Protein AF-A0A935EW77-F1 (afdb_monomer_lite)

pLDDT: mean 81.11, std 16.23, range [27.31, 98.5]

Secondary structure (DSSP, 8-state):
---TTSPPEEEPPPHHHHHH-EEEEEEEEETTEEEEEETTT--EEEEETTT-TTTT-SEEEEPPPTHHHHT-EEEEEEEEETTEEEEEETTSBEEEES-TT--EE---HHHHHH-EEEEEEEEETTEEEEEETTT--EEE--S-----------PPPHHHHHHHHHHHHTGGGGGGGHHHHHHHHHHSSS--HHHHHHHHHHIIIIIIIIIHHHHHHHHHHTHHHHHHSTTGGGSTTTTTSS-HHHHHHHHHHHHHHHHHHHHHHSHHHHHHHHHHHHHHHHHHHHTGGGSTTHHHHHHHTHHHHHHHHHHHHTT----HHHHHHHHHHHHHHHHHHHHHHHT-TT----HHHHT--HHHHHHHHHHHHHHHHHHHHH-TTS-HHHHHHHHHHHIIIIIHHHHHHHHHHHHHHHH--

Structure (mmCIF, N/CA/C/O backbone):
data_AF-A0A935EW77-F1
#
_entry.id   AF-A0A935EW77-F1
#
loop_
_atom_site.group_PDB
_atom_site.id
_atom_site.type_symbol
_atom_site.label_atom_id
_atom_site.label_alt_id
_atom_site.label_comp_id
_atom_site.label_asym_id
_atom_site.label_entity_id
_atom_site.label_seq_id
_atom_site.pdbx_PDB_ins_code
_atom_site.Cartn_x
_atom_site.Cartn_y
_atom_site.Cartn_z
_atom_site.occupancy
_atom_site.B_iso_or_equiv
_atom_site.auth_seq_id
_atom_site.auth_comp_id
_atom_site.auth_asym_id
_atom_site.auth_atom_id
_atom_site.pdbx_PDB_model_num
ATOM 1 N N . MET A 1 1 ? -13.976 3.690 25.923 1.00 46.12 1 MET A N 1
ATOM 2 C CA . MET A 1 1 ? -14.057 2.420 26.675 1.00 46.12 1 MET A CA 1
ATOM 3 C C . MET A 1 1 ? -13.878 2.785 28.133 1.00 46.12 1 MET A C 1
ATOM 5 O O . MET A 1 1 ? -12.908 3.469 28.427 1.00 46.12 1 MET A O 1
ATOM 9 N N . LEU A 1 2 ? -14.857 2.454 28.975 1.00 48.09 2 LEU A N 1
ATOM 10 C CA . LEU A 1 2 ? -14.805 2.672 30.424 1.00 48.09 2 LEU A CA 1
ATOM 11 C C . LEU A 1 2 ? -13.712 1.774 31.021 1.00 48.09 2 LEU A C 1
ATOM 13 O O . LEU A 1 2 ? -13.618 0.613 30.620 1.00 48.09 2 LEU A O 1
ATOM 17 N N . GLN A 1 3 ? -12.883 2.302 31.923 1.00 50.88 3 GLN A N 1
ATOM 18 C CA . GLN A 1 3 ? -12.000 1.472 32.746 1.00 50.88 3 GLN A CA 1
ATOM 19 C C . GLN A 1 3 ? -12.819 0.899 33.911 1.00 50.88 3 GLN A C 1
ATOM 21 O O . GLN A 1 3 ? -13.721 1.567 34.418 1.00 50.88 3 GLN A O 1
ATOM 26 N N . ALA A 1 4 ? -12.552 -0.348 34.300 1.00 43.22 4 ALA A N 1
ATOM 27 C CA . ALA A 1 4 ? -13.334 -1.061 35.317 1.00 43.22 4 ALA A CA 1
ATOM 28 C C . ALA A 1 4 ? -13.178 -0.481 36.739 1.00 43.22 4 ALA A C 1
ATOM 30 O O . ALA A 1 4 ? -13.966 -0.803 37.620 1.00 43.22 4 ALA A O 1
ATOM 31 N N . ASP A 1 5 ? -12.185 0.382 36.953 1.00 44.81 5 ASP A N 1
ATOM 32 C CA . ASP A 1 5 ? -11.804 0.969 38.240 1.00 44.81 5 ASP A CA 1
ATOM 33 C C . ASP A 1 5 ? -12.341 2.399 38.457 1.00 44.81 5 ASP A C 1
ATOM 35 O O . ASP A 1 5 ? -12.033 3.031 39.465 1.00 44.81 5 ASP A O 1
ATOM 39 N N . GLY A 1 6 ? -13.134 2.934 37.518 1.00 51.00 6 GLY A N 1
ATOM 40 C CA . GLY A 1 6 ? -13.668 4.299 37.595 1.00 51.00 6 GLY A CA 1
ATOM 41 C C . GLY A 1 6 ? -12.648 5.406 37.293 1.00 51.00 6 GLY A C 1
ATOM 42 O O . GLY A 1 6 ? -12.968 6.586 37.466 1.00 51.00 6 GLY A O 1
ATOM 43 N N . SER A 1 7 ? -11.444 5.059 36.824 1.00 55.62 7 SER A N 1
ATOM 44 C CA . SER A 1 7 ? -10.413 6.024 36.438 1.00 55.62 7 SER A CA 1
ATOM 45 C C . SER A 1 7 ? -10.675 6.664 35.064 1.00 55.62 7 SER A C 1
ATOM 47 O O . SER A 1 7 ? -11.534 6.231 34.287 1.00 55.62 7 SER A O 1
ATOM 49 N N . ALA A 1 8 ? -9.966 7.767 34.792 1.00 54.00 8 ALA A N 1
ATOM 50 C CA . ALA A 1 8 ? -10.256 8.692 33.700 1.00 54.00 8 ALA A CA 1
ATOM 51 C C . ALA A 1 8 ? -10.372 7.998 32.328 1.00 54.00 8 ALA A C 1
ATOM 53 O O . ALA A 1 8 ? -9.491 7.259 31.876 1.00 54.00 8 ALA A O 1
ATOM 54 N N . VAL A 1 9 ? -11.479 8.279 31.642 1.00 69.69 9 VAL A N 1
ATOM 55 C CA . VAL A 1 9 ? -11.776 7.772 30.301 1.00 69.69 9 VAL A CA 1
ATOM 56 C C . VAL A 1 9 ? -11.374 8.833 29.289 1.00 69.69 9 VAL A C 1
ATOM 58 O O . VAL A 1 9 ? -11.690 10.004 29.447 1.00 69.69 9 VAL A O 1
ATOM 61 N N . HIS A 1 10 ? -10.688 8.439 28.219 1.00 74.44 10 HIS A N 1
ATOM 62 C CA . HIS A 1 10 ? -10.311 9.372 27.157 1.00 74.44 10 HIS A CA 1
ATOM 63 C C . HIS A 1 10 ? -11.236 9.228 25.945 1.00 74.44 10 HIS A C 1
ATOM 65 O O . HIS A 1 10 ? -11.293 8.163 25.322 1.00 74.44 10 HIS A O 1
ATOM 71 N N . VAL A 1 11 ? -11.958 10.291 25.585 1.00 70.69 11 VAL A N 1
ATOM 72 C CA . VAL A 1 11 ? -12.898 10.327 24.452 1.00 70.69 11 VAL A CA 1
ATOM 73 C C . VAL A 1 11 ? -12.321 11.176 23.326 1.00 70.69 11 VAL A C 1
ATOM 75 O O . VAL A 1 11 ? -12.162 12.385 23.456 1.00 70.69 11 VAL A O 1
ATOM 78 N N . ARG A 1 12 ? -12.013 10.560 22.181 1.00 68.62 12 ARG A N 1
ATOM 79 C CA . ARG A 1 12 ? -11.490 11.283 21.011 1.00 68.62 12 ARG A CA 1
ATOM 80 C C . ARG A 1 12 ? -12.613 11.810 20.126 1.00 68.62 12 ARG A C 1
ATOM 82 O O . ARG A 1 12 ? -13.609 11.125 19.908 1.00 68.62 12 ARG A O 1
ATOM 89 N N . HIS A 1 13 ? -12.391 12.978 19.530 1.00 64.31 13 HIS A N 1
ATOM 90 C CA . HIS A 1 13 ? -13.203 13.448 18.414 1.00 64.31 13 HIS A CA 1
ATOM 91 C C . HIS A 1 13 ? -12.986 12.511 17.217 1.00 64.31 13 HIS A C 1
ATOM 93 O O . HIS A 1 13 ? -11.868 12.359 16.725 1.00 64.31 13 HIS A O 1
ATOM 99 N N . ASN A 1 14 ? -14.038 11.842 16.753 1.00 57.38 14 ASN A N 1
ATOM 100 C CA . ASN A 1 14 ? -13.978 11.099 15.499 1.00 57.38 14 ASN A CA 1
ATOM 101 C C . ASN A 1 14 ? -14.087 12.111 14.348 1.00 57.38 14 ASN A C 1
ATOM 103 O O . ASN A 1 14 ? -14.999 12.927 14.343 1.00 57.38 14 ASN A O 1
ATOM 107 N N . LEU A 1 15 ? -13.188 12.076 13.361 1.00 52.66 15 LEU A N 1
ATOM 108 C CA . LEU A 1 15 ? -13.255 12.993 12.213 1.00 52.66 15 LEU A CA 1
ATOM 109 C C . LEU A 1 15 ? -14.604 12.892 11.482 1.00 52.66 15 LEU A C 1
ATOM 111 O O . LEU A 1 15 ? -15.117 13.901 11.015 1.00 52.66 15 LEU A O 1
ATOM 115 N N . ALA A 1 16 ? -15.240 11.714 11.470 1.00 49.22 16 ALA A N 1
ATOM 116 C CA . ALA A 1 16 ? -16.593 11.567 10.938 1.00 49.22 16 ALA A CA 1
ATOM 117 C C . ALA A 1 16 ? -17.609 12.480 11.656 1.00 49.22 16 ALA A C 1
ATOM 119 O O . ALA A 1 16 ? -18.476 13.050 11.001 1.00 49.22 16 ALA A O 1
ATOM 120 N N . CYS A 1 17 ? -17.475 12.693 12.966 1.00 53.41 17 CYS A N 1
ATOM 121 C CA . CYS A 1 17 ? -18.359 13.547 13.766 1.00 53.41 17 CYS A CA 1
ATOM 122 C C . CYS A 1 17 ? -18.338 15.020 13.318 1.00 53.41 17 CYS A C 1
ATOM 124 O O . CYS A 1 17 ? -19.379 15.671 13.288 1.00 53.41 17 CYS A O 1
ATOM 126 N N . LEU A 1 18 ? -17.179 15.523 12.881 1.00 55.25 18 LEU A N 1
ATOM 127 C CA . LEU A 1 18 ? -17.034 16.891 12.365 1.00 55.25 18 LEU A CA 1
ATOM 128 C C . LEU A 1 18 ? -17.677 17.070 10.978 1.00 55.25 18 LEU A C 1
ATOM 130 O O . LEU A 1 18 ? -18.186 18.146 10.682 1.00 55.25 18 LEU A O 1
ATOM 134 N N . PHE A 1 19 ? -17.681 16.024 10.143 1.00 55.03 19 PHE A N 1
ATOM 135 C CA . PHE A 1 19 ? -18.086 16.123 8.732 1.00 55.03 19 PHE A CA 1
ATOM 136 C C . PHE A 1 19 ? -19.454 15.517 8.396 1.00 55.03 19 PHE A C 1
ATOM 138 O O . PHE A 1 19 ? -19.982 15.794 7.325 1.00 55.03 19 PHE A O 1
ATOM 145 N N . SER A 1 20 ? -20.040 14.689 9.268 1.00 56.50 20 SER A N 1
ATOM 146 C CA . SER A 1 20 ? -21.293 13.972 8.970 1.00 56.50 20 SER A CA 1
ATOM 147 C C . SER A 1 20 ? -22.471 14.328 9.881 1.00 56.50 20 SER A C 1
ATOM 149 O O . SER A 1 20 ? -23.578 13.845 9.648 1.00 56.50 20 SER A O 1
ATOM 151 N N . GLY A 1 21 ? -22.285 15.235 10.844 1.00 63.84 21 GLY A N 1
ATOM 152 C CA . GLY A 1 21 ? -23.336 15.658 11.770 1.00 63.84 21 GLY A CA 1
ATOM 153 C C . GLY A 1 21 ? -23.780 14.540 12.717 1.00 63.84 21 GLY A C 1
ATOM 154 O O . GLY A 1 21 ? -23.521 13.361 12.497 1.00 63.84 21 GLY A O 1
ATOM 155 N N . HIS A 1 22 ? -24.448 14.917 13.796 1.00 72.88 22 HIS A N 1
ATOM 156 C CA . HIS A 1 22 ? -24.855 14.018 14.868 1.00 72.88 22 HIS A CA 1
ATOM 157 C C . HIS A 1 22 ? -26.368 13.949 14.956 1.00 72.88 22 HIS A C 1
ATOM 159 O O . HIS A 1 22 ? -27.029 14.981 14.848 1.00 72.88 22 HIS A O 1
ATOM 165 N N . THR A 1 23 ? -26.895 12.748 15.183 1.00 79.56 23 THR A N 1
ATOM 166 C CA . THR A 1 23 ? -28.277 12.562 15.629 1.00 79.56 23 THR A CA 1
ATOM 167 C C . THR A 1 23 ? -28.323 12.746 17.140 1.00 79.56 23 THR A C 1
ATOM 169 O O . THR A 1 23 ? -27.539 12.127 17.867 1.00 79.56 23 THR A O 1
ATOM 172 N N . TYR A 1 24 ? -29.213 13.624 17.579 1.00 79.56 24 TYR A N 1
ATOM 173 C CA . TYR A 1 24 ? -29.495 13.933 18.970 1.00 79.56 24 TYR A CA 1
ATOM 174 C C . TYR A 1 24 ? -30.907 13.477 19.294 1.00 79.56 24 TYR A C 1
ATOM 176 O O . TYR A 1 24 ? -31.828 13.778 18.536 1.00 79.56 24 TYR A O 1
ATOM 184 N N . GLU A 1 25 ? -31.049 12.768 20.406 1.00 82.44 25 GLU A N 1
ATOM 185 C CA . GLU A 1 25 ? -32.332 12.349 20.968 1.00 82.44 25 GLU A CA 1
ATOM 186 C C . GLU A 1 25 ? -32.593 13.122 22.246 1.00 82.44 25 GLU A C 1
ATOM 188 O O . GLU A 1 25 ? -31.660 13.388 23.011 1.00 82.44 25 GLU A O 1
ATOM 193 N N . LYS A 1 26 ? -33.848 13.516 22.445 1.00 82.56 26 LYS A N 1
ATOM 194 C CA . LYS A 1 26 ? -34.277 14.211 23.650 1.00 82.56 26 LYS A CA 1
ATOM 195 C C . LYS A 1 26 ? -34.135 13.275 24.843 1.00 82.56 26 LYS A C 1
ATOM 197 O O . LYS A 1 26 ? -34.646 12.158 24.819 1.00 82.56 26 LYS A O 1
ATOM 202 N N . LEU A 1 27 ? -33.398 13.725 25.851 1.00 77.19 27 LEU A N 1
ATOM 203 C CA . LEU A 1 27 ? -33.238 13.001 27.103 1.00 77.19 27 LEU A CA 1
ATOM 204 C C . LEU A 1 27 ? -34.318 13.431 28.094 1.00 77.19 27 LEU A C 1
ATOM 206 O O . LEU A 1 27 ? -34.997 12.571 28.642 1.00 77.19 27 LEU A O 1
ATOM 210 N N . ASP A 1 28 ? -34.471 14.743 28.289 1.00 77.81 28 ASP A N 1
ATOM 211 C CA . ASP A 1 28 ? -35.426 15.325 29.234 1.00 77.81 28 ASP A CA 1
ATOM 212 C C . ASP A 1 28 ? -35.633 16.832 28.966 1.00 77.81 28 ASP A C 1
ATOM 214 O O . ASP A 1 28 ? -35.001 17.412 28.077 1.00 77.81 28 ASP A O 1
ATOM 218 N N . GLU A 1 29 ? -36.499 17.487 29.735 1.00 84.81 29 GLU A N 1
ATOM 219 C CA . GLU A 1 29 ? -36.569 18.946 29.860 1.00 84.81 29 GLU A CA 1
ATOM 220 C C . GLU A 1 29 ? -36.282 19.372 31.300 1.00 84.81 29 GLU A C 1
ATOM 222 O O . GLU A 1 29 ? -36.906 18.894 32.243 1.00 84.81 29 GLU A O 1
ATOM 227 N N . ARG A 1 30 ? -35.362 20.322 31.486 1.00 80.38 30 ARG A N 1
ATOM 228 C CA . ARG A 1 30 ? -35.010 20.832 32.817 1.00 80.38 30 ARG A CA 1
ATOM 229 C C . ARG A 1 30 ? -34.578 22.286 32.775 1.00 80.38 30 ARG A C 1
ATOM 231 O O . ARG A 1 30 ? -33.975 22.728 31.801 1.00 80.38 30 ARG A O 1
ATOM 238 N N . ASP A 1 31 ? -34.866 23.021 33.847 1.00 81.75 31 ASP A N 1
ATOM 239 C CA . ASP A 1 31 ? -34.426 24.410 34.041 1.00 81.75 31 ASP A CA 1
ATOM 240 C C . ASP A 1 31 ? -34.715 25.319 32.823 1.00 81.75 31 ASP A C 1
ATOM 242 O O . ASP A 1 31 ? -33.889 26.136 32.418 1.00 81.75 31 ASP A O 1
ATOM 246 N N . GLY A 1 32 ? -35.872 25.133 32.174 1.00 80.81 32 GLY A N 1
ATOM 247 C CA . GLY A 1 32 ? -36.263 25.890 30.977 1.00 80.81 32 GLY A CA 1
ATOM 248 C C . GLY A 1 32 ? -35.522 25.504 29.689 1.00 80.81 32 GLY A C 1
ATOM 249 O O . GLY A 1 32 ? -35.579 26.246 28.710 1.00 80.81 32 GLY A O 1
ATOM 250 N N . HIS A 1 33 ? -34.823 24.365 29.669 1.00 87.19 33 HIS A N 1
ATOM 251 C CA . HIS A 1 33 ? -34.060 23.880 28.524 1.00 87.19 33 HIS A CA 1
ATOM 252 C C . HIS A 1 33 ? -34.427 22.438 28.149 1.00 87.19 33 HIS A C 1
ATOM 254 O O . HIS A 1 33 ? -34.547 21.565 29.005 1.00 87.19 33 HIS A O 1
ATOM 260 N N . GLY A 1 34 ? -34.518 22.165 26.848 1.00 84.56 34 GLY A N 1
ATOM 261 C CA . GLY A 1 34 ? -34.529 20.806 26.321 1.00 84.56 34 GLY A CA 1
ATOM 262 C C . GLY A 1 34 ? -33.125 20.206 26.369 1.00 84.56 34 GLY A C 1
ATOM 263 O O . GLY A 1 34 ? -32.178 20.776 25.815 1.00 84.56 34 GLY A O 1
ATOM 264 N N . GLU A 1 35 ? -32.995 19.059 27.026 1.00 85.25 35 GLU A N 1
ATOM 265 C CA . GLU A 1 35 ? -31.771 18.277 27.112 1.00 85.25 35 GLU A CA 1
ATOM 266 C C . GLU A 1 35 ? -31.773 17.174 26.053 1.00 85.25 35 GLU A C 1
ATOM 268 O O . GLU A 1 35 ? -32.739 16.438 25.873 1.00 85.25 35 GLU A O 1
ATOM 273 N N . TYR A 1 36 ? -30.649 17.039 25.364 1.00 83.62 36 TYR A N 1
ATOM 274 C CA . TYR A 1 36 ? -30.460 16.105 24.271 1.00 83.62 36 TYR A CA 1
ATOM 275 C C . TYR A 1 36 ? -29.159 15.352 24.443 1.00 83.62 36 TYR A C 1
ATOM 277 O O . TYR A 1 36 ? -28.190 15.907 24.948 1.00 83.62 36 TYR A O 1
ATOM 285 N N . VAL A 1 37 ? -29.077 14.127 23.937 1.00 80.94 37 VAL A N 1
ATOM 286 C CA . VAL A 1 37 ? -27.834 13.356 23.912 1.00 80.94 37 VAL A CA 1
ATOM 287 C C . VAL A 1 37 ? -27.552 12.838 22.512 1.00 80.94 37 VAL A C 1
ATOM 289 O O . VAL A 1 37 ? -28.437 12.369 21.798 1.00 80.94 37 VAL A O 1
ATOM 292 N N . CYS A 1 38 ? -26.294 12.930 22.083 1.00 78.12 38 CYS A N 1
ATOM 293 C CA . CYS A 1 38 ? -25.895 12.319 20.828 1.00 78.12 38 CYS A CA 1
ATOM 294 C C . CYS A 1 38 ? -25.816 10.795 20.961 1.00 78.12 38 CYS A C 1
ATOM 296 O O . CYS A 1 38 ? -24.995 10.279 21.722 1.00 78.12 38 CYS A O 1
ATOM 298 N N . THR A 1 39 ? -26.541 10.077 20.107 1.00 74.50 39 THR A N 1
ATOM 299 C CA . THR A 1 39 ? -26.560 8.604 20.080 1.00 74.50 39 THR A CA 1
ATOM 300 C C . THR A 1 39 ? -25.221 7.967 19.686 1.00 74.50 39 THR A C 1
ATOM 302 O O . THR A 1 39 ? -24.968 6.807 19.990 1.00 74.50 39 THR A O 1
ATOM 305 N N . SER A 1 40 ? -24.327 8.713 19.026 1.00 68.50 40 SER A N 1
ATOM 306 C CA . SER A 1 40 ? -23.014 8.206 18.591 1.00 68.50 40 SER A CA 1
ATOM 307 C C . SER A 1 40 ? -21.887 8.419 19.603 1.00 68.50 40 SER A C 1
ATOM 309 O O . SER A 1 40 ? -20.961 7.612 19.665 1.00 68.50 40 SER A O 1
ATOM 311 N N . CYS A 1 41 ? -21.898 9.533 20.340 1.00 68.94 41 CYS A N 1
ATOM 312 C CA . CYS A 1 41 ? -20.774 9.927 21.200 1.00 68.94 41 CYS A CA 1
ATOM 313 C C . CYS A 1 41 ? -21.160 10.261 22.645 1.00 68.94 41 CYS A C 1
ATOM 315 O O . CYS A 1 41 ? -20.266 10.558 23.436 1.00 68.94 41 CYS A O 1
ATOM 317 N N . GLY A 1 42 ? -22.451 10.240 22.990 1.00 72.50 42 GLY A N 1
ATOM 318 C CA . GLY A 1 42 ? -22.945 10.598 24.321 1.00 72.50 42 GLY A CA 1
ATOM 319 C C . GLY A 1 42 ? -22.775 12.075 24.678 1.00 72.50 42 GLY A C 1
ATOM 320 O O . GLY A 1 42 ? -22.871 12.448 25.842 1.00 72.50 42 GLY A O 1
ATOM 321 N N . HIS A 1 43 ? -22.465 12.931 23.701 1.00 78.19 43 HIS A N 1
ATOM 322 C CA . HIS A 1 43 ? -22.295 14.361 23.934 1.00 78.19 43 HIS A CA 1
ATOM 323 C C . HIS A 1 43 ? -23.669 15.007 24.176 1.00 78.19 43 HIS A C 1
ATOM 325 O O . HIS A 1 43 ? -24.513 14.926 23.274 1.00 78.19 43 HIS A O 1
ATOM 331 N N . PRO A 1 44 ? -23.909 15.625 25.345 1.00 81.38 44 PRO A N 1
ATOM 332 C CA . PRO A 1 44 ? -25.176 16.258 25.649 1.00 81.38 44 PRO A CA 1
ATOM 333 C C . PRO A 1 44 ? -25.272 17.648 25.013 1.00 81.38 44 PRO A C 1
ATOM 335 O O . PRO A 1 44 ? -24.275 18.358 24.881 1.00 81.38 44 PRO A O 1
ATOM 338 N N . MET A 1 45 ? -26.477 18.044 24.623 1.00 84.88 45 MET A N 1
ATOM 339 C CA . MET A 1 45 ? -26.804 19.412 24.250 1.00 84.88 45 MET A CA 1
ATOM 340 C C . MET A 1 45 ? -27.954 19.931 25.100 1.00 84.88 45 MET A C 1
ATOM 342 O O . MET A 1 45 ? -28.856 19.180 25.453 1.00 84.88 45 MET A O 1
ATOM 346 N N . LEU A 1 46 ? -27.925 21.223 25.398 1.00 85.12 46 LEU A N 1
ATOM 347 C CA . LEU A 1 46 ? -28.906 21.905 26.217 1.00 85.12 46 LEU A CA 1
ATOM 348 C C . LEU A 1 46 ? -29.393 23.155 25.481 1.00 85.12 46 LEU A C 1
ATOM 350 O O . LEU A 1 46 ? -28.603 24.049 25.182 1.00 85.12 46 LEU A O 1
ATOM 354 N N . PHE A 1 47 ? -30.681 23.205 25.154 1.00 85.19 47 PHE A N 1
ATOM 355 C CA . PHE A 1 47 ? -31.278 24.281 24.361 1.00 85.19 47 PHE A CA 1
ATOM 356 C C . PHE A 1 47 ? -32.393 24.971 25.129 1.00 85.19 47 PHE A C 1
ATOM 358 O O . PHE A 1 47 ? -33.325 24.297 25.545 1.00 85.19 47 PHE A O 1
ATOM 365 N N . ALA A 1 48 ? -32.337 26.297 25.257 1.00 83.06 48 ALA A N 1
ATOM 366 C CA . ALA A 1 48 ? -33.411 27.067 25.882 1.00 83.06 48 ALA A CA 1
ATOM 367 C C . ALA A 1 48 ? -34.724 26.888 25.098 1.00 83.06 48 ALA A C 1
ATOM 369 O O . ALA A 1 48 ? -34.720 26.978 23.862 1.00 83.06 48 ALA A O 1
ATOM 370 N N . LEU A 1 49 ? -35.811 26.579 25.814 1.00 82.31 49 LEU A N 1
ATOM 371 C CA . LEU A 1 49 ? -37.120 26.241 25.238 1.00 82.31 49 LEU A CA 1
ATOM 372 C C . LEU A 1 49 ? -37.730 27.402 24.442 1.00 82.31 49 LEU A C 1
ATOM 374 O O . LEU A 1 49 ? -38.409 27.179 23.448 1.00 82.31 49 LEU A O 1
ATOM 378 N N . ASP A 1 50 ? -37.437 28.633 24.840 1.00 77.62 50 ASP A N 1
ATOM 379 C CA . ASP A 1 50 ? -37.943 29.878 24.263 1.00 77.62 50 ASP A CA 1
ATOM 380 C C . ASP A 1 50 ? -37.116 30.408 23.077 1.00 77.62 50 ASP A C 1
ATOM 382 O O . ASP A 1 50 ? -37.620 31.203 22.284 1.00 77.62 50 ASP A O 1
ATOM 386 N N . VAL A 1 51 ? -35.863 29.962 22.917 1.00 74.62 51 VAL A N 1
ATOM 387 C CA . VAL A 1 51 ? -34.931 30.514 21.910 1.00 74.62 51 VAL A CA 1
ATOM 388 C C . VAL A 1 51 ? -34.633 29.541 20.765 1.00 74.62 51 VAL A C 1
ATOM 390 O O . VAL A 1 51 ? -34.442 29.957 19.620 1.00 74.62 51 VAL A O 1
ATOM 393 N N . SER A 1 52 ? -34.537 28.237 21.037 1.00 73.75 52 SER A N 1
ATOM 394 C CA . SER A 1 52 ? -33.955 27.293 20.076 1.00 73.75 52 SER A CA 1
ATOM 395 C C . SER A 1 52 ? -35.000 26.557 19.224 1.00 73.75 52 SER A C 1
ATOM 397 O O . SER A 1 52 ? -35.893 25.907 19.767 1.00 73.75 52 SER A O 1
ATOM 399 N N . PRO A 1 53 ? -34.822 26.475 17.886 1.00 71.31 53 PRO A N 1
ATOM 400 C CA . PRO A 1 53 ? -35.719 25.721 16.998 1.00 71.31 53 PRO A CA 1
ATOM 401 C C . PRO A 1 53 ? -35.638 24.195 17.190 1.00 71.31 53 PRO A C 1
ATOM 403 O O . PRO A 1 53 ? -36.381 23.436 16.557 1.00 71.31 53 PRO A O 1
ATOM 406 N N . TYR A 1 54 ? -34.693 23.735 18.015 1.00 74.88 54 TYR A N 1
ATOM 407 C CA . TYR A 1 54 ? -34.510 22.331 18.363 1.00 74.88 54 TYR A CA 1
ATOM 408 C C . TYR A 1 54 ? -35.222 21.949 19.658 1.00 74.88 54 TYR A C 1
ATOM 410 O O . TYR A 1 54 ? -35.395 20.761 19.886 1.00 74.88 54 TYR A O 1
ATOM 418 N N . ALA A 1 55 ? -35.627 22.916 20.488 1.00 69.81 55 ALA A N 1
ATOM 419 C CA . ALA A 1 55 ? -35.936 22.669 21.894 1.00 69.81 55 ALA A CA 1
ATOM 420 C C . ALA A 1 55 ? -37.162 21.770 22.134 1.00 69.81 55 ALA A C 1
ATOM 422 O O . ALA A 1 55 ? -37.190 21.058 23.133 1.00 69.81 55 ALA A O 1
ATOM 423 N N . HIS A 1 56 ? -38.103 21.724 21.187 1.00 75.00 56 HIS A N 1
ATOM 424 C CA . HIS A 1 56 ? -39.316 20.898 21.262 1.00 75.00 56 HIS A CA 1
ATOM 425 C C . HIS A 1 56 ? -39.297 19.656 20.357 1.00 75.00 56 HIS A C 1
ATOM 427 O O . HIS A 1 56 ? -40.330 19.019 20.177 1.00 75.00 56 HIS A O 1
ATOM 433 N N . ARG A 1 57 ? -38.165 19.318 19.730 1.00 78.62 57 ARG A N 1
ATOM 434 C CA . ARG A 1 57 ? -38.088 18.146 18.841 1.00 78.62 57 ARG A CA 1
ATOM 435 C C . ARG A 1 57 ? -37.744 16.901 19.647 1.00 78.62 57 ARG A C 1
ATOM 437 O O . ARG A 1 57 ? -36.881 16.971 20.501 1.00 78.62 57 ARG A O 1
ATOM 444 N N . ASP A 1 58 ? -38.304 15.745 19.313 1.00 76.44 58 ASP A N 1
ATOM 445 C CA . ASP A 1 58 ? -37.895 14.489 19.969 1.00 76.44 58 ASP A CA 1
ATOM 446 C C . ASP A 1 58 ? -36.530 13.991 19.469 1.00 76.44 58 ASP A C 1
ATOM 448 O O . ASP A 1 58 ? -35.737 13.413 20.213 1.00 76.44 58 ASP A O 1
ATOM 452 N N . GLN A 1 59 ? -36.225 14.256 18.196 1.00 82.44 59 GLN A N 1
ATOM 453 C CA . GLN A 1 59 ? -34.954 13.906 17.574 1.00 82.44 59 GLN A CA 1
ATOM 454 C C . GLN A 1 59 ? -34.589 14.915 16.480 1.00 82.44 59 GLN A C 1
ATOM 456 O O . GLN A 1 59 ? -35.446 15.408 15.741 1.00 82.44 59 GLN A O 1
ATOM 461 N N . PHE A 1 60 ? -33.300 15.216 16.329 1.00 80.12 60 PHE A N 1
ATOM 462 C CA . PHE A 1 60 ? -32.811 16.015 15.205 1.00 80.12 60 PHE A CA 1
ATOM 463 C C . PHE A 1 60 ? -31.371 15.673 14.831 1.00 80.12 60 PHE A C 1
ATOM 465 O O . PHE A 1 60 ? -30.616 15.091 15.608 1.00 80.12 60 PHE A O 1
ATOM 472 N N . ARG A 1 61 ? -30.968 16.075 13.620 1.00 81.50 61 ARG A N 1
ATOM 473 C CA . ARG A 1 61 ? -29.583 15.966 13.156 1.00 81.50 61 ARG A CA 1
ATOM 474 C C . ARG A 1 61 ? -28.941 17.345 13.069 1.00 81.50 61 ARG A C 1
ATOM 476 O O . ARG A 1 61 ? -29.477 18.223 12.398 1.00 81.50 61 ARG A O 1
ATOM 483 N N . LYS A 1 62 ? -27.787 17.530 13.711 1.00 74.44 62 LYS A N 1
ATOM 484 C CA . LYS A 1 62 ? -27.059 18.809 13.741 1.00 74.44 62 LYS A CA 1
ATOM 485 C C . LYS A 1 62 ? -25.558 18.606 13.546 1.00 74.44 62 LYS A C 1
ATOM 487 O O . LYS A 1 62 ? -24.975 17.659 14.067 1.00 74.44 62 LYS A O 1
ATOM 492 N N . PHE A 1 63 ? -24.918 19.505 12.801 1.00 71.56 63 PHE A N 1
ATOM 493 C CA . PHE A 1 63 ? -23.458 19.552 12.694 1.00 71.56 63 PHE A CA 1
ATOM 494 C C . PHE A 1 63 ? -22.851 20.274 13.895 1.00 71.56 63 PHE A C 1
ATOM 496 O O . PHE A 1 63 ? -23.353 21.319 14.316 1.00 71.56 63 PHE A O 1
ATOM 503 N N . VAL A 1 64 ? -21.740 19.747 14.414 1.00 64.06 64 VAL A N 1
ATOM 504 C CA . VAL A 1 64 ? -20.938 20.472 15.403 1.00 64.06 64 VAL A CA 1
ATOM 505 C C . VAL A 1 64 ? -20.367 21.702 14.715 1.00 64.06 64 VAL A C 1
ATOM 507 O O . VAL A 1 64 ? -19.660 21.590 13.716 1.00 64.06 64 VAL A O 1
ATOM 510 N N . GLN A 1 65 ? -20.682 22.887 15.229 1.00 63.84 65 GLN A N 1
ATOM 511 C CA . GLN A 1 65 ? -20.150 24.117 14.664 1.00 63.84 65 GLN A CA 1
ATOM 512 C C . GLN A 1 65 ? -18.691 24.301 15.118 1.00 63.84 65 GLN A C 1
ATOM 514 O O . GLN A 1 65 ? -18.445 24.481 16.313 1.00 63.84 65 GLN A O 1
ATOM 519 N N . PRO A 1 66 ? -17.705 24.324 14.200 1.00 58.16 66 PRO A N 1
ATOM 520 C CA . PRO A 1 66 ? -16.288 24.417 14.564 1.00 58.16 66 PRO A CA 1
ATOM 521 C C . PRO A 1 66 ? -15.917 25.763 15.205 1.00 58.16 66 PRO A C 1
ATOM 523 O O . PRO A 1 66 ? -14.885 25.876 15.865 1.00 58.16 66 PRO A O 1
ATOM 526 N N . ARG A 1 67 ? -16.787 26.777 15.079 1.00 59.81 67 ARG A N 1
ATOM 527 C CA . ARG A 1 67 ? -16.616 28.104 15.690 1.00 59.81 67 ARG A CA 1
ATOM 528 C C . ARG A 1 67 ? -16.427 28.049 17.212 1.00 59.81 67 ARG A C 1
ATOM 530 O O . ARG A 1 67 ? -15.744 28.917 17.749 1.00 59.81 67 ARG A O 1
ATOM 537 N N . CYS A 1 68 ? -16.938 27.011 17.892 1.00 57.25 68 CYS A N 1
ATOM 538 C CA . CYS A 1 68 ? -16.744 26.827 19.339 1.00 57.25 68 CYS A CA 1
ATOM 539 C C . CYS A 1 68 ? -15.282 26.648 19.745 1.00 57.25 68 CYS A C 1
ATOM 541 O O . CYS A 1 68 ? -14.907 27.041 20.847 1.00 57.25 68 CYS A O 1
ATOM 543 N N . GLY A 1 69 ? -14.461 26.079 18.859 1.00 58.09 69 GLY A N 1
ATOM 544 C CA . GLY A 1 69 ? -13.058 25.798 19.140 1.00 58.09 69 GLY A CA 1
ATOM 545 C C . GLY A 1 69 ? -12.094 26.946 18.852 1.00 58.09 69 GLY A C 1
ATOM 546 O O . GLY A 1 69 ? -10.997 26.941 19.392 1.00 58.09 69 GLY A O 1
ATOM 547 N N . VAL A 1 70 ? -12.479 27.911 18.008 1.00 60.81 70 VAL A N 1
ATOM 548 C CA . VAL A 1 70 ? -11.540 28.917 17.472 1.00 60.81 70 VAL A CA 1
ATOM 549 C C . VAL A 1 70 ? -11.795 30.325 18.028 1.00 60.81 70 VAL A C 1
ATOM 551 O O . VAL A 1 70 ? -10.841 31.060 18.248 1.00 60.81 70 VAL A O 1
ATOM 554 N N . GLY A 1 71 ? -13.054 30.709 18.293 1.00 63.12 71 GLY A N 1
ATOM 555 C CA . GLY A 1 71 ? -13.405 32.071 18.749 1.00 63.12 71 GLY A CA 1
ATOM 556 C C . GLY A 1 71 ? -13.988 32.174 20.165 1.00 63.12 71 GLY A C 1
ATOM 557 O O . GLY A 1 71 ? -14.019 33.264 20.751 1.00 63.12 71 GLY A O 1
ATOM 558 N N . GLY A 1 72 ? -14.426 31.042 20.729 1.00 70.38 72 GLY A N 1
ATOM 559 C CA . GLY A 1 72 ? -15.270 30.984 21.925 1.00 70.38 72 GLY A CA 1
ATOM 560 C C . GLY A 1 72 ? -16.687 31.500 21.682 1.00 70.38 72 GLY A C 1
ATOM 561 O O . GLY A 1 72 ? -16.932 32.217 20.714 1.00 70.38 72 GLY A O 1
ATOM 562 N N . HIS A 1 73 ? -17.611 31.153 22.574 1.00 74.56 73 HIS A N 1
ATOM 563 C CA . HIS A 1 73 ? -19.018 31.557 22.478 1.00 74.56 73 HIS A CA 1
ATOM 564 C C . HIS A 1 73 ? -19.522 32.189 23.761 1.00 74.56 73 HIS A C 1
ATOM 566 O O . HIS A 1 73 ? -19.024 31.823 24.832 1.00 74.56 73 HIS A O 1
ATOM 572 N N . PRO A 1 74 ? -20.508 33.098 23.657 1.00 82.38 74 PRO A N 1
ATOM 573 C CA . PRO A 1 74 ? -21.262 33.522 24.818 1.00 82.38 74 PRO A CA 1
ATOM 574 C C . PRO A 1 74 ? -21.930 32.311 25.467 1.00 82.38 74 PRO A C 1
ATOM 576 O O . PRO A 1 74 ? -22.335 31.358 24.791 1.00 82.38 74 PRO A O 1
ATOM 579 N N . VAL A 1 75 ? -21.981 32.343 26.791 1.00 85.62 75 VAL A N 1
ATOM 580 C CA . VAL A 1 75 ? -22.682 31.347 27.591 1.00 85.62 75 VAL A CA 1
ATOM 581 C C . VAL A 1 75 ? -23.514 32.034 28.654 1.00 85.62 75 VAL A C 1
ATOM 583 O O . VAL A 1 75 ? -23.138 33.095 29.153 1.00 85.62 75 VAL A O 1
ATOM 586 N N . HIS A 1 76 ? -24.615 31.400 29.030 1.00 86.81 76 HIS A N 1
ATOM 587 C CA . HIS A 1 76 ? -25.441 31.794 30.163 1.00 86.81 76 HIS A CA 1
ATOM 588 C C . HIS A 1 76 ? -25.481 30.673 31.196 1.00 86.81 76 HIS A C 1
ATOM 590 O O . HIS A 1 76 ? -25.334 29.493 30.870 1.00 86.81 76 HIS A O 1
ATOM 596 N N . ALA A 1 77 ? -25.636 31.050 32.463 1.00 86.50 77 ALA A N 1
ATOM 597 C CA . ALA A 1 77 ? -25.808 30.088 33.540 1.00 86.50 77 ALA A CA 1
ATOM 598 C C . ALA A 1 77 ? -27.205 29.463 33.450 1.00 86.50 77 ALA A C 1
ATOM 600 O O . ALA A 1 77 ? -28.195 30.173 33.294 1.00 86.50 77 ALA A O 1
ATOM 601 N N . VAL A 1 78 ? -27.261 28.140 33.561 1.00 85.12 78 VAL A N 1
ATOM 602 C CA . VAL A 1 78 ? -28.496 27.351 33.538 1.00 85.12 78 VAL A CA 1
ATOM 603 C C . VAL A 1 78 ? -28.901 27.017 34.965 1.00 85.12 78 VAL A C 1
ATOM 605 O O . VAL A 1 78 ? -29.956 27.428 35.430 1.00 85.12 78 VAL A O 1
ATOM 608 N N . THR A 1 79 ? -28.042 26.291 35.684 1.00 86.06 79 THR A N 1
ATOM 609 C CA . THR A 1 79 ? -28.341 25.812 37.036 1.00 86.06 79 THR A CA 1
ATOM 610 C C . THR A 1 79 ? -27.065 25.582 37.840 1.00 86.06 79 THR A C 1
ATOM 612 O O . THR A 1 79 ? -25.964 25.467 37.288 1.00 86.06 79 THR A O 1
ATOM 615 N N . ARG A 1 80 ? -27.193 25.513 39.167 1.00 84.88 80 ARG A N 1
ATOM 616 C CA . ARG A 1 80 ? -26.076 25.244 40.080 1.00 84.88 80 ARG A CA 1
ATOM 617 C C . ARG A 1 80 ? -26.119 23.790 40.539 1.00 84.88 80 ARG A C 1
ATOM 619 O O . ARG A 1 80 ? -27.112 23.329 41.087 1.00 84.88 80 ARG A O 1
ATOM 626 N N . ARG A 1 81 ? -25.011 23.071 40.356 1.00 81.62 81 ARG A N 1
ATOM 627 C CA . ARG A 1 81 ? -24.852 21.648 40.689 1.00 81.62 81 ARG A CA 1
ATOM 628 C C . ARG A 1 81 ? -23.730 21.485 41.712 1.00 81.62 81 ARG A C 1
ATOM 630 O O . ARG A 1 81 ? -22.578 21.217 41.369 1.00 81.62 81 ARG A O 1
ATOM 637 N N . GLY A 1 82 ? -24.076 21.708 42.980 1.00 82.00 82 GLY A N 1
ATOM 638 C CA . GLY A 1 82 ? -23.124 21.746 44.093 1.00 82.00 82 GLY A CA 1
ATOM 639 C C . GLY A 1 82 ? -22.185 22.955 44.002 1.00 82.00 82 GLY A C 1
ATOM 640 O O . GLY A 1 82 ? -22.626 24.104 43.943 1.00 82.00 82 GLY A O 1
ATOM 641 N N . GLU A 1 83 ? -20.878 22.699 43.964 1.00 82.62 83 GLU A N 1
ATOM 642 C CA . GLU A 1 83 ? -19.847 23.735 43.780 1.00 82.62 83 GLU A CA 1
ATOM 643 C C . GLU A 1 83 ? -19.686 24.199 42.322 1.00 82.62 83 GLU A C 1
ATOM 645 O O . GLU A 1 83 ? -18.890 25.093 42.039 1.00 82.62 83 GLU A O 1
ATOM 650 N N . MET A 1 84 ? -20.401 23.573 41.385 1.00 85.88 84 MET A N 1
ATOM 651 C CA . MET A 1 84 ? -20.293 23.837 39.953 1.00 85.88 84 MET A CA 1
ATOM 652 C C . MET A 1 84 ? -21.508 24.620 39.458 1.00 85.88 84 MET A C 1
ATOM 654 O O . MET A 1 84 ? -22.623 24.411 39.932 1.00 85.88 84 MET A O 1
ATOM 658 N N . THR A 1 85 ? -21.312 25.440 38.434 1.00 86.69 85 THR A N 1
ATOM 659 C CA . THR A 1 85 ? -22.391 26.035 37.645 1.00 86.69 85 THR A CA 1
ATOM 660 C C . THR A 1 85 ? -22.398 25.389 36.265 1.00 86.69 85 THR A C 1
ATOM 662 O O . THR A 1 85 ? -21.344 25.237 35.636 1.00 86.69 85 THR A O 1
ATOM 665 N N . GLU A 1 86 ? -23.577 24.968 35.812 1.00 87.38 86 GLU A N 1
ATOM 666 C CA . GLU A 1 86 ? -23.797 24.510 34.446 1.00 87.38 86 GLU A CA 1
ATOM 667 C C . GLU A 1 86 ? -24.117 25.712 33.564 1.00 87.38 86 GLU A C 1
ATOM 669 O O . GLU A 1 86 ? -25.043 26.469 33.841 1.00 87.38 86 GLU A O 1
ATOM 674 N N . TYR A 1 87 ? -23.329 25.888 32.514 1.00 87.19 87 TYR A 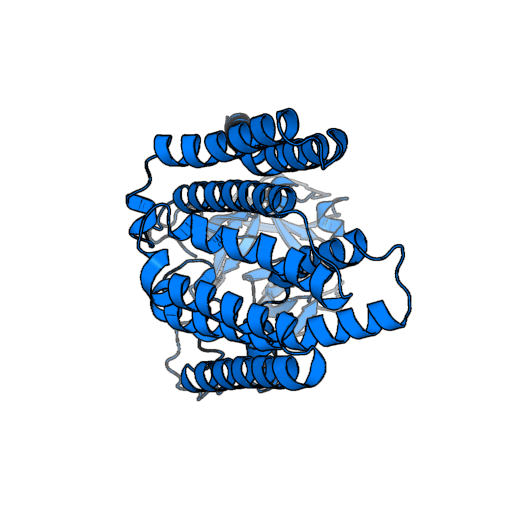N 1
ATOM 675 C CA . TYR A 1 87 ? -23.478 26.939 31.521 1.00 87.19 87 TYR A CA 1
ATOM 676 C C . TYR A 1 87 ? -23.909 26.330 30.193 1.00 87.19 87 TYR A C 1
ATOM 678 O O . TYR A 1 87 ? -23.432 25.248 29.860 1.00 87.19 87 TYR A O 1
ATOM 686 N N . ALA A 1 88 ? -24.732 27.020 29.410 1.00 86.44 88 ALA A N 1
ATOM 687 C CA . ALA A 1 88 ? -25.068 26.630 28.042 1.00 86.44 88 ALA A CA 1
ATOM 688 C C . ALA A 1 88 ? -24.675 27.737 27.058 1.00 86.44 88 ALA A C 1
ATOM 690 O O . ALA A 1 88 ? -24.748 28.915 27.389 1.00 86.44 88 ALA A O 1
ATOM 691 N N . CYS A 1 89 ? -24.231 27.366 25.855 1.00 82.62 89 CYS A N 1
ATOM 692 C CA . CYS A 1 89 ? -24.127 28.302 24.731 1.00 82.62 89 CYS A CA 1
ATOM 693 C C . CYS A 1 89 ? -25.392 28.258 23.870 1.00 82.62 89 CYS A C 1
ATOM 695 O O . CYS A 1 89 ? -26.057 27.225 23.797 1.00 82.62 89 CYS A O 1
ATOM 697 N N . ASP A 1 90 ? -25.611 29.291 23.055 1.00 78.12 90 ASP A N 1
ATOM 698 C CA . ASP A 1 90 ? -26.649 29.304 22.004 1.00 78.12 90 ASP A CA 1
ATOM 699 C C . ASP A 1 90 ? -26.500 28.140 21.007 1.00 78.12 90 ASP A C 1
ATOM 701 O O . ASP A 1 90 ? -27.446 27.660 20.378 1.00 78.12 90 ASP A O 1
ATOM 705 N N . CYS A 1 91 ? -25.272 27.640 20.865 1.00 75.38 91 CYS A N 1
ATOM 706 C CA . CYS A 1 91 ? -24.959 26.467 20.068 1.00 75.38 91 CYS A CA 1
ATOM 707 C C . CYS A 1 91 ? -25.441 25.136 20.674 1.00 75.38 91 CYS A C 1
ATOM 709 O O . CYS A 1 91 ? -25.407 24.118 19.975 1.00 75.38 91 CYS A O 1
ATOM 711 N N . GLY A 1 92 ? -25.915 25.139 21.917 1.00 77.00 92 GLY A N 1
ATOM 712 C CA . GLY A 1 92 ? -26.413 23.984 22.653 1.00 77.00 92 GLY A CA 1
ATOM 713 C C . GLY A 1 92 ? -25.363 23.224 23.459 1.00 77.00 92 GLY A C 1
ATOM 714 O O . GLY A 1 92 ? -25.712 22.274 24.135 1.00 77.00 92 GLY A O 1
ATOM 715 N N . HIS A 1 93 ? -24.079 23.575 23.408 1.00 83.38 93 HIS A N 1
ATOM 716 C CA . HIS A 1 93 ? -23.070 22.939 24.262 1.00 83.38 93 HIS A CA 1
ATOM 717 C C . HIS A 1 93 ? -23.215 23.393 25.713 1.00 83.38 93 HIS A C 1
ATOM 719 O O . HIS A 1 93 ? -23.316 24.591 25.980 1.00 83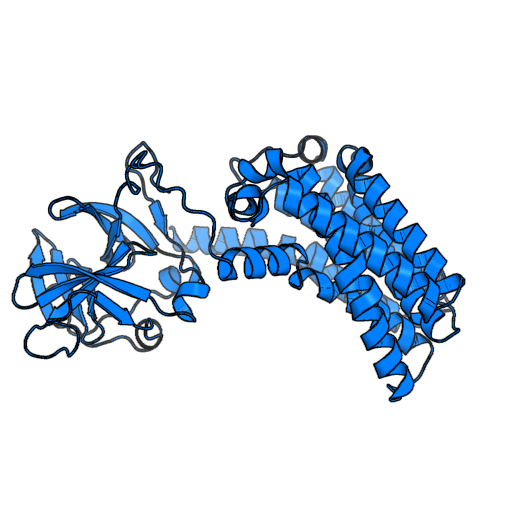.38 93 HIS A O 1
ATOM 725 N N . SER A 1 94 ? -23.161 22.433 26.633 1.00 85.50 94 SER A N 1
ATOM 726 C CA . SER A 1 94 ? -23.192 22.669 28.076 1.00 85.50 94 SER A CA 1
ATOM 727 C C . SER A 1 94 ? -21.807 22.512 28.709 1.00 85.50 94 SER A C 1
ATOM 729 O O . SER A 1 94 ? -21.048 21.642 28.293 1.00 85.50 94 SER A O 1
ATOM 731 N N . PHE A 1 95 ? -21.487 23.277 29.752 1.00 86.81 95 PHE A N 1
ATOM 732 C CA . PHE A 1 95 ? -20.199 23.256 30.455 1.00 86.81 95 PHE A CA 1
ATOM 733 C C . PHE A 1 95 ? -20.408 23.305 31.970 1.00 86.81 95 PHE A C 1
ATOM 735 O O . PHE A 1 95 ? -21.085 24.196 32.468 1.00 86.81 95 PHE A O 1
ATOM 742 N N . LEU A 1 96 ? -19.777 22.399 32.717 1.00 86.44 96 LEU A N 1
ATOM 743 C CA . LEU A 1 96 ? -19.769 22.393 34.182 1.00 86.44 96 LEU A CA 1
ATOM 744 C C . LEU A 1 96 ? -18.456 22.974 34.707 1.00 86.44 96 LEU A C 1
ATOM 746 O O . LEU A 1 96 ? -17.404 22.317 34.666 1.00 86.44 96 LEU A O 1
ATOM 750 N N . LEU A 1 97 ? -18.515 24.200 35.227 1.00 84.81 97 LEU A N 1
ATOM 751 C CA . LEU A 1 97 ? -17.349 24.968 35.674 1.00 84.81 97 LEU A CA 1
ATOM 752 C C . LEU A 1 97 ? -17.571 25.553 37.078 1.00 84.81 97 LEU A C 1
ATOM 754 O O . LEU A 1 97 ? -18.689 25.892 37.443 1.00 84.81 97 LEU A O 1
ATOM 758 N N . ARG A 1 98 ? -16.499 25.678 37.876 1.00 81.50 98 ARG A N 1
ATOM 759 C CA . ARG A 1 98 ? -16.545 26.273 39.235 1.00 81.50 98 ARG A CA 1
ATOM 760 C C . ARG A 1 98 ? -16.625 27.800 39.237 1.00 81.50 98 ARG A C 1
ATOM 762 O O . ARG A 1 98 ? -16.829 28.402 40.283 1.00 81.50 98 ARG A O 1
ATOM 769 N N . GLN A 1 99 ? -16.390 28.433 38.092 1.00 76.50 99 GLN A N 1
ATOM 770 C CA . GLN A 1 99 ? -16.282 29.884 38.008 1.00 76.50 99 GLN A CA 1
ATOM 771 C C . GLN A 1 99 ? -17.672 30.520 38.135 1.00 76.50 99 GLN A C 1
ATOM 773 O O . GLN A 1 99 ? -18.551 30.175 37.339 1.00 76.50 99 GLN A O 1
ATOM 778 N N . PRO A 1 100 ? -17.896 31.431 39.097 1.00 66.44 100 PRO A N 1
ATOM 779 C CA . PRO A 1 100 ? -19.112 32.229 39.137 1.00 66.44 100 PRO A CA 1
ATOM 780 C C . PRO A 1 100 ? -19.087 33.282 38.013 1.00 66.44 100 PRO A C 1
ATOM 782 O O . PRO A 1 100 ? -18.048 33.883 37.756 1.00 66.44 100 PRO A O 1
ATOM 785 N N . ALA A 1 101 ? -20.233 33.506 37.361 1.00 73.94 101 ALA A N 1
ATOM 786 C CA . ALA A 1 101 ? -20.454 34.556 36.355 1.00 73.94 101 ALA A CA 1
ATOM 787 C C . ALA A 1 101 ? -19.610 34.463 35.061 1.00 73.94 101 ALA A C 1
ATOM 789 O O . ALA A 1 101 ? -19.097 35.466 34.564 1.00 73.94 101 ALA A O 1
ATOM 790 N N . LEU A 1 102 ? -19.494 33.267 34.472 1.00 81.56 102 LEU A N 1
ATOM 791 C CA . LEU A 1 102 ? -18.873 33.111 33.154 1.00 81.56 102 LEU A CA 1
ATOM 792 C C . LEU A 1 102 ? -19.798 33.639 32.045 1.00 81.56 102 LEU A C 1
ATOM 794 O O . LEU A 1 102 ? -20.930 33.184 31.920 1.00 81.56 102 LEU A O 1
ATOM 798 N N . THR A 1 103 ? -19.301 34.560 31.217 1.00 80.06 103 THR A N 1
ATOM 799 C CA . THR A 1 103 ? -20.051 35.135 30.081 1.00 80.06 103 THR A CA 1
ATOM 800 C C . THR A 1 103 ? -19.588 34.611 28.726 1.00 80.06 103 THR A C 1
ATOM 802 O O . THR A 1 103 ? -20.311 34.721 27.738 1.00 80.06 103 THR A O 1
ATOM 805 N N . LYS A 1 104 ? -18.385 34.030 28.654 1.00 83.75 104 LYS A N 1
ATOM 806 C CA . LYS A 1 104 ? -17.810 33.468 27.430 1.00 83.75 104 LYS A CA 1
ATOM 807 C C . LYS A 1 104 ? -16.968 32.240 27.748 1.00 83.75 104 LYS A C 1
ATOM 809 O O . LYS A 1 104 ? -16.141 32.275 28.653 1.00 83.75 104 LYS A O 1
ATOM 814 N N . VAL A 1 105 ? -17.124 31.182 26.956 1.00 76.62 105 VAL A N 1
ATOM 815 C CA . VAL A 1 105 ? -16.317 29.962 27.071 1.00 76.62 105 VAL A CA 1
ATOM 816 C C . VAL A 1 105 ? -15.508 29.725 25.801 1.00 76.62 105 VAL A C 1
ATOM 818 O O . VAL A 1 105 ? -15.991 29.927 24.684 1.00 76.62 105 VAL A O 1
ATOM 821 N N . GLN A 1 106 ? -14.264 29.283 25.967 1.00 76.94 106 GLN A N 1
ATOM 822 C CA . GLN A 1 106 ? -13.420 28.796 24.882 1.00 76.94 106 GLN A CA 1
ATOM 823 C C . GLN A 1 106 ? -13.089 27.334 25.124 1.00 76.94 106 GLN A C 1
ATOM 825 O O . GLN A 1 106 ? -12.708 26.939 26.224 1.00 76.94 106 GLN A O 1
ATOM 830 N N . HIS A 1 107 ? -13.232 26.527 24.079 1.00 72.00 107 HIS A N 1
ATOM 831 C CA . HIS A 1 107 ? -12.885 25.124 24.164 1.00 72.00 107 HIS A CA 1
ATOM 832 C C . HIS A 1 107 ? -11.359 24.966 24.103 1.00 72.00 107 HIS A C 1
ATOM 834 O O . HIS A 1 107 ? -10.762 25.358 23.099 1.00 72.00 107 HIS A O 1
ATOM 840 N N . PRO A 1 108 ? -10.707 24.359 25.109 1.00 75.44 108 PRO A N 1
ATOM 841 C CA . PRO A 1 108 ? -9.261 24.193 25.110 1.00 75.44 108 PRO A CA 1
ATOM 842 C C . PRO A 1 108 ? -8.779 23.460 23.856 1.00 75.44 108 PRO A C 1
ATOM 844 O O . PRO A 1 108 ? -9.323 22.408 23.490 1.00 75.44 108 PRO A O 1
ATOM 847 N N . LEU A 1 109 ? -7.727 23.993 23.228 1.00 70.06 109 LEU A N 1
ATOM 848 C CA . LEU A 1 109 ? -7.131 23.424 22.017 1.00 70.06 109 LEU A CA 1
ATOM 849 C C . LEU A 1 109 ? -6.625 21.994 22.260 1.00 70.06 109 LEU A C 1
ATOM 851 O O . LEU A 1 109 ? -6.731 21.134 21.388 1.00 70.06 109 LEU A O 1
ATOM 855 N N . ILE A 1 110 ? -6.157 21.708 23.478 1.00 73.31 110 ILE A N 1
ATOM 856 C CA . ILE A 1 110 ? -5.734 20.364 23.880 1.00 73.31 110 ILE A CA 1
ATOM 857 C C . ILE A 1 110 ? -6.868 19.344 23.761 1.00 73.31 110 ILE A C 1
ATOM 859 O O . ILE A 1 110 ? -6.647 18.242 23.258 1.00 73.31 110 ILE A O 1
ATOM 863 N N . CYS A 1 111 ? -8.095 19.718 24.130 1.00 72.31 111 CYS A N 1
ATOM 864 C CA . CYS A 1 111 ? -9.239 18.825 24.012 1.00 72.31 111 CYS A CA 1
ATOM 865 C C . CYS A 1 111 ? -9.625 18.604 22.545 1.00 72.31 111 CYS A C 1
ATOM 867 O O . CYS A 1 111 ? -9.979 17.490 22.168 1.00 72.31 111 CYS A O 1
ATOM 869 N N . LEU A 1 112 ? -9.508 19.632 21.697 1.00 69.12 112 LEU A N 1
ATOM 870 C CA . LEU A 1 112 ? -9.717 19.511 20.248 1.00 69.12 112 LEU A CA 1
ATOM 871 C C . LEU A 1 112 ? -8.710 18.550 19.606 1.00 69.12 112 LEU A C 1
ATOM 873 O O . LEU A 1 112 ? -9.113 17.639 18.884 1.00 69.12 112 LEU A O 1
ATOM 877 N N . LEU A 1 113 ? -7.421 18.723 19.904 1.00 68.69 113 LEU A N 1
ATOM 878 C CA . LEU A 1 113 ? -6.331 17.966 19.286 1.00 68.69 113 LEU A CA 1
ATOM 879 C C . LEU A 1 113 ? -6.225 16.535 19.807 1.00 68.69 113 LEU A C 1
ATOM 881 O O . LEU A 1 113 ? -5.945 15.610 19.044 1.00 68.69 113 LEU A O 1
ATOM 885 N N . THR A 1 114 ? -6.410 16.347 21.113 1.00 71.25 114 THR A N 1
ATOM 886 C CA . THR A 1 114 ? -6.118 15.065 21.763 1.00 71.25 114 THR A CA 1
ATOM 887 C C . THR A 1 114 ? -7.371 14.290 22.140 1.00 71.25 114 THR A C 1
ATOM 889 O O . THR A 1 114 ? -7.309 13.062 22.169 1.00 71.25 114 THR A O 1
ATOM 892 N N . GLY A 1 115 ? -8.514 14.953 22.336 1.00 74.50 115 GLY A N 1
ATOM 893 C CA . GLY A 1 115 ? -9.730 14.388 22.927 1.00 74.50 115 GLY A CA 1
ATOM 894 C C . GLY A 1 115 ? -9.941 14.837 24.378 1.00 74.50 115 GLY A C 1
ATOM 895 O O . GLY A 1 115 ? -9.166 15.616 24.922 1.00 74.50 115 GLY A O 1
ATOM 896 N N . HIS A 1 116 ? -11.001 14.343 25.009 1.00 79.62 116 HIS A N 1
ATOM 897 C CA . HIS A 1 116 ? -11.434 14.709 26.356 1.00 79.62 116 HIS A CA 1
ATOM 898 C C . HIS A 1 116 ? -11.050 13.643 27.374 1.00 79.62 116 HIS A C 1
ATOM 900 O O . HIS A 1 116 ? -11.489 12.503 27.242 1.00 79.62 116 HIS A O 1
ATOM 906 N N . SER A 1 117 ? -10.308 14.028 28.414 1.00 83.12 117 SER A N 1
ATOM 907 C CA . SER A 1 117 ? -10.149 13.211 29.624 1.00 83.12 117 SER A CA 1
ATOM 908 C C . SER A 1 117 ? -11.343 13.462 30.538 1.00 83.12 117 SER A C 1
ATOM 910 O O . SER A 1 117 ? -11.521 14.597 30.989 1.00 83.12 117 SER A O 1
ATOM 912 N N . ILE A 1 118 ? -12.188 12.451 30.749 1.00 82.06 118 ILE A N 1
ATOM 913 C CA . ILE A 1 118 ? -13.445 12.551 31.500 1.00 82.06 118 ILE A CA 1
ATOM 914 C C . ILE A 1 118 ? -13.397 11.717 32.783 1.00 82.06 118 ILE A C 1
ATOM 916 O O . ILE A 1 118 ? -12.886 10.596 32.784 1.00 82.06 118 ILE A O 1
ATOM 920 N N . LYS A 1 119 ? -13.977 12.248 33.862 1.00 80.62 119 LYS A N 1
ATOM 921 C CA . LYS A 1 119 ? -14.179 11.555 35.143 1.00 80.62 119 LYS A CA 1
ATOM 922 C C . LYS A 1 119 ? -15.664 11.446 35.482 1.00 80.62 119 LYS A C 1
ATOM 924 O O . LYS A 1 119 ? -16.424 12.324 35.069 1.00 80.62 119 LYS A O 1
ATOM 929 N N . PRO A 1 120 ? -16.091 10.406 36.220 1.00 80.62 120 PRO A N 1
ATOM 930 C CA . PRO A 1 120 ? -17.450 10.334 36.746 1.00 80.62 120 PRO A CA 1
ATOM 931 C C . PRO A 1 120 ? -17.790 11.607 37.527 1.00 80.62 120 PRO A C 1
ATOM 933 O O . PRO A 1 120 ? -16.969 12.088 38.309 1.00 80.62 120 PRO A O 1
ATOM 936 N N . PHE A 1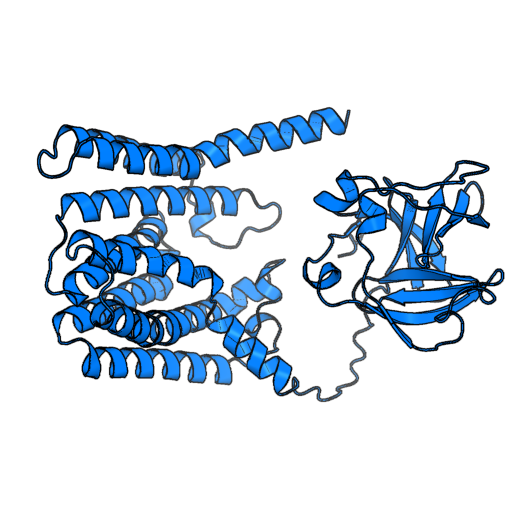 121 ? -18.975 12.166 37.292 1.00 80.69 121 PHE A N 1
ATOM 937 C CA . PHE A 1 121 ? -19.438 13.369 37.983 1.00 80.69 121 PHE A CA 1
ATOM 938 C C . PHE A 1 121 ? -20.743 13.115 38.731 1.00 80.69 121 PHE A C 1
ATOM 940 O O . PHE A 1 121 ? -20.820 13.340 39.934 1.00 80.69 121 PHE A O 1
ATOM 947 N N . ALA A 1 122 ? -21.762 12.636 38.023 1.00 77.75 122 ALA A N 1
ATOM 948 C CA . ALA A 1 122 ? -23.087 12.402 38.579 1.00 77.75 122 ALA A CA 1
ATOM 949 C C . ALA A 1 122 ? -23.808 11.308 37.780 1.00 77.75 122 ALA A C 1
ATOM 951 O O . ALA A 1 122 ? -23.245 10.688 36.877 1.00 77.75 122 ALA A O 1
ATOM 952 N N . ARG A 1 123 ? -25.075 11.067 38.101 1.00 70.19 123 ARG A N 1
ATOM 953 C CA . ARG A 1 123 ? -25.969 10.219 37.312 1.00 70.19 123 ARG A CA 1
ATOM 954 C C . ARG A 1 123 ? -27.195 11.055 36.945 1.00 70.19 123 ARG A C 1
ATOM 956 O O . ARG A 1 123 ? -27.787 11.648 37.843 1.00 70.19 123 ARG A O 1
ATOM 963 N N . ARG A 1 124 ? -27.526 11.146 35.652 1.00 68.31 124 ARG A N 1
ATOM 964 C CA . ARG A 1 124 ? -28.756 11.780 35.146 1.00 68.31 124 ARG A CA 1
ATOM 965 C C . ARG A 1 124 ? -29.754 10.662 34.869 1.00 68.31 124 ARG A C 1
ATOM 967 O O . ARG A 1 124 ? -29.546 9.889 33.937 1.00 68.31 124 ARG A O 1
ATOM 974 N N . ASP A 1 125 ? -30.753 10.501 35.732 1.00 65.00 125 ASP A N 1
ATOM 975 C CA . ASP A 1 125 ? -31.711 9.388 35.714 1.00 65.00 125 ASP A CA 1
ATOM 976 C C . ASP A 1 125 ? -31.062 8.012 35.473 1.00 65.00 125 ASP A C 1
ATOM 978 O O . ASP A 1 125 ? -30.445 7.421 36.365 1.00 65.00 125 ASP A O 1
ATOM 982 N N . ARG A 1 126 ? -31.181 7.492 34.243 1.00 59.62 126 ARG A N 1
ATOM 983 C CA . ARG A 1 126 ? -30.688 6.173 33.821 1.00 59.62 126 ARG A CA 1
ATOM 984 C C . ARG A 1 126 ? -29.291 6.206 33.187 1.00 59.62 126 ARG A C 1
ATOM 986 O O . ARG A 1 126 ? -28.737 5.138 32.929 1.00 59.62 126 ARG A O 1
ATOM 993 N N . VAL A 1 127 ? -28.693 7.381 32.972 1.00 67.88 127 VAL A N 1
ATOM 994 C CA . VAL A 1 127 ? -27.418 7.557 32.255 1.00 67.88 127 VAL A CA 1
ATOM 995 C C . VAL A 1 127 ? -26.324 8.099 33.189 1.00 67.88 127 VAL A C 1
ATOM 997 O O . VAL A 1 127 ? -26.519 9.123 33.848 1.00 67.88 127 VAL A O 1
ATOM 1000 N N . PRO A 1 128 ? -25.152 7.443 33.286 1.00 74.81 128 PRO A N 1
ATOM 1001 C CA . PRO A 1 128 ? -24.034 8.002 34.029 1.00 74.81 128 PRO A CA 1
ATOM 1002 C C . PRO A 1 128 ? -23.455 9.219 33.299 1.00 74.81 128 PRO A C 1
ATOM 1004 O O . PRO A 1 128 ? -23.200 9.199 32.092 1.00 74.81 128 PRO A O 1
ATOM 1007 N N . GLU A 1 129 ? -23.247 10.286 34.064 1.00 82.25 129 GLU A N 1
ATOM 1008 C CA . GLU A 1 129 ? -22.695 11.545 33.595 1.00 82.25 129 GLU A CA 1
ATOM 1009 C C . GLU A 1 129 ? -21.231 11.661 34.011 1.00 82.25 129 GLU A C 1
ATOM 1011 O O . GLU A 1 129 ? -20.853 11.533 35.180 1.00 82.25 129 GLU A O 1
ATOM 1016 N N . PHE A 1 130 ? -20.404 11.976 33.029 1.00 84.88 130 PHE A N 1
ATOM 1017 C CA . PHE A 1 130 ? -18.985 12.221 33.177 1.00 84.88 130 PHE A CA 1
ATOM 1018 C C . PHE A 1 130 ? -18.693 13.676 32.852 1.00 84.88 130 PHE A C 1
ATOM 1020 O O . PHE A 1 130 ? -19.418 14.304 32.089 1.00 84.88 130 PHE A O 1
ATOM 1027 N N . ARG A 1 131 ? -17.601 14.212 33.381 1.00 86.69 131 ARG A N 1
ATOM 1028 C CA . ARG A 1 131 ? -17.153 15.580 33.129 1.00 86.69 131 ARG A CA 1
ATOM 1029 C C . ARG A 1 131 ? -15.709 15.573 32.663 1.00 86.69 131 ARG A C 1
ATOM 1031 O O . ARG A 1 131 ? -14.870 14.910 33.268 1.00 86.69 131 ARG A O 1
ATOM 1038 N N . CYS A 1 132 ? -15.405 16.345 31.624 1.00 84.75 132 CYS A N 1
ATOM 1039 C CA . CYS A 1 132 ? -14.031 16.569 31.208 1.00 84.75 132 CYS A CA 1
ATOM 1040 C C . CYS A 1 132 ? -13.283 17.447 32.215 1.00 84.75 132 CYS A C 1
ATOM 1042 O O . CYS A 1 132 ? -13.742 18.538 32.552 1.00 84.75 132 CYS A O 1
ATOM 1044 N N . GLU A 1 133 ? -12.103 17.009 32.642 1.00 82.81 133 GLU A N 1
ATOM 1045 C CA . GLU A 1 133 ? -11.290 17.739 33.622 1.00 82.81 133 GLU A CA 1
ATOM 1046 C C . GLU A 1 133 ? -10.747 19.062 33.069 1.00 82.81 133 GLU A C 1
ATOM 1048 O O . GLU A 1 133 ? -10.677 20.051 33.791 1.00 82.81 133 GLU A O 1
ATOM 1053 N N . ASN A 1 134 ? -10.439 19.097 31.771 1.00 81.56 134 ASN A N 1
ATOM 1054 C CA . ASN A 1 134 ? -9.792 20.242 31.132 1.00 81.56 134 ASN A CA 1
ATOM 1055 C C . ASN A 1 134 ? -10.780 21.335 30.711 1.00 81.56 134 ASN A C 1
ATOM 1057 O O . ASN A 1 134 ? -10.451 22.515 30.757 1.00 81.56 134 ASN A O 1
ATOM 1061 N N . CYS A 1 135 ? -11.972 20.954 30.242 1.00 80.62 135 CYS A N 1
ATOM 1062 C CA . CYS A 1 135 ? -12.936 21.904 29.671 1.00 80.62 135 CYS A CA 1
ATOM 1063 C C . CYS A 1 135 ? -14.276 21.958 30.407 1.00 80.62 135 CYS A C 1
ATOM 1065 O O . CYS A 1 135 ? -15.111 22.797 30.090 1.00 80.62 135 CYS A O 1
ATOM 1067 N N . GLY A 1 136 ? -14.514 21.061 31.367 1.00 82.00 136 GLY A N 1
ATOM 1068 C CA . GLY A 1 136 ? -15.782 20.985 32.085 1.00 82.00 136 GLY A CA 1
ATOM 1069 C C . GLY A 1 136 ? -16.954 20.446 31.263 1.00 82.00 136 GLY A C 1
ATOM 1070 O O . GLY A 1 136 ? -18.052 20.370 31.801 1.00 82.00 136 GLY A O 1
ATOM 1071 N N . HIS A 1 137 ? -16.762 20.050 30.001 1.00 84.62 137 HIS A N 1
ATOM 1072 C CA . HIS A 1 137 ? -17.837 19.463 29.199 1.00 84.62 137 HIS A CA 1
ATOM 1073 C C . HIS A 1 137 ? -18.400 18.193 29.852 1.00 84.62 137 HIS A C 1
ATOM 1075 O O . HIS A 1 137 ? -17.614 17.291 30.168 1.00 84.62 137 HIS A O 1
ATOM 1081 N N . PRO A 1 138 ? -19.728 18.089 30.021 1.00 84.69 138 PRO A N 1
ATOM 1082 C CA . PRO A 1 138 ? -20.368 16.860 30.433 1.00 84.69 138 PRO A CA 1
ATOM 1083 C C . PRO A 1 138 ? -20.468 15.876 29.261 1.00 84.69 138 PRO A C 1
ATOM 1085 O O . PRO A 1 138 ? -20.505 16.256 28.093 1.00 84.69 138 PRO A O 1
ATOM 1088 N N . PHE A 1 139 ? -20.513 14.592 29.588 1.00 82.38 139 PHE A N 1
ATOM 1089 C CA . PHE A 1 139 ? -20.699 13.477 28.670 1.00 82.38 139 PHE A CA 1
ATOM 1090 C C . PHE A 1 139 ? -21.667 12.495 29.320 1.00 82.38 139 PHE A C 1
ATOM 1092 O O . PHE A 1 139 ? -21.389 11.978 30.399 1.00 82.38 139 PHE A O 1
ATOM 1099 N N . CYS A 1 140 ? -22.785 12.222 28.661 1.00 76.75 140 CYS A N 1
ATOM 1100 C CA . CYS A 1 140 ? -23.765 11.237 29.101 1.00 76.75 140 CYS A CA 1
ATOM 1101 C C . CYS A 1 140 ? -23.531 9.960 28.297 1.00 76.75 140 CYS A C 1
ATOM 1103 O O . CYS A 1 140 ? -23.988 9.820 27.164 1.00 76.75 140 CYS A O 1
ATOM 1105 N N . LEU A 1 141 ? -22.741 9.048 28.860 1.00 70.75 141 LEU A N 1
ATOM 1106 C CA . LEU A 1 141 ? -22.397 7.789 28.208 1.00 70.75 141 LEU A CA 1
ATOM 1107 C C . LEU A 1 141 ? -23.242 6.689 28.831 1.00 70.75 141 LEU A C 1
ATOM 1109 O O . LEU A 1 141 ? -23.042 6.348 29.989 1.00 70.75 141 LEU A O 1
ATOM 1113 N N . THR A 1 142 ? -24.155 6.086 28.082 1.00 57.28 142 THR A N 1
ATOM 1114 C CA . THR A 1 142 ? -24.768 4.829 28.516 1.00 57.28 142 THR A CA 1
ATOM 1115 C C . THR A 1 142 ? -23.686 3.747 28.583 1.00 57.28 142 THR A C 1
ATOM 1117 O O . THR A 1 142 ? -22.820 3.656 27.706 1.00 57.28 142 THR A O 1
ATOM 1120 N N . THR A 1 143 ? -23.675 2.950 29.657 1.00 45.31 143 THR A N 1
ATOM 1121 C CA . THR A 1 143 ? -22.807 1.771 29.813 1.00 45.31 143 THR A CA 1
ATOM 1122 C C . THR A 1 143 ? -23.213 0.718 28.797 1.00 45.31 143 THR A C 1
ATOM 1124 O O . THR A 1 143 ? -23.911 -0.229 29.139 1.00 45.31 143 THR A O 1
ATOM 1127 N N . ALA A 1 144 ? -22.799 0.931 27.548 1.00 34.69 144 ALA A N 1
ATOM 1128 C CA . ALA A 1 144 ? -23.292 0.225 26.379 1.00 34.69 144 ALA A CA 1
ATOM 1129 C C . ALA A 1 144 ? -24.835 0.329 26.247 1.00 34.69 144 ALA A C 1
ATOM 1131 O O . ALA A 1 144 ? -25.560 0.597 27.207 1.00 34.69 144 ALA A O 1
ATOM 1132 N N . PRO A 1 145 ? -25.417 0.078 25.072 1.00 31.39 145 PRO A N 1
ATOM 1133 C CA . PRO A 1 145 ? -26.629 -0.715 25.119 1.00 31.39 145 PRO A CA 1
ATOM 1134 C C . PRO A 1 145 ? -26.240 -1.957 25.926 1.00 31.39 145 PRO A C 1
ATOM 1136 O O . PRO A 1 145 ? -25.255 -2.621 25.581 1.00 31.39 145 PRO A O 1
ATOM 1139 N N . ALA A 1 146 ? -26.994 -2.299 26.975 1.00 29.66 146 ALA A N 1
ATOM 1140 C CA . ALA A 1 146 ? -27.170 -3.717 27.230 1.00 29.66 146 ALA A CA 1
ATOM 1141 C C . ALA A 1 146 ? -27.386 -4.316 25.842 1.00 29.66 146 ALA A C 1
ATOM 1143 O O . ALA A 1 146 ? -28.219 -3.812 25.084 1.00 29.66 146 ALA A O 1
ATOM 1144 N N . THR A 1 147 ? -26.546 -5.269 25.459 1.00 30.42 147 THR A N 1
ATOM 1145 C CA . THR A 1 147 ? -26.905 -6.202 24.412 1.00 30.42 147 THR A CA 1
ATOM 1146 C C . THR A 1 147 ? -28.224 -6.783 24.889 1.00 30.42 147 THR A C 1
ATOM 1148 O O . THR A 1 147 ? -28.252 -7.763 25.632 1.00 30.42 147 THR A O 1
ATOM 1151 N N . THR A 1 148 ? -29.328 -6.116 24.555 1.00 27.31 148 THR A N 1
ATOM 1152 C CA . THR A 1 148 ? -30.576 -6.787 24.352 1.00 27.31 148 THR A CA 1
ATOM 1153 C C . THR A 1 148 ? -30.166 -7.827 23.336 1.00 27.31 148 THR A C 1
ATOM 1155 O O . THR A 1 148 ? -29.941 -7.551 22.162 1.00 27.31 148 THR A O 1
ATOM 1158 N N . ASN A 1 149 ? -30.028 -9.054 23.822 1.00 30.28 149 ASN A N 1
ATOM 1159 C CA . ASN A 1 149 ? -30.302 -10.239 23.037 1.00 30.28 149 ASN A CA 1
ATOM 1160 C C . ASN A 1 149 ? -31.793 -10.215 22.640 1.00 30.28 149 ASN A C 1
ATOM 1162 O O . ASN A 1 149 ? -32.499 -11.202 22.779 1.00 30.28 149 ASN A O 1
ATOM 1166 N N . GLU A 1 150 ? -32.289 -9.076 22.157 1.00 27.98 150 GLU A N 1
ATOM 1167 C CA . GLU A 1 150 ? -33.193 -9.083 21.044 1.00 27.98 150 GLU A CA 1
ATOM 1168 C C . GLU A 1 150 ? -32.300 -9.464 19.879 1.00 27.98 150 GLU A C 1
ATOM 1170 O O . GLU A 1 150 ? -31.552 -8.658 19.323 1.00 27.98 150 GLU A O 1
ATOM 1175 N N . THR A 1 151 ? -32.368 -10.741 19.538 1.00 30.09 151 THR A N 1
ATOM 1176 C CA . THR A 1 151 ? -32.192 -11.225 18.178 1.00 30.09 151 THR A CA 1
ATOM 1177 C C . THR A 1 151 ? -33.159 -10.465 17.264 1.00 30.09 151 THR A C 1
ATOM 1179 O O . THR A 1 151 ? -34.120 -11.021 16.745 1.00 30.09 151 THR A O 1
ATOM 1182 N N . THR A 1 152 ? -32.943 -9.163 17.086 1.00 33.47 152 THR A N 1
ATOM 1183 C CA . THR A 1 152 ? -33.311 -8.508 15.850 1.00 33.47 152 THR A CA 1
ATOM 1184 C C . THR A 1 152 ? -32.277 -9.018 14.870 1.00 33.47 152 THR A C 1
ATOM 1186 O O . THR A 1 152 ? -31.080 -8.743 14.983 1.00 33.47 152 THR A O 1
ATOM 1189 N N . ASP A 1 153 ? -32.748 -9.874 13.975 1.00 38.34 153 ASP A N 1
ATOM 1190 C CA . ASP A 1 153 ? -32.062 -10.339 12.782 1.00 38.34 153 ASP A CA 1
ATOM 1191 C C . ASP A 1 153 ? -31.680 -9.108 11.938 1.00 38.34 153 ASP A C 1
ATOM 1193 O O . ASP A 1 153 ? -32.338 -8.729 10.972 1.00 38.34 153 ASP A O 1
ATOM 1197 N N . THR A 1 154 ? -30.675 -8.357 12.391 1.00 47.34 154 THR A N 1
ATOM 1198 C CA . THR A 1 154 ? -30.235 -7.110 11.772 1.00 47.34 154 THR 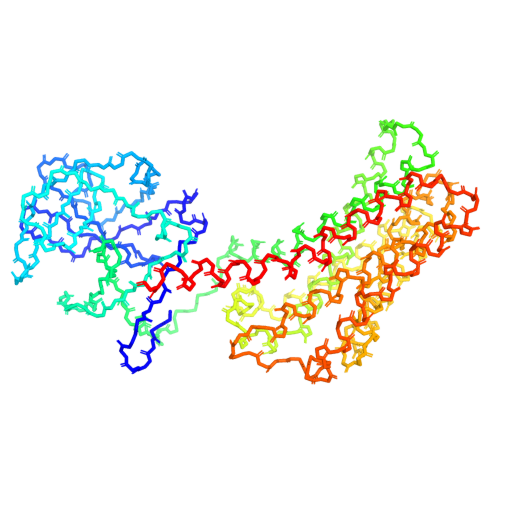A CA 1
ATOM 1199 C C . THR A 1 154 ? -29.237 -7.478 10.702 1.00 47.34 154 THR A C 1
ATOM 1201 O O . THR A 1 154 ? -28.034 -7.233 10.798 1.00 47.34 154 THR A O 1
ATOM 1204 N N . THR A 1 155 ? -29.757 -8.091 9.641 1.00 62.56 155 THR A N 1
ATOM 1205 C CA . THR A 1 155 ? -29.020 -8.218 8.395 1.00 62.56 155 THR A CA 1
ATOM 1206 C C . THR A 1 155 ? -28.472 -6.825 8.049 1.00 62.56 155 THR A C 1
ATOM 1208 O O . THR A 1 155 ? -29.250 -5.866 7.961 1.00 62.56 155 THR A O 1
ATOM 1211 N N . PRO A 1 156 ? -27.146 -6.647 7.908 1.00 68.81 156 PRO A N 1
ATOM 1212 C CA . PRO A 1 156 ? -26.574 -5.331 7.668 1.00 68.81 156 PRO A CA 1
ATOM 1213 C C . PRO A 1 156 ? -27.201 -4.720 6.412 1.00 68.81 156 PRO A C 1
ATOM 1215 O O . PRO A 1 156 ? -27.323 -5.380 5.379 1.00 68.81 156 PRO A O 1
ATOM 1218 N N . SER A 1 157 ? -27.615 -3.449 6.493 1.00 84.56 157 SER A N 1
ATOM 1219 C CA . SER A 1 157 ? -28.270 -2.782 5.360 1.00 84.56 157 SER A CA 1
ATOM 1220 C C . SER A 1 157 ? -27.412 -2.880 4.091 1.00 84.56 157 SER A C 1
ATOM 1222 O O . SER A 1 157 ? -26.182 -2.805 4.157 1.00 84.56 157 SER A O 1
ATOM 1224 N N . ARG A 1 158 ? -28.038 -2.969 2.908 1.00 85.50 158 ARG A N 1
ATOM 1225 C CA . ARG A 1 158 ? -27.308 -3.048 1.622 1.00 85.50 158 ARG A CA 1
ATOM 1226 C C . ARG A 1 158 ? -26.255 -1.943 1.466 1.00 85.50 158 ARG A C 1
ATOM 1228 O O . ARG A 1 158 ? -25.173 -2.190 0.944 1.00 85.50 158 ARG A O 1
ATOM 1235 N N . LYS A 1 159 ? -26.545 -0.734 1.965 1.00 85.31 159 LYS A N 1
ATOM 1236 C CA . LYS A 1 159 ? -25.602 0.398 1.974 1.00 85.31 159 LYS A CA 1
ATOM 1237 C C . LYS A 1 159 ? -24.394 0.137 2.881 1.00 85.31 159 LYS A C 1
ATOM 1239 O O . LYS A 1 159 ? -23.273 0.450 2.489 1.00 85.31 159 LYS A O 1
ATOM 1244 N N . ALA A 1 160 ? -24.606 -0.449 4.061 1.00 82.50 160 ALA A N 1
ATOM 1245 C CA . ALA A 1 160 ? -23.529 -0.820 4.978 1.00 82.50 160 ALA A CA 1
ATOM 1246 C C . ALA A 1 160 ? -22.639 -1.924 4.392 1.00 82.50 160 ALA A C 1
ATOM 1248 O O . ALA A 1 160 ? -21.416 -1.812 4.471 1.00 82.50 160 ALA A O 1
ATOM 1249 N N . VAL A 1 161 ? -23.236 -2.927 3.738 1.00 86.69 161 VAL A N 1
ATOM 1250 C CA . VAL A 1 161 ? -22.502 -3.993 3.038 1.00 86.69 161 VAL A CA 1
ATOM 1251 C C . VAL A 1 161 ? -21.683 -3.418 1.881 1.00 86.69 161 VAL A C 1
ATOM 1253 O O . VAL A 1 161 ? -20.478 -3.637 1.820 1.00 86.69 161 VAL A O 1
ATOM 1256 N N . LEU A 1 162 ? -22.281 -2.604 1.005 1.00 90.62 162 LEU A N 1
ATOM 1257 C CA . LEU A 1 162 ? -21.559 -1.991 -0.116 1.00 90.62 162 LEU A CA 1
ATOM 1258 C C . LEU A 1 162 ? -20.388 -1.119 0.362 1.00 90.62 162 LEU A C 1
ATOM 1260 O O . LEU A 1 162 ? -19.266 -1.243 -0.126 1.00 90.62 162 LEU A O 1
ATOM 1264 N N . HIS A 1 163 ? -20.626 -0.266 1.358 1.00 88.75 163 HIS A N 1
ATOM 1265 C CA . HIS A 1 163 ? -19.571 0.546 1.957 1.00 88.75 163 HIS A CA 1
ATOM 1266 C C . HIS A 1 163 ? -18.492 -0.319 2.634 1.00 88.75 163 HIS A C 1
ATOM 1268 O O . HIS A 1 163 ? -17.305 0.008 2.572 1.00 88.75 163 HIS A O 1
ATOM 1274 N N . GLY A 1 164 ? -18.880 -1.442 3.246 1.00 87.06 164 GLY A N 1
ATOM 1275 C CA . GLY A 1 164 ? -17.967 -2.441 3.793 1.00 87.06 164 GLY A CA 1
ATOM 1276 C C . GLY A 1 164 ? -17.056 -3.048 2.725 1.00 87.06 164 GLY A C 1
ATOM 1277 O O . GLY A 1 164 ? -15.841 -3.053 2.908 1.00 87.06 164 GLY A O 1
ATOM 1278 N N . LEU A 1 165 ? -17.613 -3.467 1.585 1.00 91.38 165 LEU A N 1
ATOM 1279 C CA . LEU A 1 165 ? -16.853 -4.003 0.449 1.00 91.38 165 LEU A CA 1
ATOM 1280 C C . LEU A 1 165 ? -15.871 -2.970 -0.123 1.00 91.38 165 LEU A C 1
ATOM 1282 O O . LEU A 1 165 ? -14.690 -3.265 -0.294 1.00 91.38 165 LEU A O 1
ATOM 1286 N N . LEU A 1 166 ? -16.308 -1.723 -0.324 1.00 91.94 166 LEU A N 1
ATOM 1287 C CA . LEU A 1 166 ? -15.424 -0.643 -0.787 1.00 91.94 166 LEU A CA 1
ATOM 1288 C C . LEU A 1 166 ? -14.292 -0.346 0.208 1.00 91.94 166 LEU A C 1
ATOM 1290 O O . LEU A 1 166 ? -13.175 -0.005 -0.185 1.00 91.94 166 LEU A O 1
ATOM 1294 N N . ARG A 1 167 ? -14.550 -0.504 1.510 1.00 91.12 167 ARG A N 1
ATOM 1295 C CA . ARG A 1 167 ? -13.516 -0.382 2.543 1.00 91.12 167 ARG A CA 1
ATOM 1296 C C . ARG A 1 167 ? -12.496 -1.523 2.510 1.00 91.12 167 ARG A C 1
ATOM 1298 O O . ARG A 1 167 ? -11.345 -1.258 2.862 1.00 91.12 167 ARG A O 1
ATOM 1305 N N . LEU A 1 168 ? -12.879 -2.731 2.083 1.00 91.81 168 LEU A N 1
ATOM 1306 C CA . LEU A 1 168 ? -11.975 -3.886 1.942 1.00 91.81 168 LEU A CA 1
ATOM 1307 C C . LEU A 1 168 ? -10.970 -3.724 0.789 1.00 91.81 168 LEU A C 1
ATOM 1309 O O . LEU A 1 168 ? -9.858 -4.227 0.889 1.00 91.81 168 LEU A O 1
ATOM 1313 N N . ILE A 1 169 ? -11.294 -2.928 -0.239 1.00 92.81 169 ILE A N 1
ATOM 1314 C CA . ILE A 1 169 ? -10.341 -2.550 -1.304 1.00 92.81 169 ILE A CA 1
ATOM 1315 C C . ILE A 1 169 ? -9.191 -1.690 -0.742 1.00 92.81 169 ILE A C 1
ATOM 1317 O O . ILE A 1 169 ? -8.068 -1.718 -1.229 1.00 92.81 169 ILE A O 1
ATOM 1321 N N . ARG A 1 170 ? -9.453 -0.943 0.339 1.00 87.31 170 ARG A N 1
ATOM 1322 C CA . ARG A 1 170 ? -8.497 -0.077 1.044 1.00 87.31 170 ARG A CA 1
ATOM 1323 C C . ARG A 1 170 ? -7.798 0.979 0.171 1.00 87.31 170 ARG A C 1
ATOM 1325 O O . ARG A 1 170 ? -6.579 1.154 0.254 1.00 87.31 170 ARG A O 1
ATOM 1332 N N . PHE A 1 171 ? -8.589 1.816 -0.500 1.00 89.12 171 PHE A N 1
ATOM 1333 C CA . PHE A 1 171 ? -8.133 2.962 -1.309 1.00 89.12 171 PHE A CA 1
ATOM 1334 C C . PHE A 1 171 ? -7.024 3.832 -0.687 1.00 89.12 171 PHE A C 1
ATOM 1336 O O . PHE A 1 171 ? -6.183 4.360 -1.405 1.00 89.12 171 PHE A O 1
ATOM 1343 N N . ARG A 1 172 ? -6.939 3.939 0.648 1.00 83.62 172 ARG A N 1
ATOM 1344 C CA . ARG A 1 172 ? -5.836 4.648 1.329 1.00 83.62 172 ARG A CA 1
ATOM 1345 C C . ARG A 1 172 ? -4.432 4.145 0.939 1.00 83.62 172 ARG A C 1
ATOM 1347 O O . ARG A 1 172 ? -3.487 4.921 0.971 1.00 83.62 172 ARG A O 1
ATOM 1354 N N . TYR A 1 173 ? -4.276 2.857 0.611 1.00 86.12 173 TYR A N 1
ATOM 1355 C CA . TYR A 1 173 ? -2.980 2.264 0.244 1.00 86.12 173 TYR A CA 1
ATOM 1356 C C . TYR A 1 173 ? -2.652 2.430 -1.244 1.00 86.12 173 TYR A C 1
ATOM 1358 O O . TYR A 1 173 ? -1.512 2.197 -1.653 1.00 86.12 173 TYR A O 1
ATOM 1366 N N . HIS A 1 174 ? -3.608 2.906 -2.044 1.00 90.62 174 HIS A N 1
ATOM 1367 C CA . HIS A 1 174 ? -3.416 3.144 -3.473 1.00 90.62 174 HIS A CA 1
ATOM 1368 C C . HIS A 1 174 ? -2.470 4.318 -3.743 1.00 90.62 174 HIS A C 1
ATOM 1370 O O . HIS A 1 174 ? -1.986 4.463 -4.859 1.00 90.62 174 HIS A O 1
ATOM 1376 N N . VAL A 1 175 ? -2.110 5.100 -2.715 1.00 90.62 175 VAL A N 1
ATOM 1377 C CA . VAL A 1 175 ? -0.994 6.058 -2.784 1.00 90.62 175 VAL A CA 1
ATOM 1378 C C . VAL A 1 175 ? 0.295 5.401 -3.295 1.00 90.62 175 VAL A C 1
ATOM 1380 O O . VAL A 1 175 ? 1.099 6.050 -3.948 1.00 90.62 175 VAL A O 1
ATOM 1383 N N . THR A 1 176 ? 0.474 4.091 -3.078 1.00 91.31 176 THR A N 1
ATOM 1384 C CA . THR A 1 176 ? 1.628 3.343 -3.601 1.00 91.31 176 THR A CA 1
ATOM 1385 C C . THR A 1 176 ? 1.653 3.239 -5.128 1.00 91.31 176 THR A C 1
ATOM 1387 O O . THR A 1 176 ? 2.723 3.004 -5.687 1.00 91.31 176 THR A O 1
ATOM 1390 N N . PHE A 1 177 ? 0.531 3.478 -5.816 1.00 95.88 177 PHE A N 1
ATOM 1391 C CA . PHE A 1 177 ? 0.480 3.558 -7.278 1.00 95.88 177 PHE A CA 1
ATOM 1392 C C . PHE A 1 177 ? 1.323 4.705 -7.841 1.00 95.88 177 PHE A C 1
ATOM 1394 O O . PHE A 1 177 ? 1.727 4.646 -8.999 1.00 95.88 177 PHE A O 1
ATOM 1401 N N . ILE A 1 178 ? 1.691 5.691 -7.012 1.00 94.88 178 ILE A N 1
ATOM 1402 C CA . ILE A 1 178 ? 2.655 6.724 -7.399 1.00 94.88 178 ILE A CA 1
ATOM 1403 C C . ILE A 1 178 ? 3.961 6.120 -7.931 1.00 94.88 178 ILE A C 1
ATOM 1405 O O . ILE A 1 178 ? 4.534 6.667 -8.861 1.00 94.88 178 ILE A O 1
ATOM 1409 N N . GLY A 1 179 ? 4.397 4.960 -7.423 1.00 95.31 179 GLY A N 1
ATOM 1410 C CA . GLY A 1 179 ? 5.593 4.284 -7.931 1.00 95.31 179 GLY A CA 1
ATOM 1411 C C . GLY A 1 179 ? 5.458 3.830 -9.386 1.00 95.31 179 GLY A C 1
ATOM 1412 O O . GLY A 1 179 ? 6.413 3.937 -10.143 1.00 95.31 179 GLY A O 1
ATOM 1413 N N . VAL A 1 180 ? 4.264 3.396 -9.802 1.00 97.69 180 VAL A N 1
ATOM 1414 C CA . VAL A 1 180 ? 3.980 3.032 -11.202 1.00 97.69 180 VAL A CA 1
ATOM 1415 C C . VAL A 1 180 ? 4.012 4.276 -12.088 1.00 97.69 180 VAL A C 1
ATOM 1417 O O . VAL A 1 180 ? 4.641 4.273 -13.140 1.00 97.69 180 VAL A O 1
ATOM 1420 N N . ILE A 1 181 ? 3.391 5.367 -11.637 1.00 96.69 181 ILE A N 1
ATOM 1421 C CA . ILE A 1 181 ? 3.391 6.638 -12.373 1.00 96.69 181 ILE A CA 1
ATOM 1422 C C . ILE A 1 181 ? 4.824 7.156 -12.543 1.00 96.69 181 ILE A C 1
ATOM 1424 O O . ILE A 1 181 ? 5.229 7.493 -13.652 1.00 96.69 181 ILE A O 1
ATOM 1428 N N . LEU A 1 182 ? 5.609 7.176 -11.462 1.00 94.62 182 LEU A N 1
ATOM 1429 C CA . LEU A 1 182 ? 7.007 7.600 -11.503 1.00 94.62 182 LEU A CA 1
ATOM 1430 C C . LEU A 1 182 ? 7.841 6.693 -12.412 1.00 94.62 182 LEU A C 1
ATOM 1432 O O . LEU A 1 182 ? 8.621 7.205 -13.203 1.00 94.62 182 LEU A O 1
ATOM 1436 N N . GLY A 1 183 ? 7.633 5.374 -12.364 1.00 95.50 183 GLY A N 1
ATOM 1437 C CA . GLY A 1 183 ? 8.276 4.421 -13.270 1.00 95.50 183 GLY A CA 1
ATOM 1438 C C . GLY A 1 183 ? 8.052 4.745 -14.748 1.00 95.50 183 GLY A C 1
ATOM 1439 O O . GLY A 1 183 ? 9.006 4.777 -15.519 1.00 95.50 183 GLY A O 1
ATOM 1440 N N . ALA A 1 184 ? 6.812 5.058 -15.133 1.00 96.62 184 ALA A N 1
ATOM 1441 C CA . ALA A 1 184 ? 6.488 5.443 -16.507 1.00 96.62 184 ALA A CA 1
ATOM 1442 C C . ALA A 1 184 ? 7.133 6.782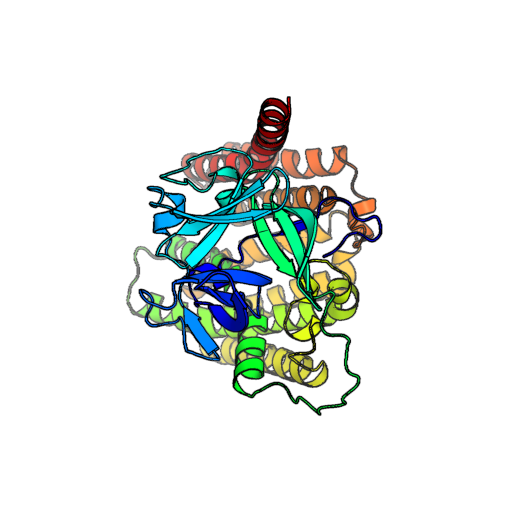 -16.907 1.00 96.62 184 ALA A C 1
ATOM 1444 O O . ALA A 1 184 ? 7.683 6.910 -18.001 1.00 96.62 184 ALA A O 1
ATOM 1445 N N . LEU A 1 185 ? 7.112 7.769 -16.003 1.00 94.50 185 LEU A N 1
ATOM 1446 C CA . LEU A 1 185 ? 7.667 9.109 -16.234 1.00 94.50 185 LEU A CA 1
ATOM 1447 C C . LEU A 1 185 ? 9.201 9.151 -16.304 1.00 94.50 185 LEU A C 1
ATOM 1449 O O . LEU A 1 185 ? 9.762 10.124 -16.804 1.00 94.50 185 LEU A O 1
ATOM 1453 N N . LEU A 1 186 ? 9.889 8.116 -15.815 1.00 91.31 186 LEU A N 1
ATOM 1454 C CA . LEU A 1 186 ? 11.336 7.973 -16.003 1.00 91.31 186 LEU A CA 1
ATOM 1455 C C . LEU A 1 186 ? 11.701 7.632 -17.453 1.00 91.31 186 LEU A C 1
ATOM 1457 O O . LEU A 1 186 ? 12.804 7.951 -17.890 1.00 91.31 186 LEU A O 1
ATOM 1461 N N . VAL A 1 187 ? 10.788 6.993 -18.187 1.00 92.88 187 VAL A N 1
ATOM 1462 C CA . VAL A 1 187 ? 10.999 6.567 -19.577 1.00 92.88 187 VAL A CA 1
ATOM 1463 C C . VAL A 1 187 ? 10.407 7.586 -20.547 1.00 92.88 187 VAL A C 1
ATOM 1465 O O . VAL A 1 187 ? 11.065 8.003 -21.499 1.00 92.88 187 VAL A O 1
ATOM 1468 N N . VAL A 1 188 ? 9.163 8.006 -20.308 1.00 91.94 188 VAL A N 1
ATOM 1469 C CA . VAL A 1 188 ? 8.422 8.907 -21.195 1.00 91.94 188 VAL A CA 1
ATOM 1470 C C . VAL A 1 188 ? 8.367 10.305 -20.596 1.00 91.94 188 VAL A C 1
ATOM 1472 O O . VAL A 1 188 ? 7.944 10.499 -19.458 1.00 91.94 188 VAL A O 1
ATOM 1475 N N . ARG A 1 189 ? 8.745 11.310 -21.392 1.00 87.69 189 ARG A N 1
ATOM 1476 C CA . ARG A 1 189 ? 8.598 12.716 -21.004 1.00 87.69 189 ARG A CA 1
ATOM 1477 C C . ARG A 1 189 ? 7.159 13.181 -21.220 1.00 87.69 189 ARG A C 1
ATOM 1479 O O . ARG A 1 189 ? 6.655 13.158 -22.339 1.00 87.69 189 ARG A O 1
ATOM 1486 N N . GLY A 1 190 ? 6.536 13.675 -20.153 1.00 88.81 190 GLY A N 1
ATOM 1487 C CA . GLY A 1 190 ? 5.176 14.216 -20.179 1.00 88.81 190 GLY A CA 1
ATOM 1488 C C . GLY A 1 190 ? 4.087 13.159 -19.985 1.00 88.81 190 GLY A C 1
ATOM 1489 O O . GLY A 1 190 ? 4.355 11.997 -19.696 1.00 88.81 190 GLY A O 1
ATOM 1490 N N . LEU A 1 191 ? 2.833 13.592 -20.113 1.00 91.56 191 LEU A N 1
ATOM 1491 C CA . LEU A 1 191 ? 1.642 12.766 -19.903 1.00 91.56 191 LEU A CA 1
ATOM 1492 C C . LEU A 1 191 ? 0.734 12.842 -21.140 1.00 91.56 191 LEU A C 1
ATOM 1494 O O . LEU A 1 191 ? -0.290 13.525 -21.100 1.00 91.56 191 LEU A O 1
ATOM 1498 N N . PRO A 1 192 ? 1.100 12.194 -22.263 1.00 94.31 192 PRO A N 1
ATOM 1499 C CA . PRO A 1 192 ? 0.200 12.112 -23.405 1.00 94.31 192 PRO A CA 1
ATOM 1500 C C . PRO A 1 192 ? -1.084 11.371 -23.011 1.00 94.31 192 PRO A C 1
ATOM 1502 O O . PRO A 1 192 ? -1.077 10.509 -22.127 1.00 94.31 192 PRO A O 1
ATOM 1505 N N . LEU A 1 193 ? -2.190 11.674 -23.695 1.00 95.00 193 LEU A N 1
ATOM 1506 C CA . LEU A 1 193 ? -3.501 11.097 -23.386 1.00 95.00 193 LEU A CA 1
ATOM 1507 C C . LEU A 1 193 ? -3.483 9.558 -23.389 1.00 95.00 193 LEU A C 1
ATOM 1509 O O . LEU A 1 193 ? -4.103 8.940 -22.526 1.00 95.00 193 LEU A O 1
ATOM 1513 N N . SER A 1 194 ? -2.722 8.944 -24.298 1.00 94.38 194 SER A N 1
ATOM 1514 C CA . SER A 1 194 ? -2.536 7.490 -24.362 1.00 94.38 194 SER A CA 1
ATOM 1515 C C . SER A 1 194 ? -1.908 6.922 -23.085 1.00 94.38 194 SER A C 1
ATOM 1517 O O . SER A 1 194 ? -2.397 5.931 -22.550 1.00 94.38 194 SER A O 1
ATOM 1519 N N . LEU A 1 195 ? -0.880 7.578 -22.535 1.00 95.25 195 LEU A N 1
ATOM 1520 C CA . LEU A 1 195 ? -0.268 7.171 -21.269 1.00 95.25 195 LEU A CA 1
ATOM 1521 C C . LEU A 1 195 ? -1.251 7.321 -20.106 1.00 95.25 195 LEU A C 1
ATOM 1523 O O . LEU A 1 195 ? -1.347 6.435 -19.261 1.00 95.25 195 LEU A O 1
ATOM 1527 N N . MET A 1 196 ? -2.012 8.416 -20.066 1.00 96.62 196 MET A N 1
ATOM 1528 C CA . MET A 1 196 ? -3.022 8.626 -19.025 1.00 96.62 196 MET A CA 1
ATOM 1529 C C . MET A 1 196 ? -4.104 7.540 -19.057 1.00 96.62 196 MET A C 1
ATOM 1531 O O . MET A 1 196 ? -4.484 7.029 -18.005 1.00 96.62 196 MET A O 1
ATOM 1535 N N . GLN A 1 197 ? -4.563 7.153 -20.250 1.00 96.81 197 GLN A N 1
ATOM 1536 C CA . GLN A 1 197 ? -5.518 6.060 -20.438 1.00 96.81 197 GLN A CA 1
ATOM 1537 C C . GLN A 1 197 ? -4.934 4.722 -19.973 1.00 96.81 197 GLN A C 1
ATOM 1539 O O . GLN A 1 197 ? -5.566 4.033 -19.172 1.00 96.81 197 GLN A O 1
ATOM 1544 N N . SER A 1 198 ? -3.707 4.389 -20.387 1.00 96.81 198 SER A N 1
ATOM 1545 C CA . SER A 1 198 ? -3.023 3.165 -19.955 1.00 96.81 198 SER A CA 1
ATOM 1546 C C . SER A 1 198 ? -2.821 3.118 -18.440 1.00 96.81 198 SER A C 1
ATOM 1548 O O . SER A 1 198 ? -3.099 2.095 -17.819 1.00 96.81 198 SER A O 1
ATOM 1550 N N . LEU A 1 199 ? -2.408 4.226 -17.813 1.00 97.62 199 LEU A N 1
ATOM 1551 C CA . LEU A 1 199 ? -2.256 4.321 -16.358 1.00 97.62 199 LEU A CA 1
ATOM 1552 C C . LEU A 1 199 ? -3.598 4.212 -15.625 1.00 97.62 199 LEU A C 1
ATOM 1554 O O . LEU A 1 199 ? -3.652 3.589 -14.568 1.00 97.62 199 LEU A O 1
ATOM 1558 N N . ALA A 1 200 ? -4.681 4.776 -16.165 1.00 98.06 200 ALA A N 1
ATOM 1559 C CA . ALA A 1 200 ? -6.015 4.669 -15.574 1.00 98.06 200 ALA A CA 1
ATOM 1560 C C . ALA A 1 200 ? -6.559 3.233 -15.645 1.00 98.06 200 ALA A C 1
ATOM 1562 O O . ALA A 1 200 ? -7.048 2.706 -14.642 1.00 98.06 200 ALA A O 1
ATOM 1563 N N . LEU A 1 201 ? -6.418 2.570 -16.797 1.00 98.25 201 LEU A N 1
ATOM 1564 C CA . LEU A 1 201 ? -6.777 1.159 -16.954 1.00 98.25 201 LEU A CA 1
ATOM 1565 C C . LEU A 1 201 ? -5.930 0.277 -16.036 1.00 98.25 201 LEU A C 1
ATOM 1567 O O . LEU A 1 201 ? -6.464 -0.597 -15.350 1.00 98.25 201 LEU A O 1
ATOM 1571 N N . LEU A 1 202 ? -4.623 0.543 -15.966 1.00 98.38 202 LEU A N 1
ATOM 1572 C CA . LEU A 1 202 ? -3.717 -0.190 -15.095 1.00 98.38 202 LEU A CA 1
ATOM 1573 C C . LEU A 1 202 ? -4.068 0.036 -13.625 1.00 98.38 202 LEU A C 1
ATOM 1575 O O . LEU A 1 202 ? -4.064 -0.910 -12.850 1.00 98.38 202 LEU A O 1
ATOM 1579 N N . TYR A 1 203 ? -4.438 1.251 -13.224 1.00 98.44 203 TYR A N 1
ATOM 1580 C CA . TYR A 1 203 ? -4.879 1.540 -11.862 1.00 98.44 203 TYR A CA 1
ATOM 1581 C C . TYR A 1 203 ? -6.090 0.691 -11.459 1.00 98.44 203 TYR A C 1
ATOM 1583 O O . TYR A 1 203 ? -6.090 0.091 -10.381 1.00 98.44 203 TYR A O 1
ATOM 1591 N N . VAL A 1 204 ? -7.102 0.596 -12.325 1.00 98.38 204 VAL A N 1
ATOM 1592 C CA . VAL A 1 204 ? -8.284 -0.234 -12.063 1.00 98.38 204 VAL A CA 1
ATOM 1593 C C . VAL A 1 204 ? -7.898 -1.716 -12.032 1.00 98.38 204 VAL A C 1
ATOM 1595 O O . VAL A 1 204 ? -8.119 -2.379 -11.022 1.00 98.38 204 VAL A O 1
ATOM 1598 N N . SER A 1 205 ? -7.253 -2.216 -13.087 1.00 98.44 205 SER A N 1
ATOM 1599 C CA . SER A 1 205 ? -6.848 -3.623 -13.228 1.00 98.44 205 SER A CA 1
ATOM 1600 C C . SER A 1 205 ? -5.929 -4.099 -12.095 1.00 98.44 205 SER A C 1
ATOM 1602 O O . SER A 1 205 ? -6.146 -5.137 -11.472 1.00 98.44 205 SER A O 1
ATOM 1604 N N . PHE A 1 206 ? -4.901 -3.316 -11.786 1.00 98.06 206 PHE A N 1
ATOM 1605 C CA . PHE A 1 206 ? -3.852 -3.701 -10.856 1.00 98.06 206 PHE A CA 1
ATOM 1606 C C . PHE A 1 206 ? -4.141 -3.263 -9.415 1.00 98.06 206 PHE A C 1
ATOM 1608 O O . PHE A 1 206 ? -4.102 -4.089 -8.507 1.00 98.06 206 PHE A O 1
ATOM 1615 N N . ASN A 1 207 ? -4.417 -1.975 -9.164 1.00 96.88 207 ASN A N 1
ATOM 1616 C CA . ASN A 1 207 ? -4.579 -1.477 -7.788 1.00 96.88 207 ASN A CA 1
ATOM 1617 C C . ASN A 1 207 ? -5.949 -1.806 -7.205 1.00 96.88 207 ASN A C 1
ATOM 1619 O O . ASN A 1 207 ? -6.024 -2.296 -6.081 1.00 96.88 207 ASN A O 1
ATOM 1623 N N . VAL A 1 208 ? -7.019 -1.539 -7.956 1.00 97.75 208 VAL A N 1
ATOM 1624 C CA . VAL A 1 208 ? -8.386 -1.741 -7.457 1.00 97.75 208 VAL A CA 1
ATOM 1625 C C . VAL A 1 208 ? -8.743 -3.225 -7.431 1.00 97.75 208 VAL A C 1
ATOM 1627 O O . VAL A 1 208 ? -9.199 -3.707 -6.397 1.00 97.75 208 VAL A O 1
ATOM 1630 N N . LEU A 1 209 ? -8.528 -3.948 -8.535 1.00 98.44 209 LEU A N 1
ATOM 1631 C CA . LEU A 1 209 ? -8.896 -5.361 -8.626 1.00 98.44 209 LEU A CA 1
ATOM 1632 C C . LEU A 1 209 ? -7.853 -6.253 -7.941 1.00 98.44 209 LEU A C 1
ATOM 1634 O O . LEU A 1 209 ? -8.103 -6.730 -6.836 1.00 98.44 209 LEU A O 1
ATOM 1638 N N . LEU A 1 210 ? -6.661 -6.435 -8.523 1.00 98.25 210 LEU A N 1
ATOM 1639 C CA . LEU A 1 210 ? -5.686 -7.388 -7.974 1.00 98.25 210 LEU A CA 1
ATOM 1640 C C . LEU A 1 210 ? -5.283 -7.045 -6.528 1.00 98.25 210 LEU A C 1
ATOM 1642 O O . LEU A 1 210 ? -5.407 -7.878 -5.629 1.00 98.25 210 LEU A O 1
ATOM 1646 N N . TYR A 1 211 ? -4.828 -5.816 -6.282 1.00 96.75 211 TYR A N 1
ATOM 1647 C CA . TYR A 1 211 ? -4.371 -5.401 -4.956 1.00 96.75 211 TYR A CA 1
ATOM 1648 C C . TYR A 1 211 ? -5.511 -5.225 -3.946 1.00 96.75 211 TYR A C 1
ATOM 1650 O O . TYR A 1 211 ? -5.327 -5.577 -2.781 1.00 96.75 211 TYR A O 1
ATOM 1658 N N . GLY A 1 212 ? -6.695 -4.769 -4.369 1.00 97.19 212 GLY A N 1
ATOM 1659 C CA . GLY A 1 212 ? -7.888 -4.756 -3.517 1.00 97.19 212 GLY A CA 1
ATOM 1660 C C . GLY A 1 212 ? -8.293 -6.163 -3.066 1.00 97.19 212 GLY A C 1
ATOM 1661 O O . GLY A 1 212 ? -8.613 -6.375 -1.893 1.00 97.19 212 GLY A O 1
ATOM 1662 N N . GLY A 1 213 ? -8.187 -7.147 -3.960 1.00 97.69 213 GLY A N 1
ATOM 1663 C CA . GLY A 1 213 ? -8.358 -8.559 -3.636 1.00 97.69 213 GLY A CA 1
ATOM 1664 C C . GLY A 1 213 ? -7.287 -9.075 -2.670 1.00 97.69 213 GLY A C 1
ATOM 1665 O O . GLY A 1 213 ? -7.624 -9.628 -1.629 1.00 97.69 213 GLY A O 1
ATOM 1666 N N . ILE A 1 214 ? -6.002 -8.810 -2.928 1.00 96.31 214 ILE A N 1
ATOM 1667 C CA . ILE A 1 214 ? -4.895 -9.178 -2.020 1.00 96.31 214 ILE A CA 1
ATOM 1668 C C . ILE A 1 214 ? -5.078 -8.561 -0.624 1.00 96.31 214 ILE A C 1
ATOM 1670 O O . ILE A 1 214 ? -4.851 -9.218 0.392 1.00 96.31 214 ILE A O 1
ATOM 1674 N N . TYR A 1 215 ? -5.504 -7.301 -0.538 1.00 93.94 215 TYR A N 1
ATOM 1675 C CA . TYR A 1 215 ? -5.770 -6.648 0.740 1.00 93.94 215 TYR A CA 1
ATOM 1676 C C . TYR A 1 215 ? -6.959 -7.259 1.478 1.00 93.94 215 TYR A C 1
ATOM 1678 O O . TYR A 1 215 ? -6.881 -7.426 2.697 1.00 93.94 215 TYR A O 1
ATOM 1686 N N . THR A 1 216 ? -8.011 -7.633 0.751 1.00 95.19 216 THR A N 1
ATOM 1687 C CA . THR A 1 216 ? -9.158 -8.355 1.312 1.00 95.19 216 THR A CA 1
ATOM 1688 C C . THR A 1 216 ? -8.733 -9.730 1.834 1.00 95.19 216 THR A C 1
ATOM 1690 O O . THR A 1 216 ? -9.072 -10.086 2.960 1.00 95.19 216 THR A O 1
ATOM 1693 N N . MET A 1 217 ? -7.925 -10.471 1.073 1.00 93.50 217 MET A N 1
ATOM 1694 C CA . MET A 1 217 ? -7.336 -11.746 1.493 1.00 93.50 217 MET A CA 1
ATOM 1695 C C . MET A 1 217 ? -6.511 -11.595 2.774 1.00 93.50 217 MET A C 1
ATOM 1697 O O . MET A 1 217 ? -6.650 -12.391 3.699 1.00 93.50 217 MET A O 1
ATOM 1701 N N . ASN A 1 218 ? -5.692 -10.547 2.870 1.00 90.12 218 ASN A N 1
ATOM 1702 C CA . ASN A 1 218 ? -4.926 -10.276 4.084 1.00 90.12 218 ASN A CA 1
ATOM 1703 C C . ASN A 1 218 ? -5.844 -9.971 5.276 1.00 90.12 218 ASN A C 1
ATOM 1705 O O . ASN A 1 218 ? -5.596 -10.467 6.370 1.00 90.12 218 ASN A O 1
ATOM 1709 N N . ASP A 1 219 ? -6.932 -9.220 5.068 1.00 89.88 219 ASP A N 1
ATOM 1710 C CA . ASP A 1 219 ? -7.948 -8.992 6.104 1.00 89.88 219 ASP A CA 1
ATOM 1711 C C . ASP A 1 219 ? -8.615 -10.294 6.573 1.00 89.88 219 ASP A C 1
ATOM 1713 O O . ASP A 1 219 ? -8.907 -10.424 7.762 1.00 89.88 219 ASP A O 1
ATOM 1717 N N . ILE A 1 220 ? -8.817 -11.260 5.671 1.00 89.00 220 ILE A N 1
ATOM 1718 C CA . ILE A 1 220 ? -9.339 -12.595 5.993 1.00 89.00 220 ILE A CA 1
ATOM 1719 C C . ILE A 1 220 ? -8.339 -13.391 6.836 1.00 89.00 220 ILE A C 1
ATOM 1721 O O . ILE A 1 220 ? -8.705 -13.915 7.886 1.00 89.00 220 ILE A O 1
ATOM 1725 N N . LEU A 1 221 ? -7.074 -13.447 6.415 1.00 85.62 221 LEU A N 1
ATOM 1726 C CA . LEU A 1 221 ? -6.019 -14.182 7.121 1.00 85.62 221 LEU A CA 1
ATOM 1727 C C . LEU A 1 221 ? -5.700 -13.589 8.498 1.00 85.62 221 LEU A C 1
ATOM 1729 O O . LEU A 1 221 ? -5.265 -14.312 9.394 1.00 85.62 221 LEU A O 1
ATOM 1733 N N . ASP A 1 222 ? -5.910 -12.284 8.664 1.00 84.50 222 ASP A N 1
ATOM 1734 C CA . ASP A 1 222 ? -5.706 -11.576 9.925 1.00 84.50 222 ASP A CA 1
ATOM 1735 C C . ASP A 1 222 ? -6.982 -11.486 10.772 1.00 84.50 222 ASP A C 1
ATOM 1737 O O . ASP A 1 222 ? -6.914 -10.958 11.881 1.00 84.50 222 ASP A O 1
ATOM 1741 N N . ALA A 1 223 ? -8.129 -11.998 10.303 1.00 84.56 223 ALA A N 1
ATOM 1742 C CA . ALA A 1 223 ? -9.447 -11.744 10.891 1.00 84.56 223 ALA A CA 1
ATOM 1743 C C . ALA A 1 223 ? -9.522 -12.039 12.394 1.00 84.56 223 ALA A C 1
ATOM 1745 O O . ALA A 1 223 ? -9.940 -11.175 13.165 1.00 84.56 223 ALA A O 1
ATOM 1746 N N . GLU A 1 224 ? -9.082 -13.225 12.817 1.00 79.00 224 GLU A N 1
ATOM 1747 C CA . GLU A 1 224 ? -9.126 -13.636 14.226 1.00 79.00 224 GLU A CA 1
ATOM 1748 C C . GLU A 1 224 ? -8.242 -12.752 15.107 1.00 79.00 224 GLU A C 1
ATOM 1750 O O . GLU A 1 224 ? -8.625 -12.323 16.195 1.00 79.00 224 GLU A O 1
ATOM 1755 N N . SER A 1 225 ? -7.062 -12.423 14.593 1.00 74.44 225 SER A N 1
ATOM 1756 C CA . SER A 1 225 ? -6.109 -11.566 15.274 1.00 74.44 225 SER A CA 1
ATOM 1757 C C . SER A 1 225 ? -6.677 -10.132 15.381 1.00 74.44 225 SER A C 1
ATOM 1759 O O . SER A 1 225 ? -6.776 -9.552 16.465 1.00 74.44 225 SER A O 1
ATOM 1761 N N . ASP A 1 226 ? -7.163 -9.569 14.276 1.00 82.12 226 ASP A N 1
ATOM 1762 C CA . ASP A 1 226 ? -7.592 -8.178 14.177 1.00 82.12 226 ASP A CA 1
ATOM 1763 C C . ASP A 1 226 ? -8.914 -7.897 14.902 1.00 82.12 226 ASP A C 1
ATOM 1765 O O . ASP A 1 226 ? -9.156 -6.747 15.272 1.00 82.12 226 ASP A O 1
ATOM 1769 N N . ARG A 1 227 ? -9.740 -8.921 15.162 1.00 78.81 227 ARG A N 1
ATOM 1770 C CA . ARG A 1 227 ? -10.918 -8.832 16.047 1.00 78.81 227 ARG A CA 1
ATOM 1771 C C . ARG A 1 227 ? -10.556 -8.418 17.465 1.00 78.81 227 ARG A C 1
ATOM 1773 O O . ARG A 1 227 ? -11.345 -7.750 18.129 1.00 78.81 227 ARG A O 1
ATOM 1780 N N . ARG A 1 228 ? -9.366 -8.800 17.927 1.00 76.88 228 ARG A N 1
ATOM 1781 C CA . ARG A 1 228 ? -8.900 -8.465 19.270 1.00 76.88 228 ARG A CA 1
ATOM 1782 C C . ARG A 1 228 ? -8.426 -7.003 19.287 1.00 76.88 228 ARG A C 1
ATOM 1784 O O . ARG A 1 228 ? -8.778 -6.261 20.198 1.00 76.88 228 ARG A O 1
ATOM 1791 N N . HIS A 1 229 ? -7.729 -6.545 18.247 1.00 69.38 229 HIS A N 1
ATOM 1792 C CA . HIS A 1 229 ? -7.062 -5.235 18.182 1.00 69.38 229 HIS A CA 1
ATOM 1793 C C . HIS A 1 229 ? -7.995 -4.010 18.415 1.00 69.38 229 HIS A C 1
ATOM 1795 O O . HIS A 1 229 ? -9.064 -3.931 17.802 1.00 69.38 229 HIS A O 1
ATOM 1801 N N . PRO A 1 230 ? -7.578 -2.932 19.132 1.00 66.06 230 PRO A N 1
ATOM 1802 C CA . PRO A 1 230 ? -8.472 -1.851 19.584 1.00 66.06 230 PRO A CA 1
ATOM 1803 C C . PRO A 1 230 ? -9.128 -1.079 18.446 1.00 66.06 230 PRO A C 1
ATOM 1805 O O . PRO A 1 230 ? -10.290 -0.689 18.528 1.00 66.06 230 PRO A O 1
ATOM 1808 N N . HIS A 1 231 ? -8.361 -0.850 17.378 1.00 71.12 231 HIS A N 1
ATOM 1809 C CA . HIS A 1 231 ? -8.818 -0.139 16.188 1.00 71.12 231 HIS A CA 1
ATOM 1810 C C . HIS A 1 231 ? -9.207 -1.052 15.018 1.00 71.12 231 HIS A C 1
ATOM 1812 O O . HIS A 1 231 ? -10.165 -0.739 14.311 1.00 71.12 231 HIS A O 1
ATOM 1818 N N . LYS A 1 232 ? -8.489 -2.162 14.781 1.00 72.38 232 LYS A N 1
ATOM 1819 C CA . LYS A 1 232 ? -8.731 -3.030 13.618 1.00 72.38 232 LYS A CA 1
ATOM 1820 C C . LYS A 1 232 ? -9.982 -3.901 13.767 1.00 72.38 232 LYS A C 1
ATOM 1822 O O . LYS A 1 232 ? -10.541 -4.269 12.743 1.00 72.38 232 LYS A O 1
ATOM 1827 N N . LYS A 1 233 ? -10.503 -4.095 14.984 1.00 76.31 233 LYS A N 1
ATOM 1828 C CA . LYS A 1 233 ? -11.798 -4.758 15.210 1.00 76.31 233 LYS A CA 1
ATOM 1829 C C . LYS A 1 233 ? -12.983 -4.065 14.529 1.00 76.31 233 LYS A C 1
ATOM 1831 O O . LYS A 1 233 ? -13.990 -4.695 14.253 1.00 76.31 233 LYS A O 1
ATOM 1836 N N . ASN A 1 234 ? -12.844 -2.772 14.220 1.00 78.06 234 ASN A N 1
ATOM 1837 C CA . ASN A 1 234 ? -13.870 -1.970 13.543 1.00 78.06 234 ASN A CA 1
ATOM 1838 C C . ASN A 1 234 ? -13.813 -2.083 12.007 1.00 78.06 234 ASN A C 1
ATOM 1840 O O . ASN A 1 234 ? -14.503 -1.345 11.300 1.00 78.06 234 ASN A O 1
ATOM 1844 N N . ARG A 1 235 ? -12.919 -2.917 11.463 1.00 83.31 235 ARG A N 1
ATOM 1845 C CA . ARG A 1 235 ? -12.860 -3.196 10.025 1.00 83.31 235 ARG A CA 1
ATOM 1846 C C . ARG A 1 235 ? -14.091 -4.008 9.597 1.00 83.31 235 ARG A C 1
ATOM 1848 O O . ARG A 1 235 ? -14.589 -4.781 10.408 1.00 83.31 235 ARG A O 1
ATOM 1855 N N . PRO A 1 236 ? -14.550 -3.886 8.335 1.00 85.94 236 PRO A N 1
ATOM 1856 C CA . PRO A 1 236 ? -15.827 -4.460 7.897 1.00 85.94 236 PRO A CA 1
ATOM 1857 C C . PRO A 1 236 ? -15.990 -5.963 8.161 1.00 85.94 236 PRO A C 1
ATOM 1859 O O . PRO A 1 236 ? -17.078 -6.399 8.523 1.00 85.94 236 PRO A O 1
ATOM 1862 N N . LEU A 1 237 ? -14.918 -6.745 8.000 1.00 87.00 237 LEU A N 1
ATOM 1863 C CA . LEU A 1 237 ? -14.931 -8.188 8.250 1.00 87.00 237 LEU A CA 1
ATOM 1864 C C . LEU A 1 237 ? -14.908 -8.508 9.755 1.00 87.00 237 LEU A C 1
ATOM 1866 O O . LEU A 1 237 ? -15.667 -9.341 10.242 1.00 87.00 237 LEU A O 1
ATOM 1870 N N . GLN A 1 238 ? -14.045 -7.830 10.509 1.00 82.81 238 GLN A N 1
ATOM 1871 C CA . GLN A 1 238 ? -13.845 -8.059 11.940 1.00 82.81 238 GLN A CA 1
ATOM 1872 C C . GLN A 1 238 ? -15.038 -7.580 12.775 1.00 82.81 238 GLN A C 1
ATOM 1874 O O . GLN A 1 238 ? -15.344 -8.195 13.793 1.00 82.81 238 GLN A O 1
ATOM 1879 N N . SER A 1 239 ? -15.739 -6.540 12.318 1.00 81.94 239 SER A N 1
ATOM 1880 C CA . SER A 1 239 ? -16.942 -6.003 12.953 1.00 81.94 239 SER A CA 1
ATOM 1881 C C . SER A 1 239 ? -18.222 -6.756 12.577 1.00 81.94 239 SER A C 1
ATOM 1883 O O . SER A 1 239 ? -19.296 -6.349 13.004 1.00 81.94 239 SER A O 1
ATOM 1885 N N . GLY A 1 240 ? -18.138 -7.784 11.723 1.00 83.00 240 GLY A N 1
ATOM 1886 C CA . GLY A 1 240 ? -19.291 -8.572 11.273 1.00 83.00 240 GLY A CA 1
ATOM 1887 C C . GLY A 1 240 ? -20.186 -7.898 10.224 1.00 83.00 240 GLY A C 1
ATOM 1888 O O . GLY A 1 240 ? -21.212 -8.462 9.864 1.00 83.00 240 GLY A O 1
ATOM 1889 N N . VAL A 1 241 ? -19.809 -6.727 9.692 1.00 87.00 241 VAL A N 1
ATOM 1890 C CA . VAL A 1 241 ? -20.578 -6.040 8.628 1.00 87.00 241 VAL A CA 1
ATOM 1891 C C . VAL A 1 241 ? -20.524 -6.827 7.317 1.00 87.00 241 VAL A C 1
ATOM 1893 O O . VAL A 1 241 ? -21.487 -6.828 6.554 1.00 87.00 241 VAL A O 1
ATOM 1896 N N . ILE A 1 242 ? -19.396 -7.489 7.055 1.00 88.56 242 ILE A N 1
ATOM 1897 C CA . ILE A 1 242 ? -19.203 -8.413 5.938 1.00 88.56 242 ILE A CA 1
ATOM 1898 C C . ILE A 1 242 ? -18.954 -9.803 6.514 1.00 88.56 242 ILE A C 1
ATOM 1900 O O . ILE A 1 242 ? -18.057 -9.979 7.338 1.00 88.56 242 ILE A O 1
ATOM 1904 N N . SER A 1 243 ? -19.729 -10.793 6.072 1.00 85.81 243 SER A N 1
ATOM 1905 C CA . SER A 1 243 ? -19.513 -12.183 6.467 1.00 85.81 243 SER A CA 1
ATOM 1906 C C . SER A 1 243 ? -18.256 -12.755 5.804 1.00 85.81 243 SER A C 1
ATOM 1908 O O . SER A 1 243 ? -17.859 -12.343 4.710 1.00 85.81 243 SER A O 1
ATOM 1910 N N . LEU A 1 244 ? -17.628 -13.736 6.456 1.00 86.62 244 LEU A N 1
ATOM 1911 C CA . LEU A 1 244 ? -16.426 -14.387 5.933 1.00 86.62 244 LEU A CA 1
ATOM 1912 C C . LEU A 1 244 ? -16.626 -14.987 4.523 1.00 86.62 244 LEU A C 1
ATOM 1914 O O . LEU A 1 244 ? -15.779 -14.717 3.672 1.00 86.62 244 LEU A O 1
ATOM 1918 N N . PRO A 1 245 ? -17.730 -15.704 4.208 1.00 88.38 245 PRO A N 1
ATOM 1919 C CA . PRO A 1 245 ? -17.952 -16.224 2.856 1.00 88.38 245 PRO A CA 1
ATOM 1920 C C . PRO A 1 245 ? -18.017 -15.123 1.792 1.00 88.38 245 PRO A C 1
ATOM 1922 O O . PRO A 1 245 ? -17.411 -15.254 0.731 1.00 88.38 245 PRO A O 1
ATOM 1925 N N . VAL A 1 246 ? -18.687 -14.002 2.092 1.00 91.69 246 VAL A N 1
ATOM 1926 C CA . VAL A 1 246 ? -18.775 -12.856 1.174 1.00 91.69 246 VAL A CA 1
ATOM 1927 C C . VAL A 1 246 ? -17.395 -12.247 0.942 1.00 91.69 246 VAL A C 1
ATOM 1929 O O . VAL A 1 246 ? -17.040 -11.973 -0.201 1.00 91.69 246 VAL A O 1
ATOM 1932 N N . ALA A 1 247 ? -16.594 -12.072 1.996 1.00 92.56 247 ALA A N 1
ATOM 1933 C CA . ALA A 1 247 ? -15.234 -11.558 1.860 1.00 92.56 247 ALA A CA 1
ATOM 1934 C C . ALA A 1 247 ? -14.345 -12.489 1.018 1.00 92.56 247 ALA A C 1
ATOM 1936 O O . ALA A 1 247 ? -13.589 -11.997 0.183 1.00 92.56 247 ALA A O 1
ATOM 1937 N N . VAL A 1 248 ? -14.455 -13.813 1.192 1.00 92.00 248 VAL A N 1
ATOM 1938 C CA . VAL A 1 248 ? -13.698 -14.807 0.408 1.00 92.00 248 VAL A CA 1
ATOM 1939 C C . VAL A 1 248 ? -14.065 -14.733 -1.074 1.00 92.00 248 VAL A C 1
ATOM 1941 O O . VAL A 1 248 ? -13.175 -14.585 -1.910 1.00 92.00 248 VAL A O 1
ATOM 1944 N N . VAL A 1 249 ? -15.361 -14.767 -1.407 1.00 96.12 249 VAL A N 1
ATOM 1945 C CA . VAL A 1 249 ? -15.830 -14.673 -2.801 1.00 96.12 249 VAL A CA 1
ATOM 1946 C C . VAL A 1 249 ? -15.425 -13.338 -3.422 1.00 96.12 249 VAL A C 1
ATOM 1948 O O . VAL A 1 249 ? -14.927 -13.308 -4.546 1.00 96.12 249 VAL A O 1
ATOM 1951 N N . PHE A 1 250 ? -15.574 -12.234 -2.687 1.00 96.56 250 PHE A N 1
ATOM 1952 C CA . PHE A 1 250 ? -15.167 -10.909 -3.146 1.00 96.56 250 PHE A CA 1
ATOM 1953 C C . PHE A 1 250 ? -13.661 -10.840 -3.419 1.00 96.56 250 PHE A C 1
ATOM 1955 O O . PHE A 1 250 ? -13.249 -10.422 -4.498 1.00 96.56 250 PHE A O 1
ATOM 1962 N N . SER A 1 251 ? -12.841 -11.327 -2.484 1.00 97.19 251 SER A N 1
ATOM 1963 C CA . SER A 1 251 ? -11.387 -11.401 -2.634 1.00 97.19 251 SER A CA 1
ATOM 1964 C C . SER A 1 251 ? -10.980 -12.215 -3.863 1.00 97.19 251 SER A C 1
ATOM 1966 O O . SER A 1 251 ? -10.168 -11.749 -4.659 1.00 97.19 251 SER A O 1
ATOM 1968 N N . ALA A 1 252 ? -11.545 -13.414 -4.033 1.00 96.75 252 ALA A N 1
ATOM 1969 C CA . ALA A 1 252 ? -11.241 -14.287 -5.162 1.00 96.75 252 ALA A CA 1
ATOM 1970 C C . ALA A 1 252 ? -11.664 -13.652 -6.493 1.00 96.75 252 ALA A C 1
ATOM 1972 O O . ALA A 1 252 ? -10.884 -13.637 -7.442 1.00 96.75 252 ALA A O 1
ATOM 1973 N N . THR A 1 253 ? -12.857 -13.055 -6.541 1.00 98.38 253 THR A N 1
ATOM 1974 C CA . THR A 1 253 ? -13.375 -12.379 -7.738 1.00 98.38 253 THR A CA 1
ATOM 1975 C C . THR A 1 253 ? -12.479 -11.216 -8.148 1.00 98.38 253 THR A C 1
ATOM 1977 O O . THR A 1 253 ? -12.133 -11.097 -9.317 1.00 98.38 253 THR A O 1
ATOM 1980 N N . LEU A 1 254 ? -12.058 -10.380 -7.194 1.00 98.44 254 LEU A N 1
ATOM 1981 C CA . LEU A 1 254 ? -11.166 -9.254 -7.463 1.00 98.44 254 LEU A CA 1
ATOM 1982 C C . LEU A 1 254 ? -9.786 -9.703 -7.966 1.00 98.44 254 LEU A C 1
ATOM 1984 O O . LEU A 1 254 ? -9.278 -9.129 -8.929 1.00 98.44 254 LEU A O 1
ATOM 1988 N N . ILE A 1 255 ? -9.194 -10.740 -7.360 1.00 98.44 255 ILE A N 1
ATOM 1989 C CA . ILE A 1 255 ? -7.899 -11.285 -7.800 1.00 98.44 255 ILE A CA 1
ATOM 1990 C C . ILE A 1 255 ? -8.015 -11.856 -9.216 1.00 98.44 255 ILE A C 1
ATOM 1992 O O . ILE A 1 255 ? -7.207 -11.511 -10.075 1.00 98.44 255 ILE A O 1
ATOM 1996 N N . LEU A 1 256 ? -9.027 -12.689 -9.480 1.00 98.50 256 LEU A N 1
ATOM 1997 C CA . LEU A 1 256 ? -9.231 -13.302 -10.794 1.00 98.50 256 LEU A CA 1
ATOM 1998 C C . LEU A 1 256 ? -9.530 -12.255 -11.868 1.00 98.50 256 LEU A C 1
ATOM 2000 O O . LEU A 1 256 ? -8.942 -12.312 -12.944 1.00 98.50 256 LEU A O 1
ATOM 2004 N N . ALA A 1 257 ? -10.382 -11.273 -11.565 1.00 98.50 257 ALA A N 1
ATOM 2005 C CA . ALA A 1 257 ? -10.677 -10.178 -12.480 1.00 98.50 257 ALA A CA 1
ATOM 2006 C C . ALA A 1 257 ? -9.420 -9.354 -12.785 1.00 98.50 257 ALA A C 1
ATOM 2008 O O . ALA A 1 257 ? -9.167 -9.071 -13.949 1.00 98.50 257 ALA A O 1
ATOM 2009 N N . GLY A 1 258 ? -8.610 -9.032 -11.769 1.00 98.50 258 GLY A N 1
ATOM 2010 C CA . GLY A 1 258 ? -7.354 -8.301 -11.942 1.00 98.50 258 GLY A CA 1
ATOM 2011 C C . GLY A 1 258 ? -6.304 -9.074 -12.745 1.00 98.50 258 GLY A C 1
ATOM 2012 O O . GLY A 1 258 ? -5.617 -8.490 -13.578 1.00 98.50 258 GLY A O 1
ATOM 2013 N N . LEU A 1 259 ? -6.189 -10.391 -12.544 1.00 98.50 259 LEU A N 1
ATOM 2014 C CA . LEU A 1 259 ? -5.308 -11.243 -13.351 1.00 98.50 259 LEU A CA 1
ATOM 2015 C C . LEU A 1 259 ? -5.792 -11.342 -14.799 1.00 98.50 259 LEU A C 1
ATOM 2017 O O . LEU A 1 259 ? -4.992 -11.188 -15.717 1.00 98.50 259 LEU A O 1
ATOM 2021 N N . LEU A 1 260 ? -7.093 -11.554 -15.006 1.00 98.44 260 LEU A N 1
ATOM 2022 C CA . LEU A 1 260 ? -7.684 -11.649 -16.337 1.00 98.44 260 LEU A CA 1
ATOM 2023 C C . LEU A 1 260 ? -7.531 -10.333 -17.108 1.00 98.44 260 LEU A C 1
ATOM 2025 O O . LEU A 1 260 ? -7.068 -10.344 -18.245 1.00 98.44 260 LEU A O 1
ATOM 2029 N N . SER A 1 261 ? -7.851 -9.190 -16.493 1.00 98.31 261 SER A N 1
ATOM 2030 C CA . SER A 1 261 ? -7.639 -7.882 -17.123 1.00 98.31 261 SER A CA 1
ATOM 2031 C C . SER A 1 261 ? -6.156 -7.592 -17.346 1.00 98.31 261 SER A C 1
ATOM 2033 O O . SER A 1 261 ? -5.794 -7.048 -18.384 1.00 98.31 261 SER A O 1
ATOM 2035 N N . GLY A 1 262 ? -5.289 -8.006 -16.418 1.00 97.69 262 GLY A N 1
ATOM 2036 C CA . GLY A 1 262 ? -3.837 -7.942 -16.564 1.00 97.69 262 GLY A CA 1
ATOM 2037 C C . GLY A 1 262 ? -3.344 -8.647 -17.830 1.00 97.69 262 GLY A C 1
ATOM 2038 O O . GLY A 1 262 ? -2.623 -8.056 -18.633 1.00 97.69 262 GLY A O 1
ATOM 2039 N N . PHE A 1 263 ? -3.784 -9.894 -18.012 1.00 97.81 263 PHE A N 1
ATOM 2040 C CA . PHE A 1 263 ? -3.429 -10.752 -19.141 1.00 97.81 263 PHE A CA 1
ATOM 2041 C C . PHE A 1 263 ? -3.943 -10.208 -20.479 1.00 97.81 263 PHE A C 1
ATOM 2043 O O . PHE A 1 263 ? -3.205 -10.195 -21.461 1.00 97.81 263 PHE A O 1
ATOM 2050 N N . LEU A 1 264 ? -5.191 -9.733 -20.515 1.00 97.94 264 LEU A N 1
ATOM 2051 C CA . LEU A 1 264 ? -5.833 -9.283 -21.751 1.00 97.94 264 LEU A CA 1
ATOM 2052 C C . LEU A 1 264 ? -5.361 -7.900 -22.227 1.00 97.94 264 LEU A C 1
ATOM 2054 O O . LEU A 1 264 ? -5.414 -7.636 -23.424 1.00 97.94 264 LEU A O 1
ATOM 2058 N N . LEU A 1 265 ? -4.945 -7.008 -21.318 1.00 97.12 265 LEU A N 1
ATOM 2059 C CA . LEU A 1 265 ? -4.758 -5.585 -21.642 1.00 97.12 265 LEU A CA 1
ATOM 2060 C C . LEU A 1 265 ? -3.298 -5.119 -21.742 1.00 97.12 265 LEU A C 1
ATOM 2062 O O . LEU A 1 265 ? -3.052 -4.127 -22.422 1.00 97.12 265 LEU A O 1
ATOM 2066 N N . PHE A 1 266 ? -2.338 -5.764 -21.063 1.00 96.31 266 PHE A N 1
ATOM 2067 C CA . PHE A 1 266 ? -0.999 -5.170 -20.859 1.00 96.31 266 PHE A CA 1
ATOM 2068 C C . PHE A 1 266 ? 0.185 -6.004 -21.373 1.00 96.31 266 PHE A C 1
ATOM 2070 O O . PHE A 1 266 ? 1.335 -5.606 -21.194 1.00 96.31 266 PHE A O 1
ATOM 2077 N N . GLY A 1 267 ? -0.072 -7.139 -22.027 1.00 95.06 267 GLY A N 1
ATOM 2078 C CA . GLY A 1 267 ? 0.975 -8.007 -22.571 1.00 95.06 267 GLY A CA 1
ATOM 2079 C C . GLY A 1 267 ? 1.725 -8.831 -21.515 1.00 95.06 267 GLY A C 1
ATOM 2080 O O . GLY A 1 267 ? 1.533 -8.684 -20.305 1.00 95.06 267 GLY A O 1
ATOM 2081 N N . ALA A 1 268 ? 2.584 -9.738 -21.989 1.00 97.12 268 ALA A N 1
ATOM 2082 C CA . ALA A 1 268 ? 3.198 -10.774 -21.156 1.00 97.12 268 ALA A CA 1
ATOM 2083 C C . ALA A 1 268 ? 4.144 -10.222 -20.075 1.00 97.12 268 ALA A C 1
ATOM 2085 O O . ALA A 1 268 ? 4.138 -10.725 -18.954 1.00 97.12 268 ALA A O 1
ATOM 2086 N N . GLU A 1 269 ? 4.926 -9.181 -20.376 1.00 96.81 269 GLU A N 1
ATOM 2087 C CA . GLU A 1 269 ? 5.906 -8.622 -19.433 1.00 96.81 269 GLU A CA 1
ATOM 2088 C C . GLU A 1 269 ? 5.230 -7.944 -18.234 1.00 96.81 269 GLU A C 1
ATOM 2090 O O . GLU A 1 269 ? 5.554 -8.236 -17.081 1.00 96.81 269 GLU A O 1
ATOM 2095 N N . VAL A 1 270 ? 4.229 -7.091 -18.481 1.00 97.69 270 VAL A N 1
ATOM 2096 C CA . VAL A 1 270 ? 3.453 -6.457 -17.404 1.00 97.69 270 VAL A CA 1
ATOM 2097 C C . VAL A 1 270 ? 2.658 -7.508 -16.629 1.00 97.69 270 VAL A C 1
ATOM 2099 O O . VAL A 1 270 ? 2.612 -7.457 -15.398 1.00 97.69 270 VAL A O 1
ATOM 2102 N N . PHE A 1 271 ? 2.075 -8.496 -17.313 1.00 98.25 271 PHE A N 1
ATOM 2103 C CA . PHE A 1 271 ? 1.361 -9.590 -16.656 1.00 98.25 271 PHE A CA 1
ATOM 2104 C C . PHE A 1 271 ? 2.279 -10.443 -15.764 1.00 98.25 271 PHE A C 1
ATOM 2106 O O . PHE A 1 271 ? 1.893 -10.795 -14.649 1.00 98.25 271 PHE A O 1
ATOM 2113 N N . ALA A 1 272 ? 3.522 -10.710 -16.174 1.00 98.12 272 ALA A N 1
ATOM 2114 C CA . ALA A 1 272 ? 4.493 -11.404 -15.329 1.00 98.12 272 ALA A CA 1
ATOM 2115 C C . ALA A 1 272 ? 4.724 -10.657 -14.003 1.00 98.12 272 ALA A C 1
ATOM 2117 O O . ALA A 1 272 ? 4.790 -11.279 -12.940 1.00 98.12 272 ALA A O 1
ATOM 2118 N N . LEU A 1 273 ? 4.744 -9.320 -14.027 1.00 97.94 273 LEU A N 1
ATOM 2119 C CA . LEU A 1 273 ? 4.851 -8.508 -12.812 1.00 97.94 273 LEU A CA 1
ATOM 2120 C C . LEU A 1 273 ? 3.607 -8.621 -11.915 1.00 97.94 273 LEU A C 1
ATOM 2122 O O . LEU A 1 273 ? 3.751 -8.596 -10.694 1.00 97.94 273 LEU A O 1
ATOM 2126 N N . TYR A 1 274 ? 2.401 -8.819 -12.465 1.00 98.31 274 TYR A N 1
ATOM 2127 C CA . TYR A 1 274 ? 1.210 -9.119 -11.651 1.00 98.31 274 TYR A CA 1
ATOM 2128 C C . TYR A 1 274 ? 1.399 -10.426 -10.880 1.00 98.31 274 TYR A C 1
ATOM 2130 O O . TYR A 1 274 ? 1.149 -10.472 -9.673 1.00 98.31 274 TYR A O 1
ATOM 2138 N N . VAL A 1 275 ? 1.872 -11.469 -11.567 1.00 98.19 275 VAL A N 1
ATOM 2139 C CA . VAL A 1 275 ? 2.100 -12.796 -10.979 1.00 98.19 275 VAL A CA 1
ATOM 2140 C C . VAL A 1 275 ? 3.183 -12.735 -9.904 1.00 98.19 275 VAL A C 1
ATOM 2142 O O . VAL A 1 275 ? 2.969 -13.228 -8.798 1.00 98.19 275 VAL A O 1
ATOM 2145 N N . VAL A 1 276 ? 4.307 -12.063 -10.178 1.00 97.75 276 VAL A N 1
ATOM 2146 C CA . VAL A 1 276 ? 5.379 -11.844 -9.191 1.00 97.75 276 VAL A CA 1
ATOM 2147 C C . VAL A 1 276 ? 4.838 -11.121 -7.961 1.00 97.75 276 VAL A C 1
ATOM 2149 O O . VAL A 1 276 ? 5.096 -11.536 -6.832 1.00 97.75 276 VAL A O 1
ATOM 2152 N N . MET A 1 277 ? 4.046 -10.064 -8.148 1.00 96.50 277 MET A N 1
ATOM 2153 C CA . MET A 1 277 ? 3.497 -9.312 -7.024 1.00 96.50 277 MET A CA 1
ATOM 2154 C C . MET A 1 277 ? 2.478 -10.118 -6.222 1.00 96.50 277 MET A C 1
ATOM 2156 O O . MET A 1 277 ? 2.514 -10.067 -4.992 1.00 96.50 277 MET A O 1
ATOM 2160 N N . LEU A 1 278 ? 1.616 -10.902 -6.869 1.00 97.00 278 LEU A N 1
ATOM 2161 C CA . LEU A 1 278 ? 0.737 -11.837 -6.172 1.00 97.00 278 LEU A CA 1
ATOM 2162 C C . LEU A 1 278 ? 1.555 -12.861 -5.370 1.00 97.00 278 LEU A C 1
ATOM 2164 O O . LEU A 1 278 ? 1.283 -13.057 -4.186 1.00 97.00 278 LEU A O 1
ATOM 2168 N N . GLY A 1 279 ? 2.602 -13.431 -5.972 1.00 97.12 279 GLY A N 1
ATOM 2169 C CA . GLY A 1 279 ? 3.521 -14.369 -5.328 1.00 97.12 279 GLY A CA 1
ATOM 2170 C C . GLY A 1 279 ? 4.198 -13.788 -4.086 1.00 97.12 279 GLY A C 1
ATOM 2171 O O . GLY A 1 279 ? 4.152 -14.408 -3.027 1.00 97.12 279 GLY A O 1
ATOM 2172 N N . ILE A 1 280 ? 4.741 -12.567 -4.167 1.00 95.50 280 ILE A N 1
ATOM 2173 C CA . ILE A 1 280 ? 5.353 -11.874 -3.017 1.00 95.50 280 ILE A CA 1
ATOM 2174 C C . ILE A 1 280 ? 4.338 -11.691 -1.882 1.00 95.50 280 ILE A C 1
ATOM 2176 O O . ILE A 1 280 ? 4.664 -11.930 -0.719 1.00 95.50 280 ILE A O 1
ATOM 2180 N N . ASN A 1 281 ? 3.103 -11.280 -2.193 1.00 93.88 281 ASN A N 1
ATOM 2181 C CA . ASN A 1 281 ? 2.084 -11.068 -1.162 1.00 93.88 281 ASN A CA 1
ATOM 2182 C C . ASN A 1 281 ? 1.594 -12.389 -0.551 1.00 93.88 281 ASN A C 1
ATOM 2184 O O . ASN A 1 281 ? 1.396 -12.447 0.659 1.00 93.88 281 ASN A O 1
ATOM 2188 N N . LEU A 1 282 ? 1.436 -13.450 -1.346 1.00 92.25 282 LEU A N 1
ATOM 2189 C CA . LEU A 1 282 ? 1.088 -14.780 -0.839 1.00 92.25 282 LEU A CA 1
ATOM 2190 C C . LEU A 1 282 ? 2.197 -15.335 0.057 1.00 92.25 282 LEU A C 1
ATOM 2192 O O . LEU A 1 282 ? 1.928 -15.755 1.180 1.00 92.25 282 LEU A O 1
ATOM 2196 N N . PHE A 1 283 ? 3.447 -15.262 -0.400 1.00 93.25 283 PHE A N 1
ATOM 2197 C CA . PHE A 1 283 ? 4.614 -15.665 0.377 1.00 93.25 283 PHE A CA 1
ATOM 2198 C C . PHE A 1 283 ? 4.701 -14.901 1.704 1.00 93.25 283 PHE A C 1
ATOM 2200 O O . PHE A 1 283 ? 4.920 -15.500 2.761 1.00 93.25 283 PHE A O 1
ATOM 2207 N N . TYR A 1 284 ? 4.443 -13.589 1.671 1.00 91.44 284 TYR A N 1
ATOM 2208 C CA . TYR A 1 284 ? 4.368 -12.768 2.872 1.00 91.44 284 TYR A CA 1
ATOM 2209 C C . TYR A 1 284 ? 3.284 -13.242 3.837 1.00 91.44 284 TYR A C 1
ATOM 2211 O O . TYR A 1 284 ? 3.563 -13.503 5.009 1.00 91.44 284 TYR A O 1
ATOM 2219 N N . SER A 1 285 ? 2.051 -13.347 3.350 1.00 87.44 285 SER A N 1
ATOM 2220 C CA . SER A 1 285 ? 0.889 -13.595 4.196 1.00 87.44 285 SER A CA 1
ATOM 2221 C C . SER A 1 285 ? 0.838 -15.019 4.741 1.00 87.44 285 SER A C 1
ATOM 2223 O O . SER A 1 285 ? 0.346 -15.222 5.849 1.00 87.44 285 SER A O 1
ATOM 2225 N N . LEU A 1 286 ? 1.372 -15.999 4.012 1.00 86.31 286 LEU A N 1
ATOM 2226 C CA . LEU A 1 286 ? 1.393 -17.392 4.451 1.00 86.31 286 LEU A CA 1
ATOM 2227 C C . LEU A 1 286 ? 2.575 -17.689 5.380 1.00 86.31 286 LEU A C 1
ATOM 2229 O O . LEU A 1 286 ? 2.393 -18.374 6.386 1.00 86.31 286 LEU A O 1
ATOM 2233 N N . TRP A 1 287 ? 3.764 -17.147 5.092 1.00 88.38 287 TRP A N 1
ATOM 2234 C CA . TRP A 1 287 ? 4.987 -17.555 5.787 1.00 88.38 287 TRP A CA 1
ATOM 2235 C C . TRP A 1 287 ? 5.831 -16.386 6.288 1.00 88.38 287 TRP A C 1
ATOM 2237 O O . TRP A 1 287 ? 6.077 -16.281 7.493 1.00 88.38 287 TRP A O 1
ATOM 2247 N N . ALA A 1 288 ? 6.230 -15.465 5.404 1.00 86.25 288 ALA A N 1
ATOM 2248 C CA . ALA A 1 288 ? 7.273 -14.496 5.737 1.00 86.25 288 ALA A CA 1
ATOM 2249 C C . ALA A 1 288 ? 6.896 -13.553 6.882 1.00 86.25 288 ALA A C 1
ATOM 2251 O O . ALA A 1 288 ? 7.770 -13.127 7.625 1.00 86.25 288 ALA A O 1
ATOM 2252 N N . ARG A 1 289 ? 5.602 -13.262 7.080 1.00 83.00 289 ARG A N 1
ATOM 2253 C CA . ARG A 1 289 ? 5.119 -12.402 8.175 1.00 83.00 289 ARG A CA 1
ATOM 2254 C C . ARG A 1 289 ? 5.460 -12.908 9.582 1.00 83.00 289 ARG A C 1
ATOM 2256 O O . ARG A 1 289 ? 5.290 -12.152 10.535 1.00 83.00 289 ARG A O 1
ATOM 2263 N N . GLN A 1 290 ? 5.852 -14.174 9.718 1.00 84.88 290 GLN A N 1
ATOM 2264 C CA . GLN A 1 290 ? 6.212 -14.802 10.992 1.00 84.88 290 GLN A CA 1
ATOM 2265 C C . GLN A 1 290 ? 7.729 -14.830 11.223 1.00 84.88 290 GLN A C 1
ATOM 2267 O O . GLN A 1 290 ? 8.159 -15.085 12.345 1.00 84.88 290 GLN A O 1
ATOM 2272 N N . LEU A 1 291 ? 8.526 -14.569 10.182 1.00 87.44 291 LEU A N 1
ATOM 2273 C CA . LEU A 1 291 ? 9.980 -14.635 10.225 1.00 87.44 291 LEU A CA 1
ATOM 2274 C C . LEU A 1 291 ? 10.572 -13.228 10.363 1.00 87.44 291 LEU A C 1
ATOM 2276 O O . LEU A 1 291 ? 10.231 -12.347 9.564 1.00 87.44 291 LEU A O 1
ATOM 2280 N N . PRO A 1 292 ? 11.466 -13.001 11.342 1.00 86.00 292 PRO A N 1
ATOM 2281 C CA . PRO A 1 292 ? 12.151 -11.727 11.472 1.00 86.00 292 PRO A CA 1
ATOM 2282 C C . PRO A 1 292 ? 12.916 -11.410 10.188 1.00 86.00 292 PRO A C 1
ATOM 2284 O O . PRO A 1 292 ? 13.483 -12.291 9.545 1.00 86.00 292 PRO A O 1
ATOM 2287 N N . TRP A 1 293 ? 12.937 -10.130 9.843 1.00 88.50 293 TRP A N 1
ATOM 2288 C CA . TRP A 1 293 ? 13.674 -9.481 8.762 1.00 88.50 293 TRP A CA 1
ATOM 2289 C C . TRP A 1 293 ? 13.065 -9.773 7.393 1.00 88.50 293 TRP A C 1
ATOM 2291 O O . TRP A 1 293 ? 12.868 -8.857 6.593 1.00 88.50 293 TRP A O 1
ATOM 2301 N N . LEU A 1 294 ? 12.670 -11.022 7.150 1.00 90.81 294 LEU A N 1
ATOM 2302 C CA . LEU A 1 294 ? 11.972 -11.427 5.937 1.00 90.81 294 LEU A CA 1
ATOM 2303 C C . LEU A 1 294 ? 10.612 -10.726 5.808 1.00 90.81 294 LEU A C 1
ATOM 2305 O O . LEU A 1 294 ? 10.212 -10.335 4.713 1.00 90.81 294 LEU A O 1
ATOM 2309 N N . ASP A 1 295 ? 9.929 -10.471 6.925 1.00 89.19 295 ASP A N 1
ATOM 2310 C CA . ASP A 1 295 ? 8.684 -9.706 6.942 1.00 89.19 295 ASP A CA 1
ATOM 2311 C C . ASP A 1 295 ? 8.854 -8.224 6.548 1.00 89.19 295 ASP A C 1
ATOM 2313 O O . ASP A 1 295 ? 7.881 -7.597 6.117 1.00 89.19 295 ASP A O 1
ATOM 2317 N N . ILE A 1 296 ? 10.057 -7.659 6.690 1.00 92.44 296 ILE A N 1
ATOM 2318 C CA . ILE A 1 296 ? 10.427 -6.315 6.218 1.00 92.44 296 ILE A CA 1
ATOM 2319 C C . ILE A 1 296 ? 10.827 -6.381 4.741 1.00 92.44 296 ILE A C 1
ATOM 2321 O O . ILE A 1 296 ? 10.308 -5.598 3.945 1.00 92.44 296 ILE A O 1
ATOM 2325 N N . VAL A 1 297 ? 11.656 -7.357 4.350 1.00 94.38 297 VAL A N 1
ATOM 2326 C CA . VAL A 1 297 ? 12.064 -7.585 2.949 1.00 94.38 297 VAL A CA 1
ATOM 2327 C C . VAL A 1 297 ? 10.844 -7.748 2.045 1.00 94.38 297 VAL A C 1
ATOM 2329 O O . VAL A 1 297 ? 10.711 -7.040 1.048 1.00 94.38 297 VAL A O 1
ATOM 2332 N N . CYS A 1 298 ? 9.904 -8.620 2.410 1.00 94.06 298 CYS A N 1
ATOM 2333 C CA . CYS A 1 298 ? 8.693 -8.852 1.625 1.00 94.06 298 CYS A CA 1
ATOM 2334 C C . CYS A 1 298 ? 7.733 -7.654 1.629 1.00 94.06 298 CYS A C 1
ATOM 2336 O O . CYS A 1 298 ? 6.931 -7.517 0.709 1.00 94.06 298 CYS A O 1
ATOM 2338 N N . ASN A 1 299 ? 7.801 -6.774 2.635 1.00 92.25 299 ASN A N 1
ATOM 2339 C CA . ASN A 1 299 ? 7.039 -5.523 2.628 1.00 92.25 299 ASN A CA 1
ATOM 2340 C C . ASN A 1 299 ? 7.662 -4.485 1.684 1.00 92.25 299 ASN A C 1
ATOM 2342 O O . ASN A 1 299 ? 6.937 -3.723 1.049 1.00 92.25 299 ASN A O 1
ATOM 2346 N N . ALA A 1 300 ? 8.992 -4.483 1.572 1.00 95.50 300 ALA A N 1
ATOM 2347 C CA . ALA A 1 300 ? 9.751 -3.563 0.734 1.00 95.50 300 ALA A CA 1
ATOM 2348 C C . ALA A 1 300 ? 9.763 -3.968 -0.749 1.00 95.50 300 ALA A C 1
ATOM 2350 O O . ALA A 1 300 ? 9.590 -3.112 -1.615 1.00 95.50 300 ALA A O 1
ATOM 2351 N N . ALA A 1 301 ? 9.903 -5.263 -1.052 1.00 96.19 301 ALA A N 1
ATOM 2352 C CA . ALA A 1 301 ? 10.036 -5.804 -2.411 1.00 96.19 301 ALA A CA 1
ATOM 2353 C C . ALA A 1 301 ? 8.946 -5.359 -3.416 1.00 96.19 301 ALA A C 1
ATOM 2355 O O . ALA A 1 301 ? 9.280 -5.090 -4.566 1.00 96.19 301 ALA A O 1
ATOM 2356 N N . PRO A 1 302 ? 7.667 -5.182 -3.032 1.00 95.88 302 PRO A N 1
ATOM 2357 C CA . PRO A 1 302 ? 6.641 -4.688 -3.946 1.00 95.88 302 PRO A CA 1
ATOM 2358 C C . PRO A 1 302 ? 6.868 -3.261 -4.477 1.00 95.88 302 PRO A C 1
ATOM 2360 O O . PRO A 1 302 ? 6.227 -2.862 -5.451 1.00 95.88 302 PRO A O 1
ATOM 2363 N N . HIS A 1 303 ? 7.691 -2.440 -3.824 1.00 95.62 303 HIS A N 1
ATOM 2364 C CA . HIS A 1 303 ? 7.913 -1.052 -4.234 1.00 95.62 303 HIS A CA 1
ATOM 2365 C C . HIS A 1 303 ? 8.733 -0.919 -5.527 1.00 95.62 303 HIS A C 1
ATOM 2367 O O . HIS A 1 303 ? 8.219 -0.294 -6.456 1.00 95.62 303 HIS A O 1
ATOM 2373 N N . PRO A 1 304 ? 9.930 -1.521 -5.667 1.00 97.06 304 PRO A N 1
ATOM 2374 C CA . PRO A 1 304 ? 10.643 -1.519 -6.944 1.00 97.06 304 PRO A CA 1
ATOM 2375 C C . PRO A 1 304 ? 9.850 -2.198 -8.067 1.00 97.06 304 PRO A C 1
ATOM 2377 O O . PRO A 1 304 ? 9.848 -1.695 -9.186 1.00 97.06 304 PRO A O 1
ATOM 2380 N N . THR A 1 305 ? 9.096 -3.268 -7.786 1.00 97.12 305 THR A N 1
ATOM 2381 C CA . THR A 1 305 ? 8.269 -3.933 -8.812 1.00 97.12 305 THR A CA 1
ATOM 2382 C C . THR A 1 305 ? 7.211 -3.000 -9.406 1.00 97.12 305 THR A C 1
ATOM 2384 O O . THR A 1 305 ? 6.932 -3.079 -10.597 1.00 97.12 305 THR A O 1
ATOM 2387 N N . ARG A 1 306 ? 6.659 -2.064 -8.617 1.00 97.31 306 ARG A N 1
ATOM 2388 C CA . ARG A 1 306 ? 5.740 -1.031 -9.130 1.00 97.31 306 ARG A CA 1
ATOM 2389 C C . ARG A 1 306 ? 6.432 -0.055 -10.078 1.00 97.31 306 ARG A C 1
ATOM 2391 O O . ARG A 1 306 ? 5.853 0.290 -11.099 1.00 97.31 306 ARG A O 1
ATOM 2398 N N . PHE A 1 307 ? 7.650 0.378 -9.757 1.00 96.94 307 PHE A N 1
ATOM 2399 C CA . PHE A 1 307 ? 8.427 1.241 -10.654 1.00 96.94 307 PHE A CA 1
ATOM 2400 C C . PHE A 1 307 ? 8.750 0.531 -11.963 1.00 96.94 307 PHE A C 1
ATOM 2402 O O . PHE A 1 307 ? 8.534 1.096 -13.032 1.00 96.94 307 PHE A O 1
ATOM 2409 N N . LEU A 1 308 ? 9.190 -0.726 -11.874 1.00 97.69 308 LEU A N 1
ATOM 2410 C CA . LEU A 1 308 ? 9.431 -1.551 -13.049 1.00 97.69 308 LEU A CA 1
ATOM 2411 C C . LEU A 1 308 ? 8.153 -1.701 -13.887 1.00 97.69 308 LEU A C 1
ATOM 2413 O O . LEU A 1 308 ? 8.191 -1.454 -15.081 1.00 97.69 308 LEU A O 1
ATOM 2417 N N . MET A 1 309 ? 7.006 -1.975 -13.257 1.00 97.88 309 MET A N 1
ATOM 2418 C CA . MET A 1 309 ? 5.711 -2.071 -13.941 1.00 97.88 309 MET A CA 1
ATOM 2419 C C . MET A 1 309 ? 5.344 -0.796 -14.705 1.00 97.88 309 MET A C 1
ATOM 2421 O O . MET A 1 309 ? 4.839 -0.880 -15.820 1.00 97.88 309 MET A O 1
ATOM 2425 N N . GLY A 1 310 ? 5.616 0.374 -14.127 1.00 97.44 310 GLY A N 1
ATOM 2426 C CA . GLY A 1 310 ? 5.413 1.659 -14.790 1.00 97.44 310 GLY A CA 1
ATOM 2427 C C . GLY A 1 310 ? 6.279 1.845 -16.031 1.00 97.44 310 GLY A C 1
ATOM 2428 O O . GLY A 1 310 ? 5.779 2.264 -17.069 1.00 97.44 310 GLY A O 1
ATOM 2429 N N . ALA A 1 311 ? 7.566 1.512 -15.936 1.00 97.19 311 ALA A N 1
ATOM 2430 C CA . ALA A 1 311 ? 8.490 1.609 -17.062 1.00 97.19 311 ALA A CA 1
ATOM 2431 C C . ALA A 1 311 ? 8.159 0.595 -18.168 1.00 97.19 311 ALA A C 1
ATOM 2433 O O . ALA A 1 311 ? 8.097 0.962 -19.339 1.00 97.19 311 ALA A O 1
ATOM 2434 N N . THR A 1 312 ? 7.865 -0.654 -17.797 1.00 97.44 312 THR A N 1
ATOM 2435 C CA . THR A 1 312 ? 7.488 -1.717 -18.738 1.00 97.44 312 THR A CA 1
ATOM 2436 C C . THR A 1 312 ? 6.179 -1.396 -19.460 1.00 97.44 312 THR A C 1
ATOM 2438 O O . THR A 1 312 ? 6.064 -1.672 -20.649 1.00 97.44 312 THR A O 1
ATOM 2441 N N . LEU A 1 313 ? 5.217 -0.737 -18.796 1.00 97.31 313 LEU A N 1
ATOM 2442 C CA . LEU A 1 313 ? 3.962 -0.293 -19.425 1.00 97.31 313 LEU A CA 1
ATOM 2443 C C . LEU A 1 313 ? 4.197 0.580 -20.669 1.00 97.31 313 LEU A C 1
ATOM 2445 O O . LEU A 1 313 ? 3.383 0.572 -21.589 1.00 97.31 313 LEU A O 1
ATOM 2449 N N . VAL A 1 314 ? 5.292 1.341 -20.686 1.00 96.06 314 VAL A N 1
ATOM 2450 C CA . VAL A 1 314 ? 5.669 2.236 -21.789 1.00 96.06 314 VAL A CA 1
ATOM 2451 C C . VAL A 1 314 ? 6.823 1.687 -22.634 1.00 96.06 314 VAL A C 1
ATOM 2453 O O . VAL A 1 314 ? 7.427 2.434 -23.400 1.00 96.06 314 VAL A O 1
ATOM 2456 N N . GLY A 1 315 ? 7.133 0.392 -22.507 1.00 94.56 315 GLY A N 1
ATOM 2457 C CA . GLY A 1 315 ? 8.180 -0.283 -23.280 1.00 94.56 315 GLY A CA 1
ATOM 2458 C C . GLY A 1 315 ? 9.608 0.088 -22.874 1.00 94.56 315 GLY A C 1
ATOM 2459 O O . GLY A 1 315 ? 10.528 -0.067 -23.671 1.00 94.56 315 GLY A O 1
ATOM 246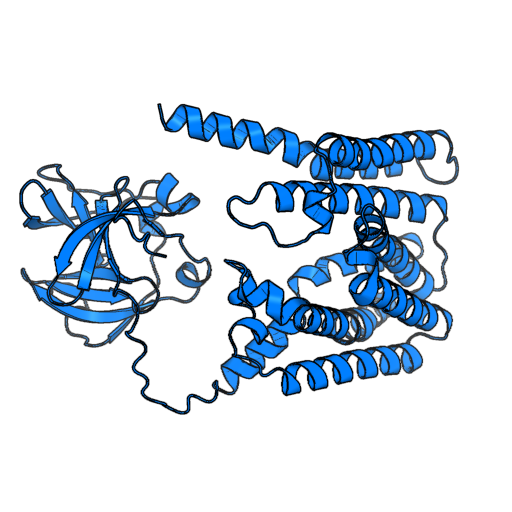0 N N . GLY A 1 316 ? 9.803 0.614 -21.662 1.00 93.75 316 GLY A N 1
ATOM 2461 C CA . GLY A 1 316 ? 11.118 0.970 -21.137 1.00 93.75 316 GLY A CA 1
ATOM 2462 C C . GLY A 1 316 ? 11.587 0.079 -19.993 1.00 93.75 316 GLY A C 1
ATOM 2463 O O . GLY A 1 316 ? 10.863 -0.764 -19.464 1.00 93.75 316 GLY A O 1
ATOM 2464 N N . THR A 1 317 ? 12.822 0.323 -19.569 1.00 92.31 317 THR A N 1
ATOM 2465 C CA . THR A 1 317 ? 13.479 -0.383 -18.464 1.00 92.31 317 THR A CA 1
ATOM 2466 C C . THR A 1 317 ? 13.947 0.598 -17.398 1.00 92.31 317 THR A C 1
ATOM 2468 O O . THR A 1 317 ? 14.275 1.744 -17.702 1.00 92.31 317 THR A O 1
ATOM 2471 N N . VAL A 1 318 ? 14.039 0.138 -16.150 1.00 90.56 318 VAL A N 1
ATOM 2472 C CA . VAL A 1 318 ? 14.607 0.914 -15.038 1.00 90.56 318 VAL A CA 1
ATOM 2473 C C . VAL A 1 318 ? 15.973 0.332 -14.664 1.00 90.56 318 VAL A C 1
ATOM 2475 O O . VAL A 1 318 ? 16.070 -0.892 -14.541 1.00 90.56 318 VAL A O 1
ATOM 2478 N N . PRO A 1 319 ? 17.015 1.157 -14.436 1.00 91.88 319 PRO A N 1
ATOM 2479 C CA . PRO A 1 319 ? 18.296 0.671 -13.934 1.00 91.88 319 PRO A CA 1
ATOM 2480 C C . PRO A 1 319 ? 18.129 -0.117 -12.632 1.00 91.88 319 PRO A C 1
ATOM 2482 O O . PRO A 1 319 ? 17.407 0.307 -11.724 1.00 91.88 319 PRO A O 1
ATOM 2485 N N . LEU A 1 320 ? 18.830 -1.249 -12.515 1.00 91.94 320 LEU A N 1
ATOM 2486 C CA . LEU A 1 320 ? 18.783 -2.086 -11.313 1.00 91.94 320 LEU A CA 1
ATOM 2487 C C . LEU A 1 320 ? 19.187 -1.298 -10.061 1.00 91.94 320 LEU A C 1
ATOM 2489 O O . LEU A 1 320 ? 18.583 -1.476 -9.006 1.00 91.94 320 LEU A O 1
ATOM 2493 N N . THR A 1 321 ? 20.159 -0.392 -10.186 1.00 92.69 321 THR A N 1
ATOM 2494 C CA . THR A 1 321 ? 20.577 0.494 -9.097 1.00 92.69 321 THR A CA 1
ATOM 2495 C C . THR A 1 321 ? 19.389 1.309 -8.583 1.00 92.69 321 THR A C 1
ATOM 2497 O O . THR A 1 321 ? 19.072 1.251 -7.396 1.00 92.69 321 THR A O 1
ATOM 2500 N N . LEU A 1 322 ? 18.616 1.964 -9.451 1.00 91.75 322 LEU A N 1
ATOM 2501 C CA . LEU A 1 322 ? 17.425 2.700 -9.021 1.00 91.75 322 LEU A CA 1
ATOM 2502 C C . LEU A 1 322 ? 16.407 1.804 -8.294 1.00 91.75 322 LEU A C 1
ATOM 2504 O O . LEU A 1 322 ? 15.884 2.184 -7.244 1.00 91.75 322 LEU A O 1
ATOM 2508 N N . LEU A 1 323 ? 16.151 0.600 -8.811 1.00 94.62 323 LEU A N 1
ATOM 2509 C CA . LEU A 1 323 ? 15.254 -0.358 -8.156 1.00 94.62 323 LEU A CA 1
ATOM 2510 C C . LEU A 1 323 ? 15.757 -0.738 -6.753 1.00 94.62 323 LEU A C 1
ATOM 2512 O O . LEU A 1 323 ? 14.965 -0.775 -5.809 1.00 94.62 323 LEU A O 1
ATOM 2516 N N . LEU A 1 324 ? 17.064 -0.944 -6.583 1.00 95.12 324 LEU A N 1
ATOM 2517 C CA . LEU A 1 324 ? 17.677 -1.192 -5.276 1.00 95.12 324 LEU A CA 1
ATOM 2518 C C . LEU A 1 324 ? 17.557 0.020 -4.342 1.00 95.12 324 LEU A C 1
ATOM 2520 O O . LEU A 1 324 ? 17.232 -0.150 -3.169 1.00 95.12 324 LEU A O 1
ATOM 2524 N N . ALA A 1 325 ? 17.711 1.245 -4.846 1.00 94.69 325 ALA A N 1
ATOM 2525 C CA . ALA A 1 325 ? 17.535 2.451 -4.036 1.00 94.69 325 ALA A CA 1
ATOM 2526 C C . ALA A 1 325 ? 16.089 2.591 -3.522 1.00 94.69 325 ALA A C 1
ATOM 2528 O O . ALA A 1 325 ? 15.853 2.887 -2.347 1.00 94.69 325 ALA A O 1
ATOM 2529 N N . ILE A 1 326 ? 15.105 2.315 -4.383 1.00 95.19 326 ILE A N 1
ATOM 2530 C CA . ILE A 1 326 ? 13.683 2.296 -4.010 1.00 95.19 326 ILE A CA 1
ATOM 2531 C C . ILE A 1 326 ? 13.407 1.190 -2.985 1.00 95.19 326 ILE A C 1
ATOM 2533 O O . ILE A 1 326 ? 12.654 1.410 -2.033 1.00 95.19 326 ILE A O 1
ATOM 2537 N N . PHE A 1 327 ? 14.024 0.017 -3.154 1.00 96.81 327 PHE A N 1
ATOM 2538 C CA . PHE A 1 327 ? 13.943 -1.071 -2.184 1.00 96.81 327 PHE A CA 1
ATOM 2539 C C . PHE A 1 327 ? 14.483 -0.645 -0.816 1.00 96.81 327 PHE A C 1
ATOM 2541 O O . PHE A 1 327 ? 13.784 -0.825 0.179 1.00 96.81 327 PHE A O 1
ATOM 2548 N N . TRP A 1 328 ? 15.666 -0.025 -0.754 1.00 96.31 328 TRP A N 1
ATOM 2549 C CA . TRP A 1 328 ? 16.256 0.444 0.502 1.00 96.31 328 TRP A CA 1
ATOM 2550 C C . TRP A 1 328 ? 15.380 1.475 1.207 1.00 96.31 328 TRP A C 1
ATOM 2552 O O . TRP A 1 328 ? 15.158 1.363 2.414 1.00 96.31 328 TRP A O 1
ATOM 2562 N N . LEU A 1 329 ? 14.804 2.421 0.461 1.00 94.19 329 LEU A N 1
ATOM 2563 C CA . LEU A 1 329 ? 13.846 3.377 1.013 1.00 94.19 329 LEU A CA 1
ATOM 2564 C C . LEU A 1 329 ? 12.613 2.685 1.603 1.00 94.19 329 LEU A C 1
ATOM 2566 O O . LEU A 1 329 ? 12.229 2.956 2.743 1.00 94.19 329 LEU A O 1
ATOM 2570 N N . ALA A 1 330 ? 12.007 1.765 0.854 1.00 94.44 330 ALA A N 1
ATOM 2571 C CA . ALA A 1 330 ? 10.848 1.017 1.323 1.00 94.44 330 ALA A CA 1
ATOM 2572 C C . ALA A 1 330 ? 11.174 0.137 2.541 1.00 94.44 330 ALA A C 1
ATOM 2574 O O . ALA A 1 330 ? 10.364 0.051 3.466 1.00 94.44 330 ALA A O 1
ATOM 2575 N N . PHE A 1 331 ? 12.367 -0.462 2.572 1.00 95.50 331 PHE A N 1
ATOM 2576 C CA . PHE A 1 331 ? 12.869 -1.251 3.693 1.00 95.50 331 PHE A CA 1
ATOM 2577 C C . PHE A 1 331 ? 12.966 -0.403 4.959 1.00 95.50 331 PHE A C 1
ATOM 2579 O O . PHE A 1 331 ? 12.394 -0.772 5.981 1.00 95.50 331 PHE A O 1
ATOM 2586 N N . GLY A 1 332 ? 13.601 0.771 4.887 1.00 92.50 332 GLY A N 1
ATOM 2587 C CA . GLY A 1 332 ? 13.698 1.692 6.021 1.00 92.50 332 GLY A CA 1
ATOM 2588 C C . GLY A 1 332 ? 12.333 2.105 6.575 1.00 92.50 332 GLY A C 1
ATOM 2589 O O . GLY A 1 332 ? 12.106 2.054 7.785 1.00 92.50 332 GLY A O 1
ATOM 2590 N N . ILE A 1 333 ? 11.385 2.440 5.691 1.00 90.56 333 ILE A N 1
ATOM 2591 C CA . ILE A 1 333 ? 10.007 2.787 6.077 1.00 90.56 333 ILE A CA 1
ATOM 2592 C C . ILE A 1 333 ? 9.305 1.594 6.745 1.00 90.56 333 ILE A C 1
ATOM 2594 O O . ILE A 1 333 ? 8.608 1.767 7.750 1.00 90.56 333 ILE A O 1
ATOM 2598 N N . ALA A 1 334 ? 9.475 0.382 6.212 1.00 90.25 334 ALA A N 1
ATOM 2599 C CA . ALA A 1 334 ? 8.905 -0.831 6.788 1.00 90.25 334 ALA A CA 1
ATOM 2600 C C . ALA A 1 334 ? 9.496 -1.136 8.177 1.00 90.25 334 ALA A C 1
ATOM 2602 O O . ALA A 1 334 ? 8.730 -1.430 9.098 1.00 90.25 334 ALA A O 1
ATOM 2603 N N . SER A 1 335 ? 10.808 -0.969 8.364 1.00 90.25 335 SER A N 1
ATOM 2604 C CA . SER A 1 335 ? 11.484 -1.078 9.665 1.00 90.25 335 SER A CA 1
ATOM 2605 C C . SER A 1 335 ? 10.934 -0.069 10.680 1.00 90.25 335 SER A C 1
ATOM 2607 O O . SER A 1 335 ? 10.573 -0.448 11.796 1.00 90.25 335 SER A O 1
ATOM 2609 N N . THR A 1 336 ? 10.764 1.202 10.290 1.00 87.50 336 THR A N 1
ATOM 2610 C CA . THR A 1 336 ? 10.155 2.231 11.157 1.00 87.50 336 THR A CA 1
ATOM 2611 C C . THR A 1 336 ? 8.723 1.879 11.541 1.00 87.50 336 THR A C 1
ATOM 2613 O O . THR A 1 336 ? 8.334 2.064 12.693 1.00 87.50 336 THR A O 1
ATOM 2616 N N . ARG A 1 337 ? 7.928 1.312 10.624 1.00 84.19 337 ARG A N 1
ATOM 2617 C CA . ARG A 1 337 ? 6.581 0.829 10.967 1.00 84.19 337 ARG A CA 1
ATOM 2618 C C . ARG A 1 337 ? 6.614 -0.265 12.032 1.00 84.19 337 ARG A C 1
ATOM 2620 O O . ARG A 1 337 ? 5.753 -0.250 12.902 1.00 84.19 337 ARG A O 1
ATOM 2627 N N . ARG A 1 338 ? 7.589 -1.183 12.003 1.00 84.50 338 ARG A N 1
ATOM 2628 C CA . ARG A 1 338 ? 7.705 -2.242 13.026 1.00 84.50 338 ARG A CA 1
ATOM 2629 C C . ARG A 1 338 ? 8.072 -1.693 14.396 1.00 84.50 338 ARG A C 1
ATOM 2631 O O . ARG A 1 338 ? 7.486 -2.123 15.382 1.00 84.50 338 ARG A O 1
ATOM 2638 N N . MET A 1 339 ? 8.953 -0.698 14.441 1.00 82.38 339 MET A N 1
ATOM 2639 C CA . MET A 1 339 ? 9.266 0.036 15.669 1.00 82.38 339 MET A CA 1
ATOM 2640 C C . MET A 1 339 ? 8.018 0.708 16.257 1.00 82.38 339 MET A C 1
ATOM 2642 O O . MET A 1 339 ? 7.679 0.467 17.409 1.00 82.38 339 MET A O 1
ATOM 2646 N N . LEU A 1 340 ? 7.264 1.449 15.439 1.00 79.12 340 LEU A N 1
ATOM 2647 C CA . LEU A 1 340 ? 6.037 2.113 15.892 1.00 79.12 340 LEU A CA 1
ATOM 2648 C C . LEU A 1 340 ? 4.940 1.137 16.333 1.00 79.12 340 LEU A C 1
ATOM 2650 O O . LEU A 1 340 ? 4.153 1.464 17.216 1.00 79.12 340 LEU A O 1
ATOM 2654 N N . GLU A 1 341 ? 4.848 -0.036 15.703 1.00 75.69 341 GLU A N 1
ATOM 2655 C CA . GLU A 1 341 ? 3.915 -1.086 16.121 1.00 75.69 341 GLU A CA 1
ATOM 2656 C C . GLU A 1 341 ? 4.311 -1.703 17.471 1.00 75.69 341 GLU A C 1
ATOM 2658 O O . GLU A 1 341 ? 3.420 -2.079 18.232 1.00 75.69 341 GLU A O 1
ATOM 2663 N N . LYS A 1 342 ? 5.613 -1.784 17.782 1.00 75.19 342 LYS A N 1
ATOM 2664 C CA . LYS A 1 342 ? 6.125 -2.312 19.055 1.00 75.19 342 LYS A CA 1
ATOM 2665 C C . LYS A 1 342 ? 5.842 -1.376 20.239 1.00 75.19 342 LYS A C 1
ATOM 2667 O O . LYS A 1 342 ? 5.577 -1.861 21.334 1.00 75.19 342 LYS A O 1
ATOM 2672 N N . ASP A 1 343 ? 5.819 -0.065 20.004 1.00 68.44 343 ASP A N 1
ATOM 2673 C CA . ASP A 1 343 ? 5.598 0.963 21.035 1.00 68.44 343 ASP A CA 1
ATOM 2674 C C . ASP A 1 343 ? 4.133 1.103 21.494 1.00 68.44 343 ASP A C 1
ATOM 2676 O O . ASP A 1 343 ? 3.832 1.944 22.343 1.00 68.44 343 ASP A O 1
ATOM 2680 N N . VAL A 1 344 ? 3.186 0.342 20.930 1.00 64.94 344 VAL A N 1
ATOM 2681 C CA . VAL A 1 344 ? 1.759 0.445 21.283 1.00 64.94 344 VAL A CA 1
ATOM 2682 C C . VAL A 1 344 ? 1.485 -0.298 22.605 1.00 64.94 344 VAL A C 1
ATOM 2684 O O . VAL A 1 344 ? 1.503 -1.531 22.617 1.00 64.94 344 VAL A O 1
ATOM 2687 N N . PRO A 1 345 ? 1.169 0.401 23.718 1.00 53.16 345 PRO A N 1
ATOM 2688 C CA . PRO A 1 345 ? 1.008 -0.237 25.025 1.00 53.16 345 PRO A CA 1
ATOM 2689 C C . PRO A 1 345 ? -0.218 -1.158 25.077 1.00 53.16 345 PRO A C 1
ATOM 2691 O O . PRO A 1 345 ? -1.286 -0.823 24.556 1.00 53.16 345 PRO A O 1
ATOM 2694 N N . GLY A 1 346 ? -0.079 -2.306 25.746 1.00 52.06 346 GLY A N 1
ATOM 2695 C CA . GLY A 1 346 ? -1.176 -3.250 25.995 1.00 52.06 346 GLY A CA 1
ATOM 2696 C C . GLY A 1 346 ? -1.559 -4.142 24.809 1.00 52.06 346 GLY A C 1
ATOM 2697 O O . GLY A 1 346 ? -2.595 -4.801 24.870 1.00 52.06 346 GLY A O 1
ATOM 2698 N N . TRP A 1 347 ? -0.754 -4.169 23.737 1.00 53.00 347 TRP A N 1
ATOM 2699 C CA . TRP A 1 347 ? -1.008 -4.981 22.542 1.00 53.00 347 TRP A CA 1
ATOM 2700 C C . TRP A 1 347 ? 0.229 -5.746 22.064 1.00 53.00 347 TRP A C 1
ATOM 2702 O O . TRP A 1 347 ? 0.985 -5.271 21.224 1.00 53.00 347 TRP A O 1
ATOM 2712 N N . HIS A 1 348 ? 0.375 -6.988 22.527 1.00 53.88 348 HIS A N 1
ATOM 2713 C CA . HIS A 1 348 ? 1.342 -7.957 22.000 1.00 53.88 348 HIS A CA 1
ATOM 2714 C C . HIS A 1 348 ? 0.603 -8.940 21.089 1.00 53.88 348 HIS A C 1
ATOM 2716 O O . HIS A 1 348 ? -0.150 -9.786 21.563 1.00 53.88 348 HIS A O 1
ATOM 2722 N N . MET A 1 349 ? 0.716 -8.778 19.767 1.00 55.94 349 MET A N 1
ATOM 2723 C CA . MET A 1 349 ? -0.115 -9.555 18.829 1.00 55.94 349 MET A CA 1
ATOM 2724 C C . MET A 1 349 ? 0.630 -10.210 17.670 1.00 55.94 349 MET A C 1
ATOM 2726 O O . MET A 1 349 ? 0.103 -11.139 17.063 1.00 55.94 349 MET A O 1
ATOM 2730 N N . ARG A 1 350 ? 1.848 -9.772 17.344 1.00 62.75 350 ARG A N 1
ATOM 2731 C CA . ARG A 1 350 ? 2.677 -10.447 16.342 1.00 62.75 350 ARG A CA 1
ATOM 2732 C C . ARG A 1 350 ? 3.916 -10.988 17.031 1.00 62.75 350 ARG A C 1
ATOM 2734 O O . ARG A 1 350 ? 4.770 -10.199 17.409 1.00 62.75 350 ARG A O 1
ATOM 2741 N N . LYS A 1 351 ? 4.032 -12.318 17.122 1.00 66.00 351 LYS A N 1
ATOM 2742 C CA . LYS A 1 351 ? 5.219 -13.004 17.670 1.00 66.00 351 LYS A CA 1
ATOM 2743 C C . LYS A 1 351 ? 6.525 -12.491 17.048 1.00 66.00 351 LYS A C 1
ATOM 2745 O O . LYS A 1 351 ? 7.511 -12.315 17.745 1.00 66.00 351 LYS A O 1
ATOM 2750 N N . VAL A 1 352 ? 6.506 -12.142 15.756 1.00 77.38 352 VAL A N 1
ATOM 2751 C CA . VAL A 1 352 ? 7.673 -11.560 15.066 1.00 77.38 352 VAL A CA 1
ATOM 2752 C C . VAL A 1 352 ? 8.096 -10.185 15.615 1.00 77.38 352 VAL A C 1
ATOM 2754 O O . VAL A 1 352 ? 9.239 -9.780 15.459 1.00 77.38 352 VAL A O 1
ATOM 2757 N N . LEU A 1 353 ? 7.205 -9.426 16.262 1.00 75.94 353 LEU A N 1
ATOM 2758 C CA . LEU A 1 353 ? 7.569 -8.149 16.891 1.00 75.94 353 LEU A CA 1
ATOM 2759 C C . LEU A 1 353 ? 8.317 -8.350 18.213 1.00 75.94 353 LEU A C 1
ATOM 2761 O O . LEU A 1 353 ? 9.154 -7.521 18.562 1.00 75.94 353 LEU A O 1
ATOM 2765 N N . GLU A 1 354 ? 8.051 -9.449 18.921 1.00 78.44 354 GLU A N 1
ATOM 2766 C CA . GLU A 1 354 ? 8.746 -9.803 20.167 1.00 78.44 354 GLU A CA 1
ATOM 2767 C C . GLU A 1 354 ? 10.201 -10.199 19.900 1.00 78.44 354 GLU A C 1
ATOM 2769 O O . GLU A 1 354 ? 11.075 -9.928 20.717 1.00 78.44 354 GLU A O 1
ATOM 2774 N N . THR A 1 355 ? 10.478 -10.766 18.724 1.00 83.75 355 THR A N 1
ATOM 2775 C CA . THR A 1 355 ? 11.833 -11.159 18.318 1.00 83.75 355 THR A CA 1
ATOM 2776 C C . THR A 1 355 ? 12.731 -9.988 17.923 1.00 83.75 355 THR A C 1
ATOM 2778 O O . THR A 1 355 ? 13.943 -10.158 17.869 1.00 83.75 355 THR A O 1
ATOM 2781 N N . TYR A 1 356 ? 12.174 -8.809 17.629 1.00 85.50 356 TYR A N 1
ATOM 2782 C CA . TYR A 1 356 ? 12.979 -7.635 17.297 1.00 85.50 356 TYR A CA 1
ATOM 2783 C C . TYR A 1 356 ? 13.466 -6.943 18.565 1.00 85.50 356 TYR A C 1
ATOM 2785 O O . TYR A 1 356 ? 12.652 -6.401 19.315 1.00 85.50 356 TYR A O 1
ATOM 2793 N N . SER A 1 357 ? 14.777 -6.863 18.788 1.00 86.25 357 SER A N 1
ATOM 2794 C CA . SER A 1 357 ? 15.325 -5.939 19.785 1.00 86.25 357 SER A CA 1
ATOM 2795 C C . SER A 1 357 ? 15.278 -4.490 19.273 1.00 86.25 357 SER A C 1
ATOM 2797 O O . SER A 1 357 ? 15.195 -4.234 18.068 1.00 86.25 357 SER A O 1
ATOM 2799 N N . GLU A 1 358 ? 15.334 -3.508 20.179 1.00 83.56 358 GLU A N 1
ATOM 2800 C CA . GLU A 1 358 ? 15.464 -2.095 19.775 1.00 83.56 358 GLU A CA 1
ATOM 2801 C C . GLU A 1 358 ? 16.732 -1.862 18.944 1.00 83.56 358 GLU A C 1
ATOM 2803 O O . GLU A 1 358 ? 16.723 -1.098 17.976 1.00 83.56 358 GLU A O 1
ATOM 2808 N N . ARG A 1 359 ? 17.805 -2.590 19.278 1.00 87.06 359 ARG A N 1
ATOM 2809 C CA . ARG A 1 359 ? 19.071 -2.577 18.546 1.00 87.06 359 ARG A CA 1
ATOM 2810 C C . ARG A 1 359 ? 18.900 -3.091 17.117 1.00 87.06 359 ARG A C 1
ATOM 2812 O O . ARG A 1 359 ? 19.424 -2.469 16.198 1.00 87.06 359 ARG A O 1
ATOM 2819 N N . ASP A 1 360 ? 18.136 -4.163 16.911 1.00 88.12 360 ASP A N 1
ATOM 2820 C CA . ASP A 1 360 ? 17.878 -4.699 15.567 1.00 88.12 360 ASP A CA 1
ATOM 2821 C C . ASP A 1 360 ? 17.138 -3.673 14.710 1.00 88.12 360 ASP A C 1
ATOM 2823 O O . ASP A 1 360 ? 17.557 -3.370 13.597 1.00 88.12 360 ASP A O 1
ATOM 2827 N N . LEU A 1 361 ? 16.073 -3.068 15.243 1.00 86.94 361 LEU A N 1
ATOM 2828 C CA . LEU A 1 361 ? 15.289 -2.060 14.522 1.00 86.94 361 LEU A CA 1
ATOM 2829 C C . LEU A 1 361 ? 16.069 -0.766 14.268 1.00 86.94 361 LEU A C 1
ATOM 2831 O O . LEU A 1 361 ? 15.788 -0.054 13.303 1.00 86.94 361 LEU A O 1
ATOM 2835 N N . PHE A 1 362 ? 17.048 -0.440 15.111 1.00 88.12 362 PHE A N 1
ATOM 2836 C CA . PHE A 1 362 ? 18.000 0.629 14.832 1.00 88.12 362 PHE A CA 1
ATOM 2837 C C . PHE A 1 362 ? 18.879 0.282 13.622 1.00 88.12 362 PHE A C 1
ATOM 2839 O O . PHE A 1 362 ? 18.907 1.040 12.650 1.00 88.12 362 PHE A O 1
ATOM 2846 N N . TRP A 1 363 ? 19.524 -0.889 13.618 1.00 91.12 363 TRP A N 1
ATOM 2847 C CA . TRP A 1 363 ? 20.389 -1.306 12.509 1.00 91.12 363 TRP A CA 1
ATOM 2848 C C . TRP A 1 363 ? 19.629 -1.522 11.201 1.00 91.12 363 TRP A C 1
ATOM 2850 O O . TRP A 1 363 ? 20.104 -1.104 10.150 1.00 91.12 363 TRP A O 1
ATOM 2860 N N . LEU A 1 364 ? 18.414 -2.066 11.251 1.00 91.94 364 LEU A N 1
ATOM 2861 C CA . LEU A 1 364 ? 17.538 -2.242 10.086 1.00 91.94 364 LEU A CA 1
ATOM 2862 C C . LEU A 1 364 ? 17.068 -0.911 9.475 1.00 91.94 364 LEU A C 1
ATOM 2864 O O . LEU A 1 364 ? 16.543 -0.894 8.363 1.00 91.94 364 LEU A O 1
ATOM 2868 N N . ARG A 1 365 ? 17.247 0.211 10.178 1.00 91.88 365 ARG A N 1
ATOM 2869 C CA . ARG A 1 365 ? 17.029 1.563 9.641 1.00 91.88 365 ARG A CA 1
ATOM 2870 C C . ARG A 1 365 ? 18.328 2.242 9.223 1.00 91.88 365 ARG A C 1
ATOM 2872 O O . ARG A 1 365 ? 18.304 3.037 8.288 1.00 91.88 365 ARG A O 1
ATOM 2879 N N . LEU A 1 366 ? 19.450 1.939 9.871 1.00 92.31 366 LEU A N 1
ATOM 2880 C CA . LEU A 1 366 ? 20.746 2.524 9.526 1.00 92.31 366 LEU A CA 1
ATOM 2881 C C . LEU A 1 366 ? 21.399 1.849 8.310 1.00 92.31 366 LEU A C 1
ATOM 2883 O O . LEU A 1 366 ? 21.979 2.535 7.472 1.00 92.31 366 LEU A O 1
ATOM 2887 N N . LEU A 1 367 ? 21.262 0.530 8.168 1.00 93.88 367 LEU A N 1
ATOM 2888 C CA . LEU A 1 367 ? 21.850 -0.237 7.067 1.00 93.88 367 LEU A CA 1
ATOM 2889 C C . LEU A 1 367 ? 21.362 0.241 5.688 1.00 93.88 367 LEU A C 1
ATOM 2891 O O . LEU A 1 367 ? 22.219 0.539 4.856 1.00 93.88 367 LEU A O 1
ATOM 2895 N N . PRO A 1 368 ? 20.048 0.406 5.420 1.00 94.50 368 PRO A N 1
ATOM 2896 C CA . PRO A 1 368 ? 19.597 0.904 4.119 1.00 94.50 368 PRO A CA 1
ATOM 2897 C C . PRO A 1 368 ? 20.064 2.336 3.839 1.00 94.50 368 PRO A C 1
ATOM 2899 O O . PRO A 1 368 ? 20.298 2.688 2.688 1.00 94.50 368 PRO A O 1
ATOM 2902 N N . PHE A 1 369 ? 20.239 3.158 4.880 1.00 93.44 369 PHE A N 1
ATOM 2903 C CA . PHE A 1 369 ? 20.775 4.511 4.737 1.00 93.44 369 PHE A CA 1
ATOM 2904 C C . PHE A 1 369 ? 22.239 4.489 4.279 1.00 93.44 369 PHE A C 1
ATOM 2906 O O . PHE A 1 369 ? 22.590 5.152 3.306 1.00 93.44 369 PHE A O 1
ATOM 2913 N N . GLY A 1 370 ? 23.077 3.669 4.924 1.00 94.12 370 GLY A N 1
ATOM 2914 C CA . GLY A 1 370 ? 24.463 3.458 4.499 1.00 94.12 370 GLY A CA 1
ATOM 2915 C C . GLY A 1 370 ? 24.561 2.852 3.096 1.00 94.12 370 GLY A C 1
ATOM 2916 O O . GLY A 1 370 ? 25.370 3.307 2.290 1.00 94.12 370 GLY A O 1
ATOM 2917 N N . ALA A 1 371 ? 23.693 1.887 2.774 1.00 94.25 371 ALA A N 1
ATOM 2918 C CA . ALA A 1 371 ? 23.620 1.285 1.444 1.00 94.25 371 ALA A CA 1
ATOM 2919 C C . ALA A 1 371 ? 23.269 2.321 0.365 1.00 94.25 371 ALA A C 1
ATOM 2921 O O . ALA A 1 371 ? 23.908 2.339 -0.682 1.00 94.25 371 ALA A O 1
ATOM 2922 N N . LEU A 1 372 ? 22.319 3.224 0.632 1.00 94.06 372 LEU A N 1
ATOM 2923 C CA . LEU A 1 372 ? 21.962 4.318 -0.277 1.00 94.06 372 LEU A CA 1
ATOM 2924 C C . LEU A 1 372 ? 23.109 5.313 -0.494 1.00 94.06 372 LEU A C 1
ATOM 2926 O O . LEU A 1 372 ? 23.300 5.764 -1.621 1.00 94.06 372 LEU A O 1
ATOM 2930 N N . ILE A 1 373 ? 23.880 5.642 0.551 1.00 93.19 373 ILE A N 1
ATOM 2931 C CA . ILE A 1 373 ? 25.066 6.506 0.424 1.00 93.19 373 ILE A CA 1
ATOM 2932 C C . ILE A 1 373 ? 26.117 5.825 -0.447 1.00 93.19 373 ILE A C 1
ATOM 2934 O O . ILE A 1 373 ? 26.575 6.412 -1.423 1.00 93.19 373 ILE A O 1
ATOM 2938 N N . LEU A 1 374 ? 26.478 4.582 -0.116 1.00 93.56 374 LEU A N 1
ATOM 2939 C CA . LEU A 1 374 ? 27.477 3.830 -0.870 1.00 93.56 374 LEU A CA 1
ATOM 2940 C C . LEU A 1 374 ? 27.056 3.691 -2.334 1.00 93.56 374 LEU A C 1
ATOM 2942 O O . LEU A 1 374 ? 27.851 3.931 -3.234 1.00 93.56 374 LEU A O 1
ATOM 2946 N N . GLN A 1 375 ? 25.786 3.374 -2.574 1.00 92.88 375 GLN A N 1
ATOM 2947 C CA . GLN A 1 375 ? 25.243 3.279 -3.917 1.00 92.88 375 GLN A CA 1
ATOM 2948 C C . GLN A 1 375 ? 25.311 4.617 -4.661 1.00 92.88 375 GLN A C 1
ATOM 2950 O O . GLN A 1 375 ? 25.746 4.634 -5.803 1.00 92.88 375 GLN A O 1
ATOM 2955 N N . GLY A 1 376 ? 24.950 5.735 -4.025 1.00 90.12 376 GLY A N 1
ATOM 2956 C CA . GLY A 1 376 ? 25.041 7.057 -4.649 1.00 90.12 376 GLY A CA 1
ATOM 2957 C C . GLY A 1 376 ? 26.471 7.510 -4.956 1.00 90.12 376 GLY A C 1
ATOM 2958 O O . GLY A 1 376 ? 26.668 8.293 -5.879 1.00 90.12 376 GLY A O 1
ATOM 2959 N N . LEU A 1 377 ? 27.464 7.011 -4.214 1.00 90.31 377 LEU A N 1
ATOM 2960 C CA . LEU A 1 377 ? 28.884 7.267 -4.475 1.00 90.31 377 LEU A CA 1
ATOM 2961 C C . LEU A 1 377 ? 29.456 6.376 -5.586 1.00 90.31 377 LEU A C 1
ATOM 2963 O O . LEU A 1 377 ? 30.354 6.808 -6.304 1.00 90.31 377 LEU A O 1
ATOM 2967 N N . LEU A 1 378 ? 28.972 5.136 -5.703 1.00 90.44 378 LEU A N 1
ATOM 2968 C CA . LEU A 1 378 ? 29.488 4.151 -6.658 1.00 90.44 378 LEU A CA 1
ATOM 2969 C C . LEU A 1 378 ? 28.747 4.153 -8.001 1.00 90.44 378 LEU A C 1
ATOM 2971 O O . LEU A 1 378 ? 29.319 3.754 -9.015 1.00 90.44 378 LEU A O 1
ATOM 2975 N N . ASP A 1 379 ? 27.479 4.557 -8.024 1.00 89.69 379 ASP A N 1
ATOM 2976 C CA . ASP A 1 379 ? 26.654 4.518 -9.225 1.00 89.69 379 ASP A CA 1
ATOM 2977 C C . ASP A 1 379 ? 26.797 5.794 -10.059 1.00 89.69 379 ASP A C 1
ATOM 2979 O O . ASP A 1 379 ? 26.175 6.818 -9.784 1.00 89.69 379 ASP A O 1
ATOM 2983 N N . ALA A 1 380 ? 27.571 5.700 -11.139 1.00 84.44 380 ALA A N 1
ATOM 2984 C CA . ALA A 1 380 ? 27.716 6.776 -12.116 1.00 84.44 380 ALA A CA 1
ATOM 2985 C C . ALA A 1 380 ? 26.526 6.890 -13.094 1.00 84.44 380 ALA A C 1
ATOM 2987 O O . ALA A 1 380 ? 26.464 7.849 -13.863 1.00 84.44 380 ALA A O 1
ATOM 2988 N N . SER A 1 381 ? 25.592 5.929 -13.104 1.00 84.44 381 SER A N 1
ATOM 2989 C CA . SER A 1 381 ? 24.482 5.896 -14.071 1.00 84.44 381 SER A CA 1
ATOM 2990 C C . SER A 1 381 ? 23.305 6.801 -13.697 1.00 84.44 381 SER A C 1
ATOM 2992 O O . SER A 1 381 ? 22.506 7.166 -14.561 1.00 84.44 381 SER A O 1
ATOM 2994 N N . ILE A 1 382 ? 23.199 7.193 -12.425 1.00 85.31 382 ILE A N 1
ATOM 2995 C CA . ILE A 1 382 ? 22.123 8.041 -11.907 1.00 85.31 382 ILE A CA 1
ATOM 2996 C C . ILE A 1 382 ? 22.740 9.308 -11.303 1.00 85.31 382 ILE A C 1
ATOM 2998 O O . ILE A 1 382 ? 23.674 9.209 -10.508 1.00 85.31 382 ILE A O 1
ATOM 3002 N N . PRO A 1 383 ? 22.216 10.511 -11.612 1.00 87.31 383 PRO A N 1
ATOM 3003 C CA . PRO A 1 383 ? 22.741 11.747 -11.043 1.00 87.31 383 PRO A CA 1
ATOM 3004 C C . PRO A 1 383 ? 22.734 11.728 -9.512 1.00 87.31 383 PRO A C 1
ATOM 3006 O O . PRO A 1 383 ? 21.712 11.420 -8.895 1.00 87.31 383 PRO A O 1
ATOM 3009 N N . LEU A 1 384 ? 23.835 12.163 -8.892 1.00 86.38 384 LEU A N 1
ATOM 3010 C CA . LEU A 1 384 ? 23.976 12.231 -7.431 1.00 86.38 384 LEU A CA 1
ATOM 3011 C C . LEU A 1 384 ? 22.833 13.014 -6.758 1.00 86.38 384 LEU A C 1
ATOM 3013 O O . LEU A 1 384 ? 22.384 12.658 -5.670 1.00 86.38 384 LEU A O 1
ATOM 3017 N N . ALA A 1 385 ? 22.304 14.042 -7.429 1.00 86.56 385 ALA A N 1
ATOM 3018 C CA . ALA A 1 385 ? 21.147 14.802 -6.958 1.00 86.56 385 ALA A CA 1
ATOM 3019 C C . ALA A 1 385 ? 19.907 13.918 -6.714 1.00 86.56 385 ALA A C 1
ATOM 3021 O O . ALA A 1 385 ? 19.154 14.156 -5.774 1.00 86.56 385 ALA A O 1
ATOM 3022 N N . PHE A 1 386 ? 19.706 12.868 -7.514 1.00 86.44 386 PHE A N 1
ATOM 3023 C CA . PHE A 1 386 ? 18.589 11.941 -7.345 1.00 86.44 386 PHE A CA 1
ATOM 3024 C C . PHE A 1 386 ? 18.753 11.092 -6.077 1.00 86.44 386 PHE A C 1
ATOM 3026 O O . PHE A 1 386 ? 17.817 10.961 -5.285 1.00 86.44 386 PHE A O 1
ATOM 3033 N N . TYR A 1 387 ? 19.967 10.596 -5.824 1.00 88.50 387 TYR A N 1
ATOM 3034 C CA . TYR A 1 387 ? 20.309 9.928 -4.567 1.00 88.50 387 TYR A CA 1
ATOM 3035 C C . TYR A 1 387 ? 20.154 10.858 -3.361 1.00 88.50 387 TYR A C 1
ATOM 3037 O O . TYR A 1 387 ? 19.609 10.439 -2.342 1.00 88.50 387 TYR A O 1
ATOM 3045 N N . ALA A 1 388 ? 20.545 12.129 -3.484 1.00 88.94 388 ALA A N 1
ATOM 3046 C CA . ALA A 1 388 ? 20.370 13.126 -2.428 1.00 88.94 388 ALA A CA 1
ATOM 3047 C C . ALA A 1 388 ? 18.887 13.357 -2.080 1.00 88.94 388 ALA A C 1
ATOM 3049 O O . ALA A 1 388 ? 18.535 13.460 -0.902 1.00 88.94 388 ALA A O 1
ATOM 3050 N N . VAL A 1 389 ? 17.998 13.371 -3.080 1.00 90.38 389 VAL A N 1
ATOM 3051 C CA . VAL A 1 389 ? 16.544 13.439 -2.858 1.00 90.38 389 VAL A CA 1
ATOM 3052 C C . VAL A 1 389 ? 16.048 12.194 -2.121 1.00 90.38 389 VAL A C 1
ATOM 3054 O O . VAL A 1 389 ? 15.357 12.329 -1.110 1.00 90.38 389 VAL A O 1
ATOM 3057 N N . ILE A 1 390 ? 16.429 10.988 -2.563 1.00 90.69 390 ILE A N 1
ATOM 3058 C CA . ILE A 1 390 ? 16.037 9.736 -1.891 1.00 90.69 390 ILE A CA 1
ATOM 3059 C C . ILE A 1 390 ? 16.531 9.716 -0.442 1.00 90.69 390 ILE A C 1
ATOM 3061 O O . ILE A 1 390 ? 15.753 9.407 0.457 1.00 90.69 390 ILE A O 1
ATOM 3065 N N . LEU A 1 391 ? 17.792 10.079 -0.200 1.00 91.88 391 LEU A N 1
ATOM 3066 C CA . LEU A 1 391 ? 18.387 10.140 1.136 1.00 91.88 391 LEU A CA 1
ATOM 3067 C C . LEU A 1 391 ? 17.683 11.159 2.033 1.00 91.88 391 LEU A C 1
ATOM 3069 O O . LEU A 1 391 ? 17.480 10.893 3.214 1.00 91.88 391 LEU A O 1
ATOM 3073 N N . THR A 1 392 ? 17.258 12.295 1.479 1.00 89.88 392 THR A N 1
ATOM 3074 C CA . THR A 1 392 ? 16.499 13.310 2.220 1.00 89.88 392 THR A CA 1
ATOM 3075 C C . THR A 1 392 ? 15.123 12.777 2.614 1.00 89.88 392 THR A C 1
ATOM 3077 O O . THR A 1 392 ? 14.737 12.853 3.781 1.00 89.88 392 THR A O 1
ATOM 3080 N N . VAL A 1 393 ? 14.395 12.170 1.668 1.00 88.88 393 VAL A N 1
ATOM 3081 C CA . VAL A 1 393 ? 13.104 11.518 1.947 1.00 88.88 393 VAL A CA 1
ATOM 3082 C C . VAL A 1 393 ? 13.283 10.412 2.986 1.00 88.88 393 VAL A C 1
ATOM 3084 O O . VAL A 1 393 ? 12.489 10.317 3.923 1.00 88.88 393 VAL A O 1
ATOM 3087 N N . TYR A 1 394 ? 14.343 9.612 2.870 1.00 91.88 394 TYR A N 1
ATOM 3088 C CA . TYR A 1 394 ? 14.691 8.580 3.840 1.00 91.88 394 TYR A CA 1
ATOM 3089 C C . TYR A 1 394 ? 14.907 9.180 5.228 1.00 91.88 394 TYR A C 1
ATOM 3091 O O . TYR A 1 394 ? 14.263 8.762 6.185 1.00 91.88 394 TYR A O 1
ATOM 3099 N N . ALA A 1 395 ? 15.767 10.192 5.348 1.00 88.81 395 ALA A N 1
ATOM 3100 C CA . ALA A 1 395 ? 16.101 10.804 6.625 1.00 88.81 395 ALA A CA 1
ATOM 3101 C C . ALA A 1 395 ? 14.858 11.372 7.324 1.00 88.81 395 ALA A C 1
ATOM 3103 O O . ALA A 1 395 ? 14.619 11.092 8.501 1.00 88.81 395 ALA A O 1
ATOM 3104 N N . VAL A 1 396 ? 14.011 12.087 6.581 1.00 86.88 396 VAL A N 1
ATOM 3105 C CA . VAL A 1 396 ? 12.770 12.664 7.111 1.00 86.88 396 VAL A CA 1
ATOM 3106 C C . VAL A 1 396 ? 11.778 11.576 7.533 1.00 86.88 396 VAL A C 1
ATOM 3108 O O . VAL A 1 396 ? 11.209 11.649 8.621 1.00 86.88 396 VAL A O 1
ATOM 3111 N N . THR A 1 397 ? 11.564 10.552 6.705 1.00 83.94 397 THR A N 1
ATOM 3112 C CA . THR A 1 397 ? 10.524 9.538 6.962 1.00 83.94 397 THR A CA 1
ATOM 3113 C C . THR A 1 397 ? 10.946 8.462 7.963 1.00 83.94 397 THR A C 1
ATOM 3115 O O . THR A 1 397 ? 10.112 7.989 8.736 1.00 83.94 397 THR A O 1
ATOM 3118 N N . VAL A 1 398 ? 12.223 8.077 7.980 1.00 86.25 398 VAL A N 1
ATOM 3119 C CA . VAL A 1 398 ? 12.745 6.965 8.789 1.00 86.25 398 VAL A CA 1
ATOM 3120 C C . VAL A 1 398 ? 13.312 7.457 10.118 1.00 86.25 398 VAL A C 1
ATOM 3122 O O . VAL A 1 398 ? 13.012 6.859 11.155 1.00 86.25 398 VAL A O 1
ATOM 3125 N N . PHE A 1 399 ? 14.088 8.547 10.110 1.00 84.00 399 PHE A N 1
ATOM 3126 C CA . PHE A 1 399 ? 14.700 9.103 11.321 1.00 84.00 399 PHE A CA 1
ATOM 3127 C C . PHE A 1 399 ? 13.891 10.255 11.920 1.00 84.00 399 PHE A C 1
ATOM 3129 O O . PHE A 1 399 ? 13.811 10.352 13.143 1.00 84.00 399 PHE A O 1
ATOM 3136 N N . GLY A 1 400 ? 13.216 11.074 11.107 1.00 78.38 400 GLY A N 1
ATOM 3137 C CA . GLY A 1 400 ? 12.398 12.189 11.605 1.00 78.38 400 GLY A CA 1
ATOM 3138 C C . GLY A 1 400 ? 11.307 11.754 12.591 1.00 78.38 400 GLY A C 1
ATOM 3139 O O . GLY A 1 400 ? 11.068 12.428 13.590 1.00 78.38 400 GLY A O 1
ATOM 3140 N N . VAL A 1 401 ? 10.713 10.574 12.393 1.00 68.19 401 VAL A N 1
ATOM 3141 C CA . VAL A 1 401 ? 9.748 9.986 13.341 1.00 68.19 401 VAL A CA 1
ATOM 3142 C C . VAL A 1 401 ? 10.379 9.737 14.719 1.00 68.19 401 VAL A C 1
ATOM 3144 O O . VAL A 1 401 ? 9.760 10.048 15.737 1.00 68.19 401 VAL A O 1
ATOM 3147 N N . SER A 1 402 ? 11.619 9.242 14.757 1.00 64.81 402 SER A N 1
ATOM 3148 C CA . SER A 1 402 ? 12.364 9.023 16.003 1.00 64.81 402 SER A CA 1
ATOM 3149 C C . SER A 1 402 ? 12.797 10.317 16.682 1.00 64.81 402 SER A C 1
ATOM 3151 O O . SER A 1 402 ? 12.898 10.333 17.900 1.00 64.81 402 SER A O 1
ATOM 3153 N N . PHE A 1 403 ? 13.019 11.404 15.938 1.00 59.88 403 PHE A N 1
ATOM 3154 C CA . PHE A 1 403 ? 13.303 12.718 16.529 1.00 59.88 403 PHE A CA 1
ATOM 3155 C C . PHE A 1 403 ? 12.049 13.377 17.120 1.00 59.88 403 PHE A C 1
ATOM 3157 O O . PHE A 1 403 ? 12.119 14.043 18.152 1.00 59.88 403 PHE A O 1
ATOM 3164 N N . LEU A 1 404 ? 10.882 13.170 16.503 1.00 56.88 404 LEU A N 1
ATOM 3165 C CA . LEU A 1 404 ? 9.625 13.782 16.943 1.00 56.88 404 LEU A CA 1
ATOM 3166 C C . LEU A 1 404 ? 8.973 13.061 18.134 1.00 56.88 404 LEU A C 1
ATOM 3168 O O . LEU A 1 404 ? 8.240 13.695 18.892 1.00 56.88 404 LEU A O 1
ATOM 3172 N N . GLN A 1 405 ? 9.219 11.761 18.330 1.00 57.47 405 GLN A N 1
ATOM 3173 C CA . GLN A 1 405 ? 8.655 10.992 19.452 1.00 57.47 405 GLN A CA 1
ATOM 3174 C C . GLN A 1 405 ? 9.099 11.519 20.836 1.00 57.47 405 GLN A C 1
ATOM 3176 O O . GLN A 1 405 ? 8.215 11.816 21.646 1.00 57.47 405 GLN A O 1
ATOM 3181 N N . PRO A 1 406 ? 10.406 11.712 21.114 1.00 52.56 406 PRO A N 1
ATOM 3182 C CA . PRO A 1 406 ? 10.885 12.279 22.374 1.00 52.56 406 PRO A CA 1
ATOM 3183 C C . PRO A 1 406 ? 10.433 13.723 22.572 1.00 52.56 406 PRO A C 1
ATOM 3185 O O . PRO A 1 406 ? 10.046 14.087 23.674 1.00 52.56 406 PRO A O 1
ATOM 3188 N N . LEU A 1 407 ? 10.403 14.540 21.511 1.00 49.56 407 LEU A N 1
ATOM 3189 C CA . LEU A 1 407 ? 9.872 15.907 21.576 1.00 49.56 407 LEU A CA 1
ATOM 3190 C C . LEU A 1 407 ? 8.390 15.914 21.953 1.00 49.56 407 LEU A C 1
ATOM 3192 O O . LEU A 1 407 ? 7.968 16.709 22.786 1.00 49.56 407 LEU A O 1
ATOM 3196 N N . ARG A 1 408 ? 7.595 14.995 21.396 1.00 43.09 408 ARG A N 1
ATOM 3197 C CA . ARG A 1 408 ? 6.181 14.842 21.748 1.00 43.09 408 ARG A CA 1
ATOM 3198 C C . ARG A 1 408 ? 6.002 14.394 23.198 1.00 43.09 408 ARG A C 1
ATOM 3200 O O . ARG A 1 408 ? 5.135 14.929 23.878 1.00 43.09 408 ARG A O 1
ATOM 3207 N N . GLN A 1 409 ? 6.794 13.436 23.674 1.00 45.56 409 GLN A N 1
ATOM 3208 C CA . GLN A 1 409 ? 6.742 12.975 25.067 1.00 45.56 409 GLN A CA 1
ATOM 3209 C C . GLN A 1 409 ? 7.243 14.050 26.045 1.00 45.56 409 GLN A C 1
ATOM 3211 O O . GLN A 1 409 ? 6.613 14.280 27.072 1.00 45.56 409 GLN A O 1
ATOM 3216 N N . GLY A 1 410 ? 8.308 14.770 25.687 1.00 40.25 410 GLY A N 1
ATOM 3217 C CA . GLY A 1 410 ? 8.877 15.882 26.446 1.00 40.25 410 GLY A CA 1
ATOM 3218 C C . GLY A 1 410 ? 7.923 17.069 26.553 1.00 40.25 410 GLY A C 1
ATOM 3219 O O . GLY A 1 410 ? 7.680 17.552 27.655 1.00 40.25 410 GLY A O 1
ATOM 3220 N N . LEU A 1 411 ? 7.295 17.481 25.447 1.00 38.16 411 LEU A N 1
ATOM 3221 C CA . LEU A 1 411 ? 6.279 18.540 25.439 1.00 38.16 411 LEU A CA 1
ATOM 3222 C C . LEU A 1 411 ? 5.039 18.159 26.253 1.00 38.16 411 LEU A C 1
ATOM 3224 O O . LEU A 1 411 ? 4.497 19.007 26.952 1.00 38.16 411 LEU A O 1
ATOM 3228 N N . VAL A 1 412 ? 4.613 16.891 26.206 1.00 40.31 412 VAL A N 1
ATOM 3229 C CA . VAL A 1 412 ? 3.532 16.395 27.071 1.00 40.31 412 VAL A CA 1
ATOM 3230 C C . VAL A 1 412 ? 3.965 16.433 28.539 1.00 40.31 412 VAL A C 1
ATOM 3232 O O . VAL A 1 412 ? 3.203 16.920 29.362 1.00 40.31 412 VAL A O 1
ATOM 3235 N N . SER A 1 413 ? 5.196 16.022 28.866 1.00 36.56 413 SER A N 1
ATOM 3236 C CA . SER A 1 413 ? 5.706 16.031 30.247 1.00 36.56 413 SER A CA 1
ATOM 3237 C C . SER A 1 413 ? 5.874 17.438 30.838 1.00 36.56 413 SER A C 1
ATOM 3239 O O . SER A 1 413 ? 5.622 17.633 32.026 1.00 36.56 413 SER A O 1
ATOM 3241 N N . LEU A 1 414 ? 6.245 18.417 30.004 1.00 39.81 414 LEU A N 1
ATOM 3242 C CA . LEU A 1 414 ? 6.380 19.833 30.361 1.00 39.81 414 LEU A CA 1
ATOM 3243 C C . LEU A 1 414 ? 5.028 20.526 30.557 1.00 39.81 414 LEU A C 1
ATOM 3245 O O . LEU A 1 414 ? 4.973 21.550 31.219 1.00 39.81 414 LEU A O 1
ATOM 3249 N N . TRP A 1 415 ? 3.957 19.981 29.978 1.00 34.69 415 TRP A N 1
ATOM 3250 C CA . TRP A 1 415 ? 2.585 20.468 30.153 1.00 34.69 415 TRP A CA 1
ATOM 3251 C C . TRP A 1 415 ? 1.825 19.760 31.283 1.00 34.69 415 TRP A C 1
ATOM 3253 O O . TRP A 1 415 ? 0.741 20.200 31.658 1.00 34.69 415 TRP A O 1
ATOM 3263 N N . THR A 1 416 ? 2.356 18.646 31.796 1.00 36.06 416 THR A N 1
ATOM 3264 C CA . THR A 1 416 ? 1.784 17.882 32.921 1.00 36.06 416 THR A CA 1
ATOM 3265 C C . THR A 1 416 ? 2.494 18.127 34.258 1.00 36.06 416 THR A C 1
ATOM 3267 O O . THR A 1 416 ? 2.125 17.506 35.253 1.00 36.06 416 THR A O 1
ATOM 3270 N N . ARG A 1 417 ? 3.514 18.988 34.281 1.00 33.78 417 ARG A N 1
ATOM 3271 C CA . ARG A 1 417 ? 4.083 19.599 35.491 1.00 33.78 417 ARG A CA 1
ATOM 3272 C C . ARG A 1 417 ? 3.615 21.041 35.554 1.00 33.78 417 ARG A C 1
ATOM 3274 O O . ARG A 1 417 ? 3.404 21.514 36.688 1.00 33.78 417 ARG A O 1
#

Foldseek 3Di:
DQDPVQFWDFAADDPCLQVPWFKWAFPDDDLQWTWIATPPFQFIFTAHVVQDPCGPDRMDTGHDDCCLAPPWFFWDFRDDDDQWTWIHGNSRFIFTHNDPPDGTFHDDVCCNVGNFTWGFDQADVQWTWIAGPPRRGIGGDHPPPPPPPPPPVCLDPPVLLVVLLQVLLPVVVLVLLVLLVVLQCVQDPDCPPVLVVLSVLLCCLQSRQQVSLLSLVLCLLCQVLLLVPPPSCPRCDNVVVDDSVRSNVSSVRSNVSSLVSQPPPQDDVLSVLSVVLSVLSCCLSVPQLQPAPSNLQSQLLNNLSSSQSNQVSVPHGDDPLVSLLSSLLSSLLSLQVLVVVLPDPPDDRHNNSVPDDPVNSVCSNVVSLVVLVVSLVPDPPDDNVVSVVSSVSSCCNRVVVVVVVVVVVVVVVVVVD

Sequence (417 aa):
MLQADGSAVHVRHNLACLFSGHTYEKLDERDGHGEYVCTSCGHPMLFALDVSPYAHRDQFRKFVQPRCGVGGHPVHAVTRRGEMTEYACDCGHSFLLRQPALTKVQHPLICLLTGHSIKPFARRDRVPEFRCENCGHPFCLTTAPATTNETTDTTPSRKAVLHGLLRLIRFRYHVTFIGVILGALLVVRGLPLSLMQSLALLYVSFNVLLYGGIYTMNDILDAESDRRHPHKKNRPLQSGVISLPVAVVFSATLILAGLLSGFLLFGAEVFALYVVMLGINLFYSLWARQLPWLDIVCNAAPHPTRFLMGATLVGGTVPLTLLLAIFWLAFGIASTRRMLEKDVPGWHMRKVLETYSERDLFWLRLLPFGALILQGLLDASIPLAFYAVILTVYAVTVFGVSFLQPLRQGLVSLWTR

Radius of gyration: 26.89 Å; chains: 1; bounding box: 69×53×68 Å